Protein AF-A0A1L9P3N0-F1 (afdb_monomer)

Sequence (406 aa):
MQHSIMLSVFREAGLFNEQYILARHDAKGAIPSSWLRRESLKRLAYFAFRLDIYFYFLRGYRPMLRYDEFCLTLPCSERLWEAQTAEEWHKVKLIESRKRNPMYFTHLVDQAMDQNCRATLPPLLEDEYLYGLCAMQAWLWQDAQRHRSRTESAGVRSNLQSKTPASFSRSSEFWTKQLTLWKEGYRDRVLGPELSSKGHRETLEISAIPLYHLSQIVLAANVETLKELATDSRLRPYSGTFRRQLESSTLRWVQTPDARLAVWHAAKILKLLRDKFCQQDTQGNNPSSTIPHIGLIASIALYEAGLVVWAYARSVQVCDACSMGSSLQAASDSLESFELFGMEQDEPFRHWLEHGGRELMDGRSVCACNLSSLVGLYEAVLLRCGSQWRCVSQMAQSLSQLKQGD

Structure (mmCIF, N/CA/C/O backbone):
data_AF-A0A1L9P3N0-F1
#
_entry.id   AF-A0A1L9P3N0-F1
#
loop_
_atom_site.group_PDB
_atom_site.id
_atom_site.type_symbol
_atom_site.label_atom_id
_atom_site.label_alt_id
_atom_site.label_comp_id
_atom_site.label_asym_id
_atom_site.label_entity_id
_atom_site.label_seq_id
_atom_site.pdbx_PDB_ins_code
_atom_site.Cartn_x
_atom_site.Cartn_y
_atom_site.Cartn_z
_atom_site.occupancy
_atom_site.B_iso_or_equiv
_atom_site.auth_seq_id
_atom_site.auth_comp_id
_atom_site.auth_asym_id
_atom_site.auth_atom_id
_atom_site.pdbx_PDB_model_num
ATOM 1 N N . MET A 1 1 ? -15.588 -2.528 -13.436 1.00 58.94 1 MET A N 1
ATOM 2 C CA . MET A 1 1 ? -15.841 -2.865 -14.853 1.00 58.94 1 MET A CA 1
ATOM 3 C C . MET A 1 1 ? -14.739 -2.359 -15.787 1.00 58.94 1 MET A C 1
ATOM 5 O O . MET A 1 1 ? -14.183 -3.174 -16.498 1.00 58.94 1 MET A O 1
ATOM 9 N N . GLN A 1 2 ? -14.353 -1.074 -15.775 1.00 78.88 2 GLN A N 1
ATOM 10 C CA . GLN A 1 2 ? -13.301 -0.570 -16.687 1.00 78.88 2 GLN A CA 1
ATOM 11 C C . GLN A 1 2 ? -11.899 -1.181 -16.439 1.00 78.88 2 GLN A C 1
ATOM 13 O O . GLN A 1 2 ? -11.238 -1.580 -17.391 1.00 78.88 2 GLN A O 1
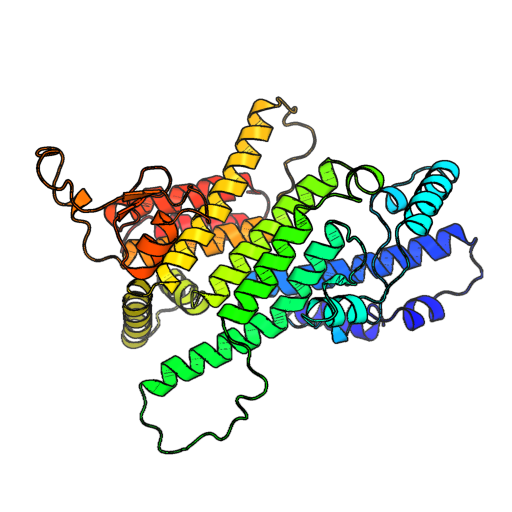ATOM 18 N N . HIS A 1 3 ? -11.477 -1.338 -15.176 1.00 85.94 3 HIS A N 1
ATOM 19 C CA . HIS A 1 3 ? -10.178 -1.947 -14.815 1.00 85.94 3 HIS A CA 1
ATOM 20 C C . HIS A 1 3 ? -10.026 -3.403 -15.293 1.00 85.94 3 HIS A C 1
ATOM 22 O O . HIS A 1 3 ? -9.048 -3.752 -15.944 1.00 85.94 3 HIS A O 1
ATOM 28 N N . SER A 1 4 ? -11.033 -4.246 -15.048 1.00 87.44 4 SER A N 1
ATOM 29 C CA . SER A 1 4 ? -11.023 -5.656 -15.465 1.00 87.44 4 SER A CA 1
ATOM 30 C C . SER A 1 4 ? -10.964 -5.829 -16.987 1.00 87.44 4 SER A C 1
ATOM 32 O O . SER A 1 4 ? -10.319 -6.756 -17.477 1.00 87.44 4 SER A O 1
ATOM 34 N N . ILE A 1 5 ? -11.608 -4.928 -17.740 1.00 90.62 5 ILE A N 1
ATOM 35 C CA . ILE A 1 5 ? -11.543 -4.914 -19.208 1.00 90.62 5 ILE A CA 1
ATOM 36 C C . ILE A 1 5 ? -10.126 -4.552 -19.664 1.00 90.62 5 ILE A C 1
ATOM 38 O O . ILE A 1 5 ? -9.558 -5.267 -20.482 1.00 90.62 5 ILE A O 1
ATOM 42 N N . MET A 1 6 ? -9.522 -3.507 -19.086 1.00 91.44 6 MET A N 1
ATOM 43 C CA . MET A 1 6 ? -8.143 -3.109 -19.396 1.00 91.44 6 MET A CA 1
ATOM 44 C C . MET A 1 6 ? -7.153 -4.266 -19.188 1.00 91.44 6 MET A C 1
ATOM 46 O O . MET A 1 6 ? -6.345 -4.550 -20.069 1.00 91.44 6 MET A O 1
ATOM 50 N N . LEU A 1 7 ? -7.246 -4.976 -18.060 1.00 92.50 7 LEU A N 1
ATOM 51 C CA . LEU A 1 7 ? -6.384 -6.131 -17.793 1.00 92.50 7 LEU A CA 1
ATOM 52 C C . LEU A 1 7 ? -6.601 -7.279 -18.785 1.00 92.50 7 LEU A C 1
ATOM 54 O O . LEU A 1 7 ? -5.643 -7.951 -19.159 1.00 92.50 7 LEU A O 1
ATOM 58 N N . SER A 1 8 ? -7.838 -7.492 -19.233 1.00 92.69 8 SER A N 1
ATOM 59 C CA . SER A 1 8 ? -8.150 -8.513 -20.242 1.00 92.69 8 SER A CA 1
ATOM 60 C C . SER A 1 8 ? -7.500 -8.173 -21.586 1.00 92.69 8 SER A C 1
ATOM 62 O O . SER A 1 8 ? -6.811 -9.013 -22.156 1.00 92.69 8 SER A O 1
ATOM 64 N N . VAL A 1 9 ? -7.584 -6.908 -22.016 1.00 93.25 9 VAL A N 1
ATOM 65 C CA . VAL A 1 9 ? -6.897 -6.416 -23.223 1.00 93.25 9 VAL A CA 1
ATOM 66 C C . VAL A 1 9 ? -5.379 -6.599 -23.117 1.00 93.25 9 VAL A C 1
ATOM 68 O O . VAL A 1 9 ? -4.736 -7.012 -24.080 1.00 93.25 9 VAL A O 1
ATOM 71 N N . PHE A 1 10 ? -4.778 -6.342 -21.950 1.00 93.75 10 PHE A N 1
ATOM 72 C CA . PHE A 1 10 ? -3.341 -6.569 -21.748 1.00 93.75 10 PHE A CA 1
ATOM 73 C C . PHE A 1 10 ? -2.948 -8.049 -21.832 1.00 93.75 10 PHE A C 1
ATOM 75 O O . PHE A 1 10 ? -1.902 -8.362 -22.409 1.00 93.75 10 PHE A O 1
ATOM 82 N N . ARG A 1 11 ? -3.787 -8.964 -21.327 1.00 93.56 11 ARG A N 1
ATOM 83 C CA . ARG A 1 11 ? -3.579 -10.415 -21.475 1.00 93.56 11 ARG A CA 1
ATOM 84 C C . ARG A 1 11 ? -3.661 -10.851 -22.936 1.00 93.56 11 ARG A C 1
ATOM 86 O O . ARG A 1 11 ? -2.748 -11.513 -23.418 1.00 93.56 11 ARG A O 1
ATOM 93 N N . GLU A 1 12 ? -4.692 -10.421 -23.659 1.00 91.38 12 GLU A N 1
ATOM 94 C CA . GLU A 1 12 ? -4.865 -10.707 -25.095 1.00 91.38 12 GLU A CA 1
ATOM 95 C C . GLU A 1 12 ? -3.726 -10.124 -25.946 1.00 91.38 12 GLU A C 1
ATOM 97 O O . GLU A 1 12 ? -3.300 -10.696 -26.954 1.00 91.38 12 GLU A O 1
ATOM 102 N N . ALA A 1 13 ? -3.171 -8.990 -25.517 1.00 89.88 13 ALA A N 1
ATOM 103 C CA . ALA A 1 13 ? -2.004 -8.394 -26.144 1.00 89.88 13 ALA A CA 1
ATOM 104 C C . ALA A 1 13 ? -0.683 -9.131 -25.836 1.00 89.88 13 ALA A C 1
ATOM 106 O O . ALA A 1 13 ? 0.346 -8.766 -26.408 1.00 89.88 13 ALA A O 1
ATOM 107 N N . GLY A 1 14 ? -0.682 -10.145 -24.964 1.00 90.94 14 GLY A N 1
ATOM 108 C CA . GLY A 1 14 ? 0.525 -10.866 -24.553 1.00 90.94 14 GLY A CA 1
ATOM 109 C C . GLY A 1 14 ? 1.498 -10.007 -23.741 1.00 90.94 14 GLY A C 1
ATOM 110 O O . GLY A 1 14 ? 2.695 -10.283 -23.735 1.00 90.94 14 GLY A O 1
ATOM 111 N N . LEU A 1 15 ? 1.009 -8.952 -23.075 1.00 92.56 15 LEU A N 1
ATOM 112 C CA . LEU A 1 15 ? 1.848 -7.950 -22.407 1.00 92.56 15 LEU A CA 1
ATOM 113 C C . LEU A 1 15 ? 2.690 -8.532 -21.258 1.00 92.56 15 LEU A C 1
ATOM 115 O O . LEU A 1 15 ? 3.744 -7.995 -20.936 1.00 92.56 15 LEU A O 1
ATOM 119 N N . PHE A 1 16 ? 2.239 -9.630 -20.652 1.00 93.44 16 PHE A N 1
ATOM 120 C CA . PHE A 1 16 ? 2.888 -10.266 -19.502 1.00 93.44 16 PHE A CA 1
ATOM 121 C C . PHE A 1 16 ? 3.851 -11.401 -19.885 1.00 93.44 16 PHE A C 1
ATOM 123 O O . PHE A 1 16 ? 4.315 -12.129 -19.013 1.00 93.44 16 PHE A O 1
ATOM 130 N N . ASN A 1 17 ? 4.165 -11.572 -21.174 1.00 92.12 17 ASN A N 1
ATOM 131 C CA . ASN A 1 17 ? 5.071 -12.617 -21.641 1.00 92.12 17 ASN A CA 1
ATOM 132 C C . ASN A 1 17 ? 6.143 -12.059 -22.585 1.00 92.12 17 ASN A C 1
ATOM 134 O O . ASN A 1 17 ? 5.855 -11.519 -23.655 1.00 92.12 17 ASN A O 1
ATOM 138 N N . GLU A 1 18 ? 7.405 -12.238 -22.199 1.00 87.38 18 GLU A N 1
ATOM 139 C CA . GLU A 1 18 ? 8.550 -11.674 -22.910 1.00 87.38 18 GLU A CA 1
ATOM 140 C C . GLU A 1 18 ? 8.701 -12.245 -24.325 1.00 87.38 18 GLU A C 1
ATOM 142 O O . GLU A 1 18 ? 9.016 -11.504 -25.255 1.00 87.38 18 GLU A O 1
ATOM 147 N N . GLN A 1 19 ? 8.391 -13.527 -24.533 1.00 85.62 19 GLN A N 1
ATOM 148 C CA . GLN A 1 19 ? 8.456 -14.152 -25.857 1.00 85.62 19 GLN A CA 1
ATOM 149 C C . GLN A 1 19 ? 7.427 -13.553 -26.819 1.00 85.62 19 GLN A C 1
ATOM 151 O O . GLN A 1 19 ? 7.738 -13.345 -27.988 1.00 85.62 19 GLN A O 1
ATOM 156 N N . TYR A 1 20 ? 6.231 -13.203 -26.336 1.00 83.31 20 TYR A N 1
ATOM 157 C CA . TYR A 1 20 ? 5.221 -12.523 -27.155 1.00 83.31 20 TYR A CA 1
ATOM 158 C C . TYR A 1 20 ? 5.639 -11.095 -27.510 1.00 83.31 20 TYR A C 1
ATOM 160 O O . TYR A 1 20 ? 5.455 -10.668 -28.653 1.00 83.31 20 TYR A O 1
ATOM 168 N N . ILE A 1 21 ? 6.238 -10.372 -26.559 1.00 82.38 21 ILE A N 1
ATOM 169 C CA . ILE A 1 21 ? 6.804 -9.037 -26.800 1.00 82.38 21 ILE A CA 1
ATOM 170 C C . ILE A 1 21 ? 7.902 -9.104 -27.874 1.00 82.38 21 ILE A C 1
ATOM 172 O O . ILE A 1 21 ? 7.968 -8.227 -28.737 1.00 82.38 21 ILE A O 1
ATOM 176 N N . LEU A 1 22 ? 8.738 -10.148 -27.848 1.00 80.12 22 LEU A N 1
ATOM 177 C CA . LEU A 1 22 ? 9.780 -10.386 -28.848 1.00 80.12 22 LEU A CA 1
ATOM 178 C C . LEU A 1 22 ? 9.193 -10.774 -30.214 1.00 80.12 22 LEU A C 1
ATOM 180 O O . LEU A 1 22 ? 9.575 -10.187 -31.221 1.00 80.12 22 LEU A O 1
ATOM 184 N N . ALA A 1 23 ? 8.247 -11.715 -30.254 1.00 75.56 23 ALA A N 1
ATOM 185 C CA . ALA A 1 23 ? 7.683 -12.258 -31.491 1.00 75.56 23 ALA A CA 1
ATOM 186 C C . ALA A 1 23 ? 6.850 -11.241 -32.286 1.00 75.56 23 ALA A C 1
ATOM 188 O O . ALA A 1 23 ? 6.827 -11.282 -33.512 1.00 75.56 23 ALA A O 1
ATOM 189 N N . ARG A 1 24 ? 6.174 -10.303 -31.609 1.00 69.38 24 ARG A N 1
ATOM 190 C CA . ARG A 1 24 ? 5.416 -9.229 -32.274 1.00 69.38 24 ARG A CA 1
ATOM 191 C C . ARG A 1 24 ? 6.304 -8.149 -32.893 1.00 69.38 24 ARG A C 1
ATOM 193 O O . ARG A 1 24 ? 5.788 -7.287 -33.603 1.00 69.38 24 ARG A O 1
ATOM 200 N N . HIS A 1 25 ? 7.607 -8.158 -32.618 1.00 64.62 25 HIS A N 1
ATOM 201 C CA . HIS A 1 25 ? 8.521 -7.134 -33.096 1.00 64.62 25 HIS A CA 1
ATOM 202 C C . HIS A 1 25 ? 9.428 -7.665 -34.215 1.00 64.62 25 HIS A C 1
ATOM 204 O O . HIS A 1 25 ? 10.454 -8.296 -33.966 1.00 64.62 25 HIS A O 1
ATOM 210 N N . ASP A 1 26 ? 9.092 -7.310 -35.456 1.00 54.97 26 ASP A N 1
ATOM 211 C CA . ASP A 1 26 ? 9.927 -7.548 -36.637 1.00 54.97 26 ASP A CA 1
ATOM 212 C C . ASP A 1 26 ? 11.279 -6.820 -36.481 1.00 54.97 26 ASP A C 1
ATOM 214 O O . ASP A 1 26 ? 11.333 -5.607 -36.269 1.00 54.97 26 ASP A O 1
ATOM 218 N N . ALA A 1 27 ? 12.399 -7.538 -36.600 1.00 54.75 27 ALA A N 1
ATOM 219 C CA . ALA A 1 27 ? 13.763 -7.020 -36.404 1.00 54.75 27 ALA A CA 1
ATOM 220 C C . ALA A 1 27 ? 14.234 -5.999 -37.471 1.00 54.75 27 ALA A C 1
ATOM 222 O O . ALA A 1 27 ? 15.426 -5.730 -37.591 1.00 54.75 27 ALA A O 1
ATOM 223 N N . LYS A 1 28 ? 13.317 -5.429 -38.262 1.00 57.50 28 LYS A N 1
ATOM 224 C CA . LYS A 1 28 ? 13.612 -4.540 -39.399 1.00 57.50 28 LYS A CA 1
ATOM 225 C C . LYS A 1 28 ? 13.944 -3.096 -38.992 1.00 57.50 28 LYS A C 1
ATOM 227 O O . LYS A 1 28 ? 14.354 -2.311 -39.840 1.00 57.50 28 LYS A O 1
ATOM 232 N N . GLY A 1 29 ? 13.763 -2.731 -37.721 1.00 56.16 29 GLY A N 1
ATOM 233 C CA . GLY A 1 29 ? 14.177 -1.435 -37.171 1.00 56.16 29 GLY A CA 1
ATOM 234 C C . GLY A 1 29 ? 15.607 -1.460 -36.626 1.00 56.16 29 GLY A C 1
ATOM 235 O O . GLY A 1 29 ? 16.088 -2.500 -36.180 1.00 56.16 29 GLY A O 1
ATOM 236 N N . ALA A 1 30 ? 16.282 -0.305 -36.608 1.00 58.81 30 ALA A N 1
ATOM 237 C CA . ALA A 1 30 ? 17.576 -0.168 -35.940 1.00 58.81 30 ALA A CA 1
ATOM 238 C C . ALA A 1 30 ? 17.485 -0.655 -34.477 1.00 58.81 30 ALA A C 1
ATOM 240 O O . ALA A 1 30 ? 16.547 -0.326 -33.750 1.00 58.81 30 ALA A O 1
ATOM 241 N N . ILE A 1 31 ? 18.478 -1.431 -34.033 1.00 57.22 31 ILE A N 1
ATOM 242 C CA . ILE A 1 31 ? 18.522 -2.110 -32.724 1.00 57.22 31 ILE A CA 1
ATOM 243 C C . ILE A 1 31 ? 18.114 -1.209 -31.522 1.00 57.22 31 ILE A C 1
ATOM 245 O O . ILE A 1 31 ? 17.403 -1.724 -30.651 1.00 57.22 31 ILE A O 1
ATOM 249 N N . PRO A 1 32 ? 18.424 0.111 -31.467 1.00 63.44 32 PRO A N 1
ATOM 250 C CA . PRO A 1 32 ? 17.994 0.981 -30.363 1.00 63.44 32 PRO A CA 1
ATOM 251 C C . PRO A 1 32 ? 16.472 1.151 -30.219 1.00 63.44 32 PRO A C 1
ATOM 253 O O . PRO A 1 32 ? 15.958 1.119 -29.100 1.00 63.44 32 PRO A O 1
ATOM 256 N N . SER A 1 33 ? 15.724 1.282 -31.322 1.00 73.12 33 SER A N 1
ATOM 257 C CA . SER A 1 33 ? 14.272 1.531 -31.261 1.00 73.12 33 SER A CA 1
ATOM 258 C C . SER A 1 33 ? 13.496 0.283 -30.838 1.00 73.12 33 SER A C 1
ATOM 260 O O . SER A 1 33 ? 12.554 0.366 -30.046 1.00 73.12 33 SER A O 1
ATOM 262 N N . SER A 1 34 ? 13.949 -0.891 -31.288 1.00 76.31 34 SER A N 1
ATOM 263 C CA . SER A 1 34 ? 13.381 -2.180 -30.880 1.00 76.31 34 SER A CA 1
ATOM 264 C C . SER A 1 34 ? 13.568 -2.460 -29.387 1.00 76.31 34 SER A C 1
ATOM 266 O O . SER A 1 34 ? 12.679 -3.000 -28.732 1.00 76.31 34 SER A O 1
ATOM 268 N N . TRP A 1 35 ? 14.724 -2.105 -28.816 1.00 83.88 35 TRP A N 1
ATOM 269 C CA . TRP A 1 35 ? 14.974 -2.248 -27.383 1.00 83.88 35 TRP A CA 1
ATOM 270 C C . TRP A 1 35 ? 14.074 -1.308 -26.579 1.00 83.88 35 TRP A C 1
ATOM 272 O O . TRP A 1 35 ? 13.371 -1.774 -25.684 1.00 83.88 35 TRP A O 1
ATOM 282 N N . LEU A 1 36 ? 14.017 -0.027 -26.961 1.00 85.25 36 LEU A N 1
ATOM 283 C CA . LEU A 1 36 ? 13.210 0.976 -26.268 1.00 85.25 36 LEU A CA 1
ATOM 284 C C . LEU A 1 36 ? 11.733 0.571 -26.220 1.00 85.25 36 LEU A C 1
ATOM 286 O O . LEU A 1 36 ? 11.089 0.664 -25.175 1.00 85.25 36 LEU A O 1
ATOM 290 N N . ARG A 1 37 ? 11.194 0.063 -27.335 1.00 85.75 37 ARG A N 1
ATOM 291 C CA . ARG A 1 37 ? 9.805 -0.404 -27.397 1.00 85.75 37 ARG A CA 1
ATOM 292 C C . ARG A 1 37 ? 9.551 -1.597 -26.477 1.00 85.75 37 ARG A C 1
ATOM 294 O O . ARG A 1 37 ? 8.529 -1.614 -25.793 1.00 85.75 37 ARG A O 1
ATOM 301 N N . ARG A 1 38 ? 10.458 -2.577 -26.448 1.00 87.69 38 ARG A N 1
ATOM 302 C CA . ARG A 1 38 ? 10.343 -3.758 -25.574 1.00 87.69 38 ARG A CA 1
ATOM 303 C C . ARG A 1 38 ? 10.376 -3.366 -24.102 1.00 87.69 38 ARG A C 1
ATOM 305 O O . ARG A 1 38 ? 9.519 -3.798 -23.338 1.00 87.69 38 ARG A O 1
ATOM 312 N N . GLU A 1 39 ? 11.304 -2.492 -23.733 1.00 90.88 39 GLU A N 1
ATOM 313 C CA . GLU A 1 39 ? 11.415 -1.988 -22.366 1.00 90.88 39 GLU A CA 1
ATOM 314 C C . GLU A 1 39 ? 10.194 -1.133 -21.975 1.00 90.88 39 GLU A C 1
ATOM 316 O O . GLU A 1 39 ? 9.673 -1.276 -20.871 1.00 90.88 39 GLU A O 1
ATOM 321 N N . SER A 1 40 ? 9.642 -0.342 -22.905 1.00 91.44 40 SER A N 1
ATOM 322 C CA . SER A 1 40 ? 8.386 0.399 -22.689 1.00 91.44 40 SER A CA 1
ATOM 323 C C . SER A 1 40 ? 7.217 -0.533 -22.353 1.00 91.44 40 SER A C 1
ATOM 325 O O . SER A 1 40 ? 6.458 -0.273 -21.421 1.00 91.44 40 SER A O 1
ATOM 327 N N . LEU A 1 41 ? 7.058 -1.626 -23.111 1.00 92.00 41 LEU A N 1
ATOM 328 C CA . LEU A 1 41 ? 5.992 -2.610 -22.894 1.00 92.00 41 LEU A CA 1
ATOM 329 C C . LEU A 1 41 ? 6.176 -3.350 -21.568 1.00 92.00 41 LEU A C 1
ATOM 331 O O . LEU A 1 41 ? 5.215 -3.520 -20.821 1.00 92.00 41 LEU A O 1
ATOM 335 N N . LYS A 1 42 ? 7.415 -3.721 -21.237 1.00 93.00 42 LYS A N 1
ATOM 336 C CA . LYS A 1 42 ? 7.748 -4.324 -19.947 1.00 93.00 42 LYS A CA 1
ATOM 337 C C . LYS A 1 42 ? 7.367 -3.395 -18.790 1.00 93.00 42 LYS A C 1
ATOM 339 O O . LYS A 1 42 ? 6.631 -3.799 -17.895 1.00 93.00 42 LYS A O 1
ATOM 344 N N . ARG A 1 43 ? 7.793 -2.129 -18.824 1.00 93.38 43 ARG A N 1
ATOM 345 C CA . ARG A 1 43 ? 7.444 -1.126 -17.801 1.00 93.38 43 ARG A CA 1
ATOM 346 C C . ARG A 1 43 ? 5.937 -0.899 -17.699 1.00 93.38 43 ARG A C 1
ATOM 348 O O . ARG A 1 43 ? 5.420 -0.785 -16.590 1.00 93.38 43 ARG A O 1
ATOM 355 N N . LEU A 1 44 ? 5.222 -0.908 -18.826 1.00 93.69 44 LEU A N 1
ATOM 356 C CA . LEU A 1 44 ? 3.759 -0.845 -18.839 1.00 93.69 44 LEU A CA 1
ATOM 357 C C . LEU A 1 44 ? 3.127 -2.045 -18.115 1.00 93.69 44 LEU A C 1
ATOM 359 O O . LEU A 1 44 ? 2.180 -1.854 -17.356 1.00 93.69 44 LEU A O 1
ATOM 363 N N . ALA A 1 45 ? 3.661 -3.256 -18.297 1.00 94.88 45 ALA A N 1
ATOM 364 C CA . ALA A 1 45 ? 3.187 -4.454 -17.606 1.00 94.88 45 ALA A CA 1
ATOM 365 C C . ALA A 1 45 ? 3.315 -4.317 -16.078 1.00 94.88 45 ALA A C 1
ATOM 367 O O . ALA A 1 45 ? 2.348 -4.532 -15.347 1.00 94.88 45 ALA A O 1
ATOM 368 N N . TYR A 1 46 ? 4.483 -3.891 -15.588 1.00 94.94 46 TYR A N 1
ATOM 369 C CA . TYR A 1 46 ? 4.717 -3.670 -14.155 1.00 94.94 46 TYR A CA 1
ATOM 370 C C . TYR A 1 46 ? 3.916 -2.492 -13.588 1.00 94.94 46 TYR A C 1
ATOM 372 O O . TYR A 1 46 ? 3.469 -2.528 -12.440 1.00 94.94 46 TYR A O 1
ATOM 380 N N . PHE A 1 47 ? 3.679 -1.451 -14.387 1.00 92.75 47 PHE A N 1
ATOM 381 C CA . PHE A 1 47 ? 2.783 -0.366 -14.004 1.00 92.75 47 PHE A CA 1
ATOM 382 C C . PHE A 1 47 ? 1.332 -0.851 -13.872 1.00 92.75 47 PHE A C 1
ATOM 384 O O . PHE A 1 47 ? 0.677 -0.549 -12.874 1.00 92.75 47 PHE A O 1
ATOM 391 N N . ALA A 1 48 ? 0.848 -1.656 -14.824 1.00 93.56 48 ALA A N 1
ATOM 392 C CA . ALA A 1 48 ? -0.468 -2.288 -14.748 1.00 93.56 48 ALA A CA 1
ATOM 393 C C . ALA A 1 48 ? -0.591 -3.187 -13.509 1.00 93.56 48 ALA A C 1
ATOM 395 O O . ALA A 1 48 ? -1.634 -3.185 -12.855 1.00 93.56 48 ALA A O 1
ATOM 396 N N . PHE A 1 49 ? 0.490 -3.883 -13.143 1.00 94.31 49 PHE A N 1
ATOM 397 C CA . PHE A 1 49 ? 0.546 -4.684 -11.925 1.00 94.31 49 PHE A CA 1
ATOM 398 C C . PHE A 1 49 ? 0.350 -3.846 -10.662 1.00 94.31 49 PHE A C 1
ATOM 400 O O . PHE A 1 49 ? -0.522 -4.136 -9.846 1.00 94.31 49 PHE A O 1
ATOM 407 N N . ARG A 1 50 ? 1.112 -2.754 -10.525 1.00 93.19 50 ARG A N 1
ATOM 408 C CA . ARG A 1 50 ? 0.962 -1.811 -9.407 1.00 93.19 50 ARG A CA 1
ATOM 409 C C . ARG A 1 50 ? -0.447 -1.229 -9.353 1.00 93.19 50 ARG A C 1
ATOM 411 O O . ARG A 1 50 ? -1.043 -1.176 -8.282 1.00 93.19 50 ARG A O 1
ATOM 418 N N . LEU A 1 51 ? -0.991 -0.815 -10.497 1.00 91.38 51 LEU A N 1
ATOM 419 C CA . LEU A 1 51 ? -2.344 -0.267 -10.568 1.00 91.38 51 LEU A CA 1
ATOM 420 C C . LEU A 1 51 ? -3.412 -1.267 -10.125 1.00 91.38 51 LEU A C 1
ATOM 422 O O . LEU A 1 51 ? -4.334 -0.863 -9.424 1.00 91.38 51 LEU A O 1
ATOM 426 N N . ASP A 1 52 ? -3.291 -2.546 -10.488 1.00 94.06 52 ASP A N 1
ATOM 427 C CA . ASP A 1 52 ? -4.210 -3.588 -10.019 1.00 94.06 52 ASP A CA 1
ATOM 428 C C . ASP A 1 52 ? -4.243 -3.667 -8.488 1.00 94.06 52 ASP A C 1
ATOM 430 O O . ASP A 1 52 ? -5.315 -3.625 -7.881 1.00 94.06 52 ASP A O 1
ATOM 434 N N . ILE A 1 53 ? -3.067 -3.639 -7.857 1.00 94.00 53 ILE A N 1
ATOM 435 C CA . ILE A 1 53 ? -2.950 -3.592 -6.398 1.00 94.00 53 ILE A CA 1
ATOM 436 C C . ILE A 1 53 ? -3.569 -2.317 -5.819 1.00 94.00 53 ILE A C 1
ATOM 438 O O . ILE A 1 53 ? -4.260 -2.360 -4.801 1.00 94.00 53 ILE A O 1
ATOM 442 N N . TYR A 1 54 ? -3.364 -1.166 -6.454 1.00 91.12 54 TYR A N 1
ATOM 443 C CA . TYR A 1 54 ? -3.925 0.089 -5.954 1.00 91.12 54 TYR A CA 1
ATOM 444 C C . TYR A 1 54 ? -5.454 0.087 -6.064 1.00 91.12 54 TYR A C 1
ATOM 446 O O . TYR A 1 54 ? -6.137 0.553 -5.154 1.00 91.12 54 TYR A O 1
ATOM 454 N N . PHE A 1 55 ? -6.010 -0.481 -7.139 1.00 89.12 55 PHE A N 1
ATOM 455 C CA . PHE A 1 55 ? -7.452 -0.661 -7.284 1.00 89.12 55 PHE A CA 1
ATOM 456 C C . PHE A 1 55 ? -8.029 -1.630 -6.257 1.00 89.12 55 PHE A C 1
ATOM 458 O O . PHE A 1 55 ? -9.139 -1.378 -5.781 1.00 89.12 55 PHE A O 1
ATOM 465 N N . TYR A 1 56 ? -7.286 -2.676 -5.884 1.00 90.31 56 TYR A N 1
ATOM 466 C CA . TYR A 1 56 ? -7.665 -3.540 -4.770 1.00 90.31 56 TYR A CA 1
ATOM 467 C C . TYR A 1 56 ? -7.880 -2.719 -3.499 1.00 90.31 56 TYR A C 1
ATOM 469 O O . TYR A 1 56 ? -8.986 -2.721 -2.960 1.00 90.31 56 TYR A O 1
ATOM 477 N N . PHE A 1 57 ? -6.886 -1.952 -3.054 1.00 91.56 57 PHE A N 1
ATOM 478 C CA . PHE A 1 57 ? -7.039 -1.163 -1.831 1.00 91.56 57 PHE A CA 1
ATOM 479 C C . PHE A 1 57 ? -8.118 -0.081 -1.963 1.00 91.56 57 PHE A C 1
ATOM 481 O O . PHE A 1 57 ? -8.948 0.078 -1.072 1.00 91.56 57 PHE A O 1
ATOM 488 N N . LEU A 1 58 ? -8.177 0.604 -3.108 1.00 87.75 58 LEU A N 1
ATOM 489 C CA . LEU A 1 58 ? -9.136 1.682 -3.351 1.00 87.75 58 LEU A CA 1
ATOM 490 C C . LEU A 1 58 ? -10.597 1.207 -3.357 1.00 87.75 58 LEU A C 1
ATOM 492 O O . LEU A 1 58 ? -11.486 1.943 -2.931 1.00 87.75 58 LEU A O 1
ATOM 496 N N . ARG A 1 59 ? -10.873 0.021 -3.909 1.00 82.94 59 ARG A N 1
ATOM 497 C CA . ARG A 1 59 ? -12.244 -0.460 -4.155 1.00 82.94 59 ARG A CA 1
ATOM 498 C C . ARG A 1 59 ? -12.646 -1.678 -3.330 1.00 82.94 59 ARG A C 1
ATOM 500 O O . ARG A 1 59 ? -13.818 -2.023 -3.349 1.00 82.94 59 ARG A O 1
ATOM 507 N N . GLY A 1 60 ? -11.708 -2.316 -2.637 1.00 80.12 60 GLY A N 1
ATOM 508 C CA . GLY A 1 60 ? -11.938 -3.563 -1.903 1.00 80.12 60 GLY A CA 1
ATOM 509 C C . GLY A 1 60 ? -11.991 -4.816 -2.786 1.00 80.12 60 GLY A C 1
ATOM 510 O O . GLY A 1 60 ? -12.255 -5.901 -2.284 1.00 80.12 60 GLY A O 1
ATOM 511 N N . TYR A 1 61 ? -11.727 -4.712 -4.093 1.00 81.56 61 TYR A N 1
ATOM 512 C CA . TYR A 1 61 ? -11.753 -5.875 -4.988 1.00 81.56 61 TYR A CA 1
ATOM 513 C C . TYR A 1 61 ? -10.503 -6.730 -4.845 1.00 81.56 61 TYR A C 1
ATOM 515 O O . TYR A 1 61 ? -9.408 -6.201 -4.760 1.00 81.56 61 TYR A O 1
ATOM 523 N N . ARG A 1 62 ? -10.631 -8.051 -4.939 1.00 87.94 62 ARG A N 1
ATOM 524 C CA . ARG A 1 62 ? -9.471 -8.948 -5.004 1.00 87.94 62 ARG A CA 1
ATOM 525 C C . ARG A 1 62 ? -8.464 -8.506 -6.093 1.00 87.94 62 ARG A C 1
ATOM 527 O O . ARG A 1 62 ? -8.910 -8.244 -7.213 1.00 87.94 62 ARG A O 1
ATOM 534 N N . PRO A 1 63 ? -7.141 -8.530 -5.820 1.00 91.94 63 PRO A N 1
ATOM 535 C CA . PRO A 1 63 ? -6.115 -8.404 -6.857 1.00 91.94 63 PRO A CA 1
ATOM 536 C C . PRO A 1 63 ? -6.356 -9.380 -8.015 1.00 91.94 63 PRO A C 1
ATOM 538 O O . PRO A 1 63 ? -6.514 -10.587 -7.799 1.00 91.94 63 PRO A O 1
ATOM 541 N N . MET A 1 64 ? -6.433 -8.858 -9.236 1.00 91.69 64 MET A N 1
ATOM 542 C CA . MET A 1 64 ? -6.773 -9.631 -10.431 1.00 91.69 64 MET A CA 1
ATOM 543 C C . MET A 1 64 ? -5.552 -10.175 -11.161 1.00 91.69 64 MET A C 1
ATOM 545 O O . MET A 1 64 ? -5.705 -11.115 -11.940 1.00 91.69 64 MET A O 1
ATOM 549 N N . LEU A 1 65 ? -4.386 -9.566 -10.956 1.00 93.06 65 LEU A N 1
ATOM 550 C CA . LEU A 1 65 ? -3.112 -10.028 -11.477 1.00 93.06 65 LEU A CA 1
ATOM 551 C C . LEU A 1 65 ? -2.346 -10.760 -10.385 1.00 93.06 65 LEU A C 1
ATOM 553 O O . LEU A 1 65 ? -2.239 -10.298 -9.246 1.00 93.06 65 LEU A O 1
ATOM 557 N N . ARG A 1 66 ? -1.769 -11.898 -10.749 1.00 91.56 66 ARG A N 1
ATOM 558 C CA . ARG A 1 66 ? -0.830 -12.623 -9.898 1.00 91.56 66 ARG A CA 1
ATOM 559 C C . ARG A 1 66 ? 0.568 -12.575 -10.501 1.00 91.56 66 ARG A C 1
ATOM 561 O O . ARG A 1 66 ? 0.719 -12.477 -11.715 1.00 91.56 66 ARG A O 1
ATOM 568 N N . TYR A 1 67 ? 1.596 -12.653 -9.661 1.00 92.81 67 TYR A N 1
ATOM 569 C CA . TYR A 1 67 ? 2.983 -12.586 -10.133 1.00 92.81 67 TYR A CA 1
ATOM 570 C C . TYR A 1 67 ? 3.350 -13.769 -11.049 1.00 92.81 67 TYR A C 1
ATOM 572 O O . TYR A 1 67 ? 4.173 -13.604 -11.939 1.00 92.81 67 TYR A O 1
ATOM 580 N N . ASP A 1 68 ? 2.707 -14.930 -10.886 1.00 92.06 68 ASP A N 1
ATOM 581 C CA . ASP A 1 68 ? 2.864 -16.117 -11.736 1.00 92.06 68 ASP A CA 1
ATOM 582 C C . ASP A 1 68 ? 2.362 -15.911 -13.174 1.00 92.06 68 ASP A C 1
ATOM 584 O O . ASP A 1 68 ? 2.730 -16.671 -14.064 1.00 92.06 68 ASP A O 1
ATOM 588 N N . GLU A 1 69 ? 1.588 -14.853 -13.441 1.00 92.25 69 GLU A N 1
ATOM 589 C CA . GLU A 1 69 ? 1.225 -14.455 -14.808 1.00 92.25 69 GLU A CA 1
ATOM 590 C C . GLU A 1 69 ? 2.356 -13.686 -15.520 1.00 92.25 69 GLU A C 1
ATOM 592 O O . GLU A 1 69 ? 2.308 -13.510 -16.737 1.00 92.25 69 GLU A O 1
ATOM 597 N N . PHE A 1 70 ? 3.366 -13.209 -14.782 1.00 93.19 70 PHE A N 1
ATOM 598 C CA . PHE A 1 70 ? 4.433 -12.349 -15.296 1.00 93.19 70 PHE A CA 1
ATOM 599 C C . PHE A 1 70 ? 5.644 -13.169 -15.735 1.00 93.19 70 PHE A C 1
ATOM 601 O O . PHE A 1 70 ? 6.664 -13.249 -15.049 1.00 93.19 70 PHE A O 1
ATOM 608 N N . CYS A 1 71 ? 5.578 -13.695 -16.952 1.00 93.25 71 CYS A N 1
ATOM 609 C CA . CYS A 1 71 ? 6.719 -14.288 -17.648 1.00 93.25 71 CYS A CA 1
ATOM 610 C C . CYS A 1 71 ? 7.627 -13.195 -18.247 1.00 93.25 71 CYS A C 1
ATOM 612 O O . CYS A 1 71 ? 7.883 -13.174 -19.454 1.00 93.25 71 CYS A O 1
ATOM 614 N N . LEU A 1 72 ? 8.072 -12.257 -17.404 1.00 93.50 72 LEU A N 1
ATOM 615 C CA . LEU A 1 72 ? 8.896 -11.102 -17.762 1.00 93.50 72 LEU A CA 1
ATOM 616 C C . LEU A 1 72 ? 10.149 -11.033 -16.891 1.00 93.50 72 LEU A C 1
ATOM 618 O O . LEU A 1 72 ? 10.095 -11.267 -15.679 1.00 93.50 72 LEU A O 1
ATOM 622 N N . THR A 1 73 ? 11.272 -10.662 -17.500 1.00 93.56 73 THR A N 1
ATOM 623 C CA . THR A 1 73 ? 12.418 -10.139 -16.753 1.00 93.56 73 THR A CA 1
ATOM 624 C C . THR A 1 73 ? 12.104 -8.776 -16.144 1.00 93.56 73 THR A C 1
ATOM 626 O O . THR A 1 73 ? 11.289 -8.015 -16.674 1.00 93.56 73 THR A O 1
ATOM 629 N N . LEU A 1 74 ? 12.785 -8.450 -15.045 1.00 92.38 74 LEU A N 1
ATOM 630 C CA . LEU A 1 74 ? 12.663 -7.146 -14.390 1.00 92.38 74 LEU A CA 1
ATOM 631 C C . LEU A 1 74 ? 13.032 -5.992 -15.348 1.00 92.38 74 LEU A C 1
ATOM 633 O O . LEU A 1 74 ? 13.805 -6.195 -16.301 1.00 92.38 74 LEU A O 1
ATOM 637 N N . PRO A 1 75 ? 12.462 -4.787 -15.150 1.00 93.25 75 PRO A N 1
ATOM 638 C CA . PRO A 1 75 ? 12.855 -3.600 -15.901 1.00 93.25 75 PRO A CA 1
ATOM 639 C C . PRO A 1 75 ? 14.324 -3.256 -15.676 1.00 93.25 75 PRO A C 1
ATOM 641 O O . PRO A 1 75 ? 14.910 -3.597 -14.646 1.00 93.25 75 PRO A O 1
ATOM 644 N N . CYS A 1 76 ? 14.913 -2.547 -16.636 1.00 91.81 76 CYS A N 1
ATOM 645 C CA . CYS A 1 76 ? 16.245 -1.996 -16.427 1.00 91.81 76 CYS A CA 1
ATOM 646 C C . CYS A 1 76 ? 16.238 -0.913 -15.340 1.00 91.81 76 CYS A C 1
ATOM 648 O O . CYS A 1 76 ? 15.179 -0.432 -14.928 1.00 91.81 76 CYS A O 1
ATOM 650 N N . SER A 1 77 ? 17.416 -0.482 -14.898 1.00 92.50 77 SER A N 1
ATOM 651 C CA . SER A 1 77 ? 17.517 0.646 -13.972 1.00 92.50 77 SER A CA 1
ATOM 652 C C . SER A 1 77 ? 16.887 1.933 -14.529 1.00 92.50 77 SER A C 1
ATOM 654 O O . SER A 1 77 ? 16.817 2.132 -15.746 1.00 92.50 77 SER A O 1
ATOM 656 N N . GLU A 1 78 ? 16.404 2.809 -13.640 1.00 91.81 78 GLU A N 1
ATOM 657 C CA . GLU A 1 78 ? 15.860 4.123 -14.021 1.00 91.81 78 GLU A CA 1
ATOM 658 C C . GLU A 1 78 ? 16.910 4.953 -14.758 1.00 91.81 78 GLU A C 1
ATOM 660 O O . GLU A 1 78 ? 16.634 5.448 -15.848 1.00 91.81 78 GLU A O 1
ATOM 665 N N . ARG A 1 79 ? 18.156 4.961 -14.276 1.00 91.50 79 ARG A N 1
ATOM 666 C CA . ARG A 1 79 ? 19.238 5.688 -14.938 1.00 91.50 79 ARG A CA 1
ATOM 667 C C . ARG A 1 79 ? 19.522 5.173 -16.354 1.00 91.50 79 ARG A C 1
ATOM 669 O O . ARG A 1 79 ? 19.841 5.961 -17.239 1.00 91.50 79 ARG A O 1
ATOM 676 N N . LEU A 1 80 ? 19.417 3.860 -16.590 1.00 92.00 80 LEU A N 1
ATOM 677 C CA . LEU A 1 80 ? 19.588 3.302 -17.937 1.00 92.00 80 LEU A CA 1
ATOM 678 C C . LEU A 1 80 ? 18.419 3.680 -18.858 1.00 92.00 80 LEU A C 1
ATOM 680 O O . LEU A 1 80 ? 18.619 3.884 -20.054 1.00 92.00 80 LEU A O 1
ATOM 684 N N . TRP A 1 81 ? 17.210 3.765 -18.305 1.00 91.69 81 TRP A N 1
ATOM 685 C CA . TRP A 1 81 ? 16.005 4.162 -19.030 1.00 91.69 81 TRP A CA 1
ATOM 686 C C . TRP A 1 81 ? 15.998 5.646 -19.409 1.00 91.69 81 TRP A C 1
ATOM 688 O O . TRP A 1 81 ? 15.560 5.992 -20.503 1.00 91.69 81 TRP A O 1
ATOM 698 N N . GLU A 1 82 ? 16.505 6.507 -18.531 1.00 90.31 82 GLU A N 1
ATOM 699 C CA . GLU A 1 82 ? 16.533 7.961 -18.722 1.00 90.31 82 GLU A CA 1
ATOM 700 C C . GLU A 1 82 ? 17.769 8.470 -19.476 1.00 90.31 82 GLU A C 1
ATOM 702 O O . GLU A 1 82 ? 17.861 9.662 -19.774 1.00 90.31 82 GLU A O 1
ATOM 707 N N . ALA A 1 83 ? 18.714 7.584 -19.809 1.00 90.62 83 ALA A N 1
ATOM 708 C CA . ALA A 1 83 ? 19.929 7.941 -20.530 1.00 90.62 83 ALA A CA 1
ATOM 709 C C . ALA A 1 83 ? 19.604 8.649 -21.859 1.00 90.62 83 ALA A C 1
ATOM 711 O O . ALA A 1 83 ? 18.972 8.080 -22.752 1.00 90.62 83 ALA A O 1
ATOM 712 N N . GLN A 1 84 ? 20.073 9.890 -22.004 1.00 88.44 84 GLN A N 1
ATOM 713 C CA . GLN A 1 84 ? 19.766 10.728 -23.171 1.00 88.44 84 GLN A CA 1
ATOM 714 C C . GLN A 1 84 ? 20.740 10.512 -24.334 1.00 88.44 84 GLN A C 1
ATOM 716 O O . GLN A 1 84 ? 20.413 10.802 -25.485 1.00 88.44 84 GLN A O 1
ATOM 721 N N . THR A 1 85 ? 21.942 10.002 -24.048 1.00 89.00 85 THR A N 1
ATOM 722 C CA . THR A 1 85 ? 22.987 9.754 -25.047 1.00 89.00 85 THR A CA 1
ATOM 723 C C . THR A 1 85 ? 23.352 8.274 -25.108 1.00 89.00 85 THR A C 1
ATOM 725 O O . THR A 1 85 ? 23.275 7.545 -24.117 1.00 89.00 85 THR A O 1
ATOM 728 N N . ALA A 1 86 ? 23.792 7.815 -26.283 1.00 87.31 86 ALA A N 1
ATOM 729 C CA . ALA A 1 86 ? 24.238 6.433 -26.467 1.00 87.31 86 ALA A CA 1
ATOM 730 C C . ALA A 1 86 ? 25.459 6.088 -25.591 1.00 87.31 86 ALA A C 1
ATOM 732 O O . ALA A 1 86 ? 25.579 4.960 -25.113 1.00 87.31 86 ALA A O 1
ATOM 733 N N . GLU A 1 87 ? 26.341 7.063 -25.354 1.00 89.44 87 GLU A N 1
ATOM 734 C CA . GLU A 1 87 ? 27.516 6.926 -24.488 1.00 89.44 87 GLU A CA 1
ATOM 735 C C . GLU A 1 87 ? 27.119 6.709 -23.026 1.00 89.44 87 GLU A C 1
ATOM 737 O O . GLU A 1 87 ? 27.612 5.778 -22.381 1.00 89.44 87 GLU A O 1
ATOM 742 N N . GLU A 1 88 ? 26.189 7.521 -22.509 1.00 90.25 88 GLU A N 1
ATOM 743 C CA . GLU A 1 88 ? 25.658 7.337 -21.159 1.00 90.25 88 GLU A CA 1
ATOM 744 C C . GLU A 1 88 ? 24.948 5.991 -21.037 1.00 90.25 88 GLU A C 1
ATOM 746 O O . GLU A 1 88 ? 25.230 5.233 -20.108 1.00 90.25 88 GLU A O 1
ATOM 751 N N . TRP A 1 89 ? 24.092 5.655 -22.003 1.00 90.62 89 TRP A N 1
ATOM 752 C CA . TRP A 1 89 ? 23.384 4.381 -22.019 1.00 90.62 89 TRP A CA 1
ATOM 753 C C . TRP A 1 89 ? 24.360 3.199 -21.961 1.00 90.62 89 TRP A C 1
ATOM 755 O O . TRP A 1 89 ? 24.190 2.287 -21.151 1.00 90.62 89 TRP A O 1
ATOM 765 N N . HIS A 1 90 ? 25.432 3.224 -22.762 1.00 90.38 90 HIS A N 1
ATOM 766 C CA . HIS A 1 90 ? 26.439 2.162 -22.765 1.00 90.38 90 HIS A CA 1
ATOM 767 C C . HIS A 1 90 ? 27.182 2.071 -21.426 1.00 90.38 90 HIS A C 1
ATOM 769 O O . HIS A 1 90 ? 27.361 0.976 -20.887 1.00 90.38 90 HIS A O 1
ATOM 775 N N . LYS A 1 91 ? 27.565 3.220 -20.855 1.00 91.88 91 LYS A N 1
ATOM 776 C CA . LYS A 1 91 ? 28.232 3.299 -19.551 1.00 91.88 91 LYS A CA 1
ATOM 777 C C . LYS A 1 91 ? 27.362 2.718 -18.436 1.00 91.88 91 LYS A C 1
ATOM 779 O O . LYS A 1 91 ? 27.836 1.876 -17.675 1.00 91.88 91 LYS A O 1
ATOM 784 N N . VAL A 1 92 ? 26.101 3.140 -18.341 1.00 91.31 92 VAL A N 1
ATOM 785 C CA . VAL A 1 92 ? 25.176 2.669 -17.298 1.00 91.31 92 VAL A CA 1
ATOM 786 C C . VAL A 1 92 ? 24.865 1.188 -17.490 1.00 91.31 92 VAL A C 1
ATOM 788 O O . VAL A 1 92 ? 24.917 0.425 -16.527 1.00 91.31 92 VAL A O 1
ATOM 791 N N . LYS A 1 93 ? 24.650 0.741 -18.732 1.00 90.62 93 LYS A N 1
ATOM 792 C CA . LYS A 1 93 ? 24.427 -0.677 -19.034 1.00 90.62 93 LYS A CA 1
ATOM 793 C C . LYS A 1 93 ? 25.595 -1.555 -18.598 1.00 90.62 93 LYS A C 1
ATOM 795 O O . LYS A 1 93 ? 25.368 -2.652 -18.091 1.00 90.62 93 LYS A O 1
ATOM 800 N N . LEU A 1 94 ? 26.833 -1.095 -18.778 1.00 91.75 94 LEU A N 1
ATOM 801 C CA . LEU A 1 94 ? 28.018 -1.825 -18.332 1.00 91.75 94 LEU A CA 1
ATOM 802 C C . LEU A 1 94 ? 28.077 -1.934 -16.801 1.00 91.75 94 LEU A C 1
ATOM 804 O O . LEU A 1 94 ? 28.418 -2.997 -16.287 1.00 91.75 94 LEU A O 1
ATOM 808 N N . ILE A 1 95 ? 27.727 -0.865 -16.078 1.00 90.69 95 ILE A N 1
ATOM 809 C CA . ILE A 1 95 ? 27.637 -0.878 -14.609 1.00 90.69 95 ILE A CA 1
ATOM 810 C C . ILE A 1 95 ? 26.564 -1.874 -14.159 1.00 90.69 95 ILE A C 1
ATOM 812 O O . ILE A 1 95 ? 26.842 -2.747 -13.338 1.00 90.69 95 ILE A O 1
ATOM 816 N N . GLU A 1 96 ? 25.361 -1.780 -14.731 1.00 90.31 96 GLU A N 1
ATOM 817 C CA . GLU A 1 96 ? 24.234 -2.650 -14.394 1.00 90.31 96 GLU A CA 1
ATOM 818 C C . GLU A 1 96 ? 24.567 -4.123 -14.666 1.00 90.31 96 GLU A C 1
ATOM 820 O O . GLU A 1 96 ? 24.418 -4.947 -13.770 1.00 90.31 96 GLU A O 1
ATOM 825 N N . SER A 1 97 ? 25.135 -4.440 -15.834 1.00 88.62 97 SER A N 1
ATOM 826 C CA . SER A 1 97 ? 25.486 -5.818 -16.224 1.00 88.62 97 SER A CA 1
ATOM 827 C C . SER A 1 97 ? 26.593 -6.441 -15.363 1.00 88.62 97 SER A C 1
ATOM 829 O O . SER A 1 97 ? 26.694 -7.659 -15.280 1.00 88.62 97 SER A O 1
ATOM 831 N N . ARG A 1 98 ? 27.457 -5.629 -14.735 1.00 87.38 98 ARG A N 1
ATOM 832 C CA . ARG A 1 98 ? 28.491 -6.121 -13.803 1.00 87.38 98 ARG A CA 1
ATOM 833 C C . ARG A 1 98 ? 27.928 -6.449 -12.426 1.00 87.38 98 ARG A C 1
ATOM 835 O O . ARG A 1 98 ? 28.490 -7.285 -11.728 1.00 87.38 98 ARG A O 1
ATOM 842 N N . LYS A 1 99 ? 26.871 -5.747 -12.017 1.00 84.44 99 LYS A N 1
ATOM 843 C CA . LYS A 1 99 ? 26.295 -5.848 -10.671 1.00 84.44 99 LYS A CA 1
ATOM 844 C C . LYS A 1 99 ? 25.061 -6.744 -10.615 1.00 84.44 99 LYS A C 1
ATOM 846 O O . LYS A 1 99 ? 24.738 -7.251 -9.546 1.00 84.44 99 LYS A O 1
ATOM 851 N N . ARG A 1 100 ? 24.354 -6.910 -11.735 1.00 84.56 100 ARG A N 1
ATOM 852 C CA . ARG A 1 100 ? 23.062 -7.595 -11.817 1.00 84.56 100 ARG A CA 1
ATOM 853 C C . ARG A 1 100 ? 22.974 -8.427 -13.089 1.00 84.56 100 ARG A C 1
ATOM 855 O O . ARG A 1 100 ? 23.373 -7.985 -14.162 1.00 84.56 100 ARG A O 1
ATOM 862 N N . ASN A 1 101 ? 22.365 -9.601 -12.959 1.00 79.56 101 ASN A N 1
ATOM 863 C CA . ASN A 1 101 ? 21.961 -10.430 -14.088 1.00 79.56 101 ASN A CA 1
ATOM 864 C C . ASN A 1 101 ? 20.441 -10.335 -14.279 1.00 79.56 101 ASN A C 1
ATOM 866 O O . ASN A 1 101 ? 19.717 -10.281 -13.280 1.00 79.56 101 ASN A O 1
ATOM 870 N N . PRO A 1 102 ? 19.935 -10.340 -15.527 1.00 80.81 102 PRO A N 1
ATOM 871 C CA . PRO A 1 102 ? 18.503 -10.418 -15.780 1.00 80.81 102 PRO A CA 1
ATOM 872 C C . PRO A 1 102 ? 17.904 -11.662 -15.122 1.00 80.81 102 PRO A C 1
ATOM 874 O O . PRO A 1 102 ? 18.393 -12.774 -15.314 1.00 80.81 102 PRO A O 1
ATOM 877 N N . MET A 1 103 ? 16.827 -11.468 -14.369 1.00 87.50 103 MET A N 1
ATOM 878 C CA . MET A 1 103 ? 16.089 -12.535 -13.704 1.00 87.50 103 MET A CA 1
ATOM 879 C C . MET A 1 103 ? 14.600 -12.366 -13.996 1.00 87.50 103 MET A C 1
ATOM 881 O O . MET A 1 103 ? 14.095 -11.238 -14.037 1.00 87.50 103 MET A O 1
ATOM 885 N N . TYR A 1 104 ? 13.898 -13.480 -14.220 1.00 92.62 104 TYR A N 1
ATOM 886 C CA . TYR A 1 104 ? 12.442 -13.454 -14.322 1.00 92.62 104 TYR A CA 1
ATOM 887 C C . TYR A 1 104 ? 11.825 -13.103 -12.976 1.00 92.62 104 TYR A C 1
ATOM 889 O O . TYR A 1 104 ? 12.263 -13.572 -11.925 1.00 92.62 104 TYR A O 1
ATOM 897 N N . PHE A 1 105 ? 10.770 -12.301 -13.019 1.00 93.88 105 PHE A N 1
ATOM 898 C CA . PHE A 1 105 ? 10.087 -11.851 -11.815 1.00 93.88 105 PHE A CA 1
ATOM 899 C C . PHE A 1 105 ? 9.478 -12.993 -11.004 1.00 93.88 105 PHE A C 1
ATOM 901 O O . PHE A 1 105 ? 9.528 -12.958 -9.779 1.00 93.88 105 PHE A O 1
ATOM 908 N N . THR A 1 106 ? 8.975 -14.031 -11.667 1.00 93.25 106 THR A N 1
ATOM 909 C CA . THR A 1 106 ? 8.492 -15.248 -11.004 1.00 93.25 106 THR A CA 1
ATOM 910 C C . THR A 1 106 ? 9.571 -15.900 -10.151 1.00 93.25 106 THR A C 1
ATOM 912 O O . THR A 1 106 ? 9.361 -16.097 -8.959 1.00 93.25 106 THR A O 1
ATOM 915 N N . HIS A 1 107 ? 10.760 -16.121 -10.718 1.00 91.00 107 HIS A N 1
ATOM 916 C CA . HIS A 1 107 ? 11.896 -16.681 -9.985 1.00 91.00 107 HIS A CA 1
ATOM 917 C C . HIS A 1 107 ? 12.331 -15.802 -8.808 1.00 91.00 107 HIS A C 1
ATOM 919 O O . HIS A 1 107 ? 12.606 -16.335 -7.734 1.00 91.00 107 HIS A O 1
ATOM 925 N N . LEU A 1 108 ? 12.346 -14.473 -8.981 1.00 91.19 108 LEU A N 1
ATOM 926 C CA . LEU A 1 108 ? 12.639 -13.537 -7.891 1.00 91.19 108 LEU A CA 1
ATOM 927 C C . LEU A 1 108 ? 11.669 -13.724 -6.724 1.00 91.19 108 LEU A C 1
ATOM 929 O O . LEU A 1 108 ? 12.096 -13.829 -5.576 1.00 91.19 108 LEU A O 1
ATOM 933 N N . VAL A 1 109 ? 10.366 -13.743 -7.012 1.00 91.31 109 VAL A N 1
ATOM 934 C CA . VAL A 1 109 ? 9.328 -13.847 -5.980 1.00 91.31 109 VAL A CA 1
ATOM 935 C C . VAL A 1 109 ? 9.367 -15.221 -5.315 1.00 91.31 109 VAL A C 1
ATOM 937 O O . VAL A 1 109 ? 9.301 -15.292 -4.092 1.00 91.31 109 VAL A O 1
ATOM 940 N N . ASP A 1 110 ? 9.543 -16.301 -6.075 1.00 90.19 110 ASP A N 1
ATOM 941 C CA . ASP A 1 110 ? 9.633 -17.652 -5.513 1.00 90.19 110 ASP A CA 1
ATOM 942 C C . ASP A 1 110 ? 10.825 -17.778 -4.547 1.00 90.19 110 ASP A C 1
ATOM 944 O O . ASP A 1 110 ? 10.661 -18.244 -3.418 1.00 90.19 110 ASP A O 1
ATOM 948 N N . GLN A 1 111 ? 12.002 -17.272 -4.935 1.00 88.44 111 GLN A N 1
ATOM 949 C CA . GLN A 1 111 ? 13.185 -17.241 -4.064 1.00 88.44 111 GLN A CA 1
ATOM 950 C C . GLN A 1 111 ? 13.006 -16.325 -2.852 1.00 88.44 111 GLN A C 1
ATOM 952 O O . GLN A 1 111 ? 13.480 -16.640 -1.764 1.00 88.44 111 GLN A O 1
ATOM 957 N N . ALA A 1 112 ? 12.320 -15.194 -3.018 1.00 85.50 112 ALA A N 1
ATOM 958 C CA . ALA A 1 112 ? 12.041 -14.265 -1.930 1.00 85.50 112 ALA A CA 1
ATOM 959 C C . ALA A 1 112 ? 11.126 -14.849 -0.854 1.00 85.50 112 ALA A C 1
ATOM 961 O O . ALA A 1 112 ? 11.262 -14.515 0.329 1.00 85.50 112 ALA A O 1
ATOM 962 N N . MET A 1 113 ? 10.183 -15.688 -1.278 1.00 83.50 113 MET A N 1
ATOM 963 C CA . MET A 1 113 ? 9.192 -16.323 -0.418 1.00 83.50 113 MET A CA 1
ATOM 964 C C . MET A 1 113 ? 9.722 -17.597 0.249 1.00 83.50 113 MET A C 1
ATOM 966 O O . MET A 1 113 ? 9.208 -17.985 1.303 1.00 83.50 113 MET A O 1
ATOM 970 N N . ASP A 1 114 ? 10.761 -18.218 -0.314 1.00 84.00 114 ASP A N 1
ATOM 971 C CA . ASP A 1 114 ? 11.498 -19.310 0.317 1.00 84.00 114 ASP A CA 1
ATOM 972 C C . ASP A 1 114 ? 12.554 -18.771 1.298 1.00 84.00 114 ASP A C 1
ATOM 974 O O . ASP A 1 114 ? 13.547 -18.145 0.923 1.00 84.00 114 ASP A O 1
ATOM 978 N N . GLN A 1 115 ? 12.364 -19.052 2.592 1.00 72.88 115 GLN A N 1
ATOM 979 C CA . GLN A 1 115 ? 13.284 -18.612 3.647 1.00 72.88 115 GLN A CA 1
ATOM 980 C C . GLN A 1 115 ? 14.708 -19.159 3.460 1.00 72.88 115 GLN A C 1
ATOM 982 O O . GLN A 1 115 ? 15.657 -18.505 3.884 1.00 72.88 115 GLN A O 1
ATOM 987 N N . ASN A 1 116 ? 14.867 -20.312 2.805 1.00 78.50 116 ASN A N 1
ATOM 988 C CA . ASN A 1 116 ? 16.173 -20.935 2.591 1.00 78.50 116 ASN A CA 1
ATOM 989 C C . ASN A 1 116 ? 16.943 -20.301 1.425 1.00 78.50 116 ASN A C 1
ATOM 991 O O . ASN A 1 116 ? 18.172 -20.286 1.433 1.00 78.50 116 ASN A O 1
ATOM 995 N N . CYS A 1 117 ? 16.233 -19.760 0.433 1.00 79.56 117 CYS A N 1
ATOM 996 C CA . CYS A 1 117 ? 16.830 -19.161 -0.764 1.00 79.56 117 CYS A CA 1
ATOM 997 C C . CYS A 1 117 ? 16.924 -17.633 -0.687 1.00 79.56 117 CYS A C 1
ATOM 999 O O . CYS A 1 117 ? 17.564 -17.005 -1.526 1.00 79.56 117 CYS A O 1
ATOM 1001 N N . ARG A 1 118 ? 16.336 -16.998 0.329 1.00 77.12 118 ARG A N 1
ATOM 1002 C CA . ARG A 1 118 ? 16.325 -15.535 0.424 1.00 77.12 118 ARG A CA 1
ATOM 1003 C C . ARG A 1 118 ? 17.722 -14.912 0.495 1.00 77.12 118 ARG A C 1
ATOM 1005 O O . ARG A 1 118 ? 17.947 -13.860 -0.093 1.00 77.12 118 ARG A O 1
ATOM 1012 N N . ALA A 1 119 ? 18.666 -15.566 1.173 1.00 79.31 119 ALA A N 1
ATOM 1013 C CA . ALA A 1 119 ? 20.052 -15.099 1.263 1.00 79.31 119 ALA A CA 1
ATOM 1014 C C . ALA A 1 119 ? 20.783 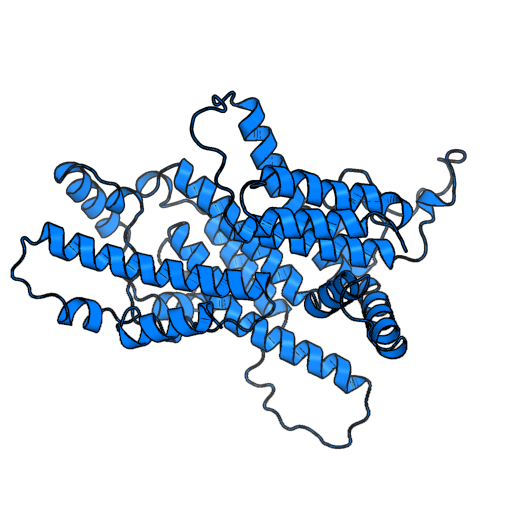-15.105 -0.093 1.00 79.31 119 ALA A C 1
ATOM 1016 O O . ALA A 1 119 ? 21.819 -14.462 -0.229 1.00 79.31 119 ALA A O 1
ATOM 1017 N N . THR A 1 120 ? 20.251 -15.816 -1.095 1.00 82.19 120 THR A N 1
ATOM 1018 C CA . THR A 1 120 ? 20.811 -15.865 -2.451 1.00 82.19 120 THR A CA 1
ATOM 1019 C C . THR A 1 120 ? 20.176 -14.851 -3.399 1.00 82.19 120 THR A C 1
ATOM 1021 O O . THR A 1 120 ? 20.530 -14.834 -4.577 1.00 82.19 120 THR A O 1
ATOM 1024 N N . LEU A 1 121 ? 19.231 -14.026 -2.926 1.00 82.88 121 LEU A N 1
ATOM 1025 C CA . LEU A 1 121 ? 18.650 -12.974 -3.753 1.00 82.88 121 LEU A CA 1
ATOM 1026 C C . LEU A 1 121 ? 19.741 -11.994 -4.204 1.00 82.88 121 LEU A C 1
ATOM 1028 O O . LEU A 1 121 ? 20.579 -11.588 -3.393 1.00 82.88 121 LEU A O 1
ATOM 1032 N N . PRO A 1 122 ? 19.733 -11.578 -5.481 1.00 83.00 122 PRO A N 1
ATOM 1033 C CA . PRO A 1 122 ? 20.638 -10.537 -5.926 1.00 83.00 122 PRO A CA 1
ATOM 1034 C C . PRO A 1 122 ? 20.282 -9.203 -5.255 1.00 83.00 122 PRO A C 1
ATOM 1036 O O . PRO A 1 122 ? 19.137 -9.007 -4.839 1.00 83.00 122 PRO A O 1
ATOM 1039 N N . PRO A 1 123 ? 21.227 -8.250 -5.198 1.00 84.62 123 PRO A N 1
ATOM 1040 C CA . PRO A 1 123 ? 20.917 -6.891 -4.784 1.00 84.62 123 PRO A CA 1
ATOM 1041 C C . PRO A 1 123 ? 19.803 -6.314 -5.667 1.00 84.62 123 PRO A C 1
ATOM 1043 O O . PRO A 1 123 ? 19.899 -6.350 -6.898 1.00 84.62 123 PRO A O 1
ATOM 1046 N N . LEU A 1 124 ? 18.754 -5.795 -5.028 1.00 87.88 124 LEU A N 1
ATOM 1047 C CA . LEU A 1 124 ? 17.558 -5.293 -5.701 1.00 87.88 124 LEU A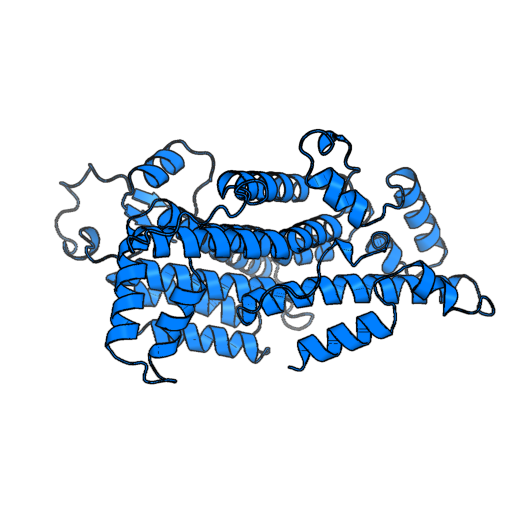 CA 1
ATOM 1048 C C . LEU A 1 124 ? 17.542 -3.761 -5.765 1.00 87.88 124 LEU A C 1
ATOM 1050 O O . LEU A 1 124 ? 18.063 -3.076 -4.883 1.00 87.88 124 LEU A O 1
ATOM 1054 N N . LEU A 1 125 ? 16.915 -3.229 -6.810 1.00 89.38 125 LEU A N 1
ATOM 1055 C CA . LEU A 1 125 ? 16.559 -1.818 -6.933 1.00 89.38 125 LEU A CA 1
ATOM 1056 C C . LEU A 1 125 ? 15.256 -1.504 -6.190 1.00 89.38 125 LEU A C 1
ATOM 1058 O O . LEU A 1 125 ? 14.429 -2.374 -5.910 1.00 89.38 125 LEU A O 1
ATOM 1062 N N . GLU A 1 126 ? 15.036 -0.221 -5.927 1.00 88.00 126 GLU A N 1
ATOM 1063 C CA . GLU A 1 126 ? 13.870 0.291 -5.213 1.00 88.00 126 GLU A CA 1
ATOM 1064 C C . GLU A 1 126 ? 12.539 -0.114 -5.883 1.00 88.00 126 GLU A C 1
ATOM 1066 O O . GLU A 1 126 ? 11.583 -0.476 -5.190 1.00 88.00 126 GLU A O 1
ATOM 1071 N N . ASP A 1 127 ? 12.471 -0.114 -7.221 1.00 90.00 127 ASP A N 1
ATOM 1072 C CA . ASP A 1 127 ? 11.287 -0.561 -7.972 1.00 90.00 127 ASP A CA 1
ATOM 1073 C C . ASP A 1 127 ? 10.988 -2.044 -7.736 1.00 90.00 127 ASP A C 1
ATOM 1075 O O . ASP A 1 127 ? 9.832 -2.444 -7.612 1.00 90.00 127 ASP A O 1
ATOM 1079 N N . GLU A 1 128 ? 12.031 -2.868 -7.662 1.00 91.00 128 GLU A N 1
ATOM 1080 C CA . GLU A 1 128 ? 11.926 -4.323 -7.544 1.00 91.00 128 GLU A CA 1
ATOM 1081 C C . GLU A 1 128 ? 11.397 -4.717 -6.171 1.00 91.00 128 GLU A C 1
ATOM 1083 O O . GLU A 1 128 ? 10.540 -5.598 -6.058 1.00 91.00 128 GLU A O 1
ATOM 1088 N N . TYR A 1 129 ? 11.812 -3.989 -5.134 1.00 89.75 129 TYR A N 1
ATOM 1089 C CA . TYR A 1 129 ? 11.180 -4.086 -3.829 1.00 89.75 129 TYR A CA 1
ATOM 1090 C C . TYR A 1 129 ? 9.702 -3.672 -3.890 1.00 89.75 129 TYR A C 1
ATOM 1092 O O . TYR A 1 129 ? 8.837 -4.359 -3.346 1.00 89.75 129 TYR A O 1
ATOM 1100 N N . LEU A 1 130 ? 9.345 -2.594 -4.583 1.00 91.69 130 LEU A N 1
ATOM 1101 C CA . LEU A 1 130 ? 7.929 -2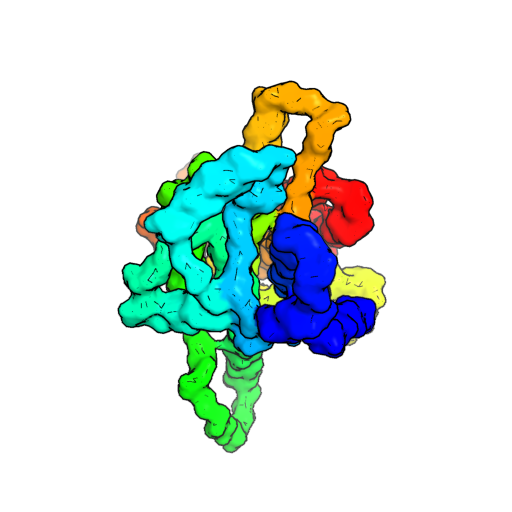.248 -4.712 1.00 91.69 130 LEU A CA 1
ATOM 1102 C C . LEU A 1 130 ? 7.128 -3.355 -5.428 1.00 91.69 130 LEU A C 1
ATOM 1104 O O . LEU A 1 130 ? 6.038 -3.710 -4.978 1.00 91.69 130 LEU A O 1
ATOM 1108 N N . TYR A 1 131 ? 7.677 -3.953 -6.488 1.00 93.38 131 TYR A N 1
ATOM 1109 C CA . TYR A 1 131 ? 7.033 -5.063 -7.197 1.00 93.38 131 TYR A CA 1
ATOM 1110 C C . TYR A 1 131 ? 6.888 -6.314 -6.333 1.00 93.38 131 TYR A C 1
ATOM 1112 O O . TYR A 1 131 ? 5.839 -6.954 -6.381 1.00 93.38 131 TYR A O 1
ATOM 1120 N N . GLY A 1 132 ? 7.882 -6.645 -5.506 1.00 92.81 132 GLY A N 1
ATOM 1121 C CA . GLY A 1 132 ? 7.770 -7.760 -4.566 1.00 92.81 132 GLY A CA 1
ATOM 1122 C C . GLY A 1 132 ? 6.680 -7.542 -3.517 1.00 92.81 132 GLY A C 1
ATOM 1123 O O . GLY A 1 132 ? 5.896 -8.455 -3.260 1.00 92.81 132 GLY A O 1
ATOM 1124 N N . LEU A 1 133 ? 6.531 -6.317 -2.991 1.00 93.38 133 LEU A N 1
ATOM 1125 C CA . LEU A 1 133 ? 5.391 -5.988 -2.126 1.00 93.38 133 LEU A CA 1
ATOM 1126 C C . LEU A 1 133 ? 4.065 -6.170 -2.867 1.00 93.38 133 LEU A C 1
ATOM 1128 O O . LEU A 1 133 ? 3.139 -6.733 -2.291 1.00 93.38 133 LEU A O 1
ATOM 1132 N N . CYS A 1 134 ? 3.967 -5.739 -4.130 1.00 94.81 134 CYS A N 1
ATOM 1133 C CA . CYS A 1 134 ? 2.783 -5.971 -4.963 1.00 94.81 134 CYS A CA 1
ATOM 1134 C C . CYS A 1 134 ? 2.496 -7.469 -5.171 1.00 94.81 134 CYS A C 1
ATOM 1136 O O . CYS A 1 134 ? 1.341 -7.882 -5.067 1.00 94.81 134 CYS A O 1
ATOM 1138 N N . ALA A 1 135 ? 3.526 -8.292 -5.396 1.00 94.50 135 ALA A N 1
ATOM 1139 C CA . ALA A 1 135 ? 3.395 -9.739 -5.588 1.00 94.50 135 ALA A CA 1
ATOM 1140 C C . ALA A 1 135 ? 2.744 -10.452 -4.402 1.00 94.50 135 ALA A C 1
ATOM 1142 O O . ALA A 1 135 ? 1.915 -11.344 -4.592 1.00 94.50 135 ALA A O 1
ATOM 1143 N N . MET A 1 136 ? 3.060 -10.020 -3.181 1.00 93.12 136 MET A N 1
ATOM 1144 C CA . MET A 1 136 ? 2.528 -10.632 -1.962 1.00 93.12 136 MET A CA 1
ATOM 1145 C C . MET A 1 136 ? 1.029 -10.351 -1.752 1.00 93.12 136 MET A C 1
ATOM 1147 O O . MET A 1 136 ? 0.353 -11.127 -1.077 1.00 93.12 136 MET A O 1
ATOM 1151 N N . GLN A 1 137 ? 0.473 -9.289 -2.348 1.00 93.81 137 GLN A N 1
ATOM 1152 C CA . GLN A 1 137 ? -0.873 -8.796 -2.015 1.00 93.81 137 GLN A CA 1
ATOM 1153 C C . GLN A 1 137 ? -1.998 -9.770 -2.360 1.00 93.81 137 GLN A C 1
ATOM 1155 O O . GLN A 1 137 ? -2.950 -9.907 -1.594 1.00 93.81 137 GLN A O 1
ATOM 1160 N N . ALA A 1 138 ? -1.904 -10.471 -3.493 1.00 91.50 138 ALA A N 1
ATOM 1161 C CA . ALA A 1 138 ? -2.945 -11.410 -3.912 1.00 91.50 138 ALA A CA 1
ATOM 1162 C C . ALA A 1 138 ? -3.098 -12.579 -2.923 1.00 91.50 138 ALA A C 1
ATOM 1164 O O . ALA A 1 138 ? -4.216 -13.012 -2.633 1.00 91.50 138 ALA A O 1
ATOM 1165 N N . TRP A 1 139 ? -1.979 -13.081 -2.397 1.00 90.62 139 TRP A N 1
ATOM 1166 C CA . TRP A 1 139 ? -1.972 -14.144 -1.395 1.00 90.62 139 TRP A CA 1
ATOM 1167 C C . TRP A 1 139 ? -2.331 -13.636 -0.007 1.00 90.62 139 TRP A C 1
ATOM 1169 O O . TRP A 1 139 ? -3.140 -14.269 0.668 1.00 90.62 139 TRP A O 1
ATOM 1179 N N . LEU A 1 140 ? -1.791 -12.481 0.383 1.00 91.06 140 LEU A N 1
ATOM 1180 C CA . LEU A 1 140 ? -2.116 -11.838 1.651 1.00 91.06 140 LEU A CA 1
ATOM 1181 C C . LEU A 1 140 ? -3.621 -11.591 1.761 1.00 91.06 140 LEU A C 1
ATOM 1183 O O . LEU A 1 140 ? -4.224 -11.960 2.764 1.00 91.06 140 LEU A O 1
ATOM 1187 N N . TRP A 1 141 ? -4.254 -11.059 0.708 1.00 90.38 141 TRP A N 1
ATOM 1188 C CA . TRP A 1 141 ? -5.708 -10.905 0.659 1.00 90.38 141 TRP A CA 1
ATOM 1189 C C . TRP A 1 141 ? -6.417 -12.247 0.850 1.00 90.38 141 TRP A C 1
ATOM 1191 O O . TRP A 1 141 ? -7.329 -12.354 1.664 1.00 90.38 141 TRP A O 1
ATOM 1201 N N . GLN A 1 142 ? -5.989 -13.289 0.133 1.00 89.00 142 GLN A N 1
ATOM 1202 C CA . GLN A 1 142 ? -6.631 -14.601 0.196 1.00 89.00 142 GLN A CA 1
ATOM 1203 C C . GLN A 1 142 ? -6.563 -15.211 1.602 1.00 89.00 142 GLN A C 1
ATOM 1205 O O . GLN A 1 142 ? -7.563 -15.737 2.093 1.00 89.00 142 GLN A O 1
ATOM 1210 N N . ASP A 1 143 ? -5.402 -15.144 2.250 1.00 88.62 143 ASP A N 1
ATOM 1211 C CA . ASP A 1 143 ? -5.222 -15.653 3.606 1.00 88.62 143 ASP A CA 1
ATOM 1212 C C . ASP A 1 143 ? -5.944 -14.793 4.643 1.00 88.62 143 ASP A C 1
ATOM 1214 O O . ASP A 1 143 ? -6.613 -15.349 5.515 1.00 88.62 143 ASP A O 1
ATOM 1218 N N . ALA A 1 144 ? -5.917 -13.465 4.510 1.00 86.12 144 ALA A N 1
ATOM 1219 C CA . ALA A 1 144 ? -6.678 -12.567 5.376 1.00 86.12 144 ALA A CA 1
ATOM 1220 C C . ALA A 1 144 ? -8.183 -12.883 5.327 1.00 86.12 144 ALA A C 1
ATOM 1222 O O . ALA A 1 144 ? -8.822 -12.989 6.373 1.00 86.12 144 ALA A O 1
ATOM 1223 N N . GLN A 1 145 ? -8.747 -13.120 4.137 1.00 83.56 145 GLN A N 1
ATOM 1224 C CA . GLN A 1 145 ? -10.159 -13.492 3.997 1.00 83.56 145 GLN A CA 1
ATOM 1225 C C . GLN A 1 145 ? -10.474 -14.847 4.647 1.00 83.56 145 GLN A C 1
ATOM 1227 O O . GLN A 1 145 ? -11.466 -14.975 5.363 1.00 83.56 145 GLN A O 1
ATOM 1232 N N . ARG A 1 146 ? -9.606 -15.854 4.478 1.00 82.75 146 ARG A N 1
ATOM 1233 C CA . ARG A 1 146 ? -9.778 -17.173 5.118 1.00 82.75 146 ARG A CA 1
ATOM 1234 C C . ARG A 1 146 ? -9.751 -17.091 6.641 1.00 82.75 146 ARG A C 1
ATOM 1236 O O . ARG A 1 146 ? -10.564 -17.748 7.291 1.00 82.75 146 ARG A O 1
ATOM 1243 N N . HIS A 1 147 ? -8.819 -16.322 7.206 1.00 78.25 147 HIS A N 1
ATOM 1244 C CA . HIS A 1 147 ? -8.728 -16.123 8.655 1.00 78.25 147 HIS A CA 1
ATOM 1245 C C . HIS A 1 147 ? -9.986 -15.444 9.195 1.00 78.25 147 HIS A C 1
ATOM 1247 O O . HIS A 1 147 ? -10.558 -15.925 10.170 1.00 78.25 147 HIS A O 1
ATOM 1253 N N . ARG A 1 148 ? -10.493 -14.416 8.504 1.00 77.81 148 ARG A N 1
ATOM 1254 C CA . ARG A 1 148 ? -11.744 -13.730 8.873 1.00 77.81 148 ARG A CA 1
ATOM 1255 C C . ARG A 1 148 ? -12.944 -14.680 8.883 1.00 77.81 148 ARG A C 1
ATOM 1257 O O . ARG A 1 148 ? -13.631 -14.775 9.897 1.00 77.81 148 ARG A O 1
ATOM 1264 N N . SER A 1 149 ? -13.142 -15.460 7.815 1.00 75.44 149 SER A N 1
ATOM 1265 C CA . SER A 1 149 ? -14.258 -16.417 7.740 1.00 75.44 149 SER A CA 1
ATOM 1266 C C . SER A 1 149 ? -14.214 -17.474 8.849 1.00 75.44 149 SER A C 1
ATOM 1268 O O . SER A 1 149 ? -15.263 -17.896 9.338 1.00 75.44 149 SER A O 1
ATOM 1270 N N . ARG A 1 150 ? -13.017 -17.908 9.271 1.00 71.75 150 ARG A N 1
ATOM 1271 C CA . ARG A 1 150 ? -12.849 -18.862 10.381 1.00 71.75 150 ARG A CA 1
ATOM 1272 C C . ARG A 1 150 ? -13.243 -18.253 11.722 1.00 71.75 150 ARG A C 1
ATOM 1274 O O . ARG A 1 150 ? -13.962 -18.902 12.476 1.00 71.75 150 ARG A O 1
ATOM 1281 N N . THR A 1 151 ? -12.816 -17.024 12.001 1.00 67.12 151 THR A N 1
ATOM 1282 C CA . THR A 1 151 ? -13.147 -16.321 13.249 1.00 67.12 151 THR A CA 1
ATOM 1283 C C . THR A 1 151 ? -14.648 -16.053 13.367 1.00 67.12 151 THR A C 1
ATOM 1285 O O . THR A 1 151 ? -15.221 -16.229 14.439 1.00 67.12 151 THR A O 1
ATOM 1288 N N . GLU A 1 152 ? -15.313 -15.695 12.266 1.00 67.31 152 GLU A N 1
ATOM 1289 C CA . GLU A 1 152 ? -16.770 -15.504 12.236 1.00 67.31 152 GLU A CA 1
ATOM 1290 C C . GLU A 1 152 ? -17.533 -16.827 12.397 1.00 67.31 152 GLU A C 1
ATOM 1292 O O . GLU A 1 152 ? -18.495 -16.906 13.163 1.00 67.31 152 GLU A O 1
ATOM 1297 N N . SER A 1 153 ? -17.065 -17.894 11.740 1.00 61.50 153 SER A N 1
ATOM 1298 C CA . SER A 1 153 ? -17.690 -19.221 11.818 1.00 61.50 153 SER A CA 1
ATOM 1299 C C . SER A 1 153 ? -17.471 -19.909 13.165 1.00 61.50 153 SER A C 1
ATOM 1301 O O . SER A 1 153 ? -18.307 -20.707 13.568 1.00 61.50 153 SER A O 1
ATOM 1303 N N . ALA A 1 154 ? -16.398 -19.601 13.901 1.00 58.94 154 ALA A N 1
ATOM 1304 C CA . ALA A 1 154 ? -16.163 -20.146 15.242 1.00 58.94 154 ALA A CA 1
ATOM 1305 C C . ALA A 1 154 ? -17.258 -19.745 16.255 1.00 58.94 154 ALA A C 1
ATOM 1307 O O . ALA A 1 154 ? -17.467 -20.450 17.242 1.00 58.94 154 ALA A O 1
ATOM 1308 N N . GLY A 1 155 ? -17.994 -18.655 15.995 1.00 53.31 155 GLY A N 1
ATOM 1309 C CA . GLY A 1 155 ? -19.175 -18.259 16.772 1.00 53.31 155 GLY A CA 1
ATOM 1310 C C . GLY A 1 155 ? -20.447 -19.049 16.437 1.00 53.31 155 GLY A C 1
ATOM 1311 O O . GLY A 1 155 ? -21.393 -19.049 17.223 1.00 53.31 155 GLY A O 1
ATOM 1312 N N . VAL A 1 156 ? -20.477 -19.758 15.304 1.00 55.28 156 VAL A N 1
ATOM 1313 C CA . VAL A 1 156 ? -21.608 -20.577 14.854 1.00 55.28 156 VAL A CA 1
ATOM 1314 C C . VAL A 1 156 ? -21.197 -22.043 14.951 1.00 55.28 156 VAL A C 1
ATOM 1316 O O . VAL A 1 156 ? -20.412 -22.535 14.145 1.00 55.28 156 VAL A O 1
ATOM 1319 N N . ARG A 1 157 ? -21.730 -22.773 15.939 1.00 45.62 157 ARG A N 1
ATOM 1320 C CA . ARG A 1 157 ? -21.531 -24.228 16.061 1.00 45.62 157 ARG A CA 1
ATOM 1321 C C . ARG A 1 157 ? -22.062 -24.932 14.806 1.00 45.62 157 ARG A C 1
ATOM 1323 O O . ARG A 1 157 ? -23.232 -25.293 14.742 1.00 45.62 157 ARG A O 1
ATOM 1330 N N . SER A 1 158 ? -21.210 -25.124 13.804 1.00 51.31 158 SER A N 1
ATOM 1331 C CA . SER A 1 158 ? -21.516 -25.951 12.644 1.00 51.31 158 SER A CA 1
ATOM 1332 C C . SER A 1 158 ? -20.965 -27.357 12.883 1.00 51.31 158 SER A C 1
ATOM 1334 O O . SER A 1 158 ? -19.780 -27.551 13.134 1.00 51.31 158 SER A O 1
ATOM 1336 N N . ASN A 1 159 ? -21.844 -28.359 12.817 1.00 53.03 159 ASN A N 1
ATOM 1337 C CA . ASN A 1 159 ? -21.483 -29.778 12.941 1.00 53.03 159 ASN A CA 1
ATOM 1338 C C . ASN A 1 159 ? -20.781 -30.329 11.683 1.00 53.03 159 ASN A C 1
ATOM 1340 O O . ASN A 1 159 ? -20.476 -31.518 11.614 1.00 53.03 159 ASN A O 1
ATOM 1344 N N . LEU A 1 160 ? -20.519 -29.487 10.676 1.00 53.41 160 LEU A N 1
ATOM 1345 C CA . LEU A 1 160 ? -19.726 -29.860 9.513 1.00 53.41 160 LEU A CA 1
ATOM 1346 C C . LEU A 1 160 ? -18.256 -29.557 9.799 1.00 53.41 160 LEU A C 1
ATOM 1348 O O . LEU A 1 160 ? -17.804 -28.423 9.662 1.00 53.41 160 LEU A O 1
ATOM 1352 N N . GLN A 1 161 ? -17.492 -30.594 10.144 1.00 48.50 161 GLN A N 1
ATOM 1353 C CA . GLN A 1 161 ? -16.033 -30.546 10.070 1.00 48.50 161 GLN A CA 1
ATOM 1354 C C . GLN A 1 161 ? -15.630 -30.277 8.616 1.00 48.50 161 GLN A C 1
ATOM 1356 O O . GLN A 1 161 ? -15.534 -31.199 7.802 1.00 48.50 161 GLN A O 1
ATOM 1361 N N . SER A 1 162 ? -15.401 -29.012 8.262 1.00 47.19 162 SER A N 1
ATOM 1362 C CA . SER A 1 162 ? -14.815 -28.675 6.973 1.00 47.19 162 SER A CA 1
ATOM 1363 C C . SER A 1 162 ? -13.354 -29.124 6.992 1.00 47.19 162 SER A C 1
ATOM 1365 O O . SER A 1 162 ? -12.448 -28.450 7.479 1.00 47.19 162 SER A O 1
ATOM 1367 N N . LYS A 1 163 ? -13.104 -30.311 6.435 1.00 46.69 163 LYS A N 1
ATOM 1368 C CA . LYS A 1 163 ? -11.765 -30.767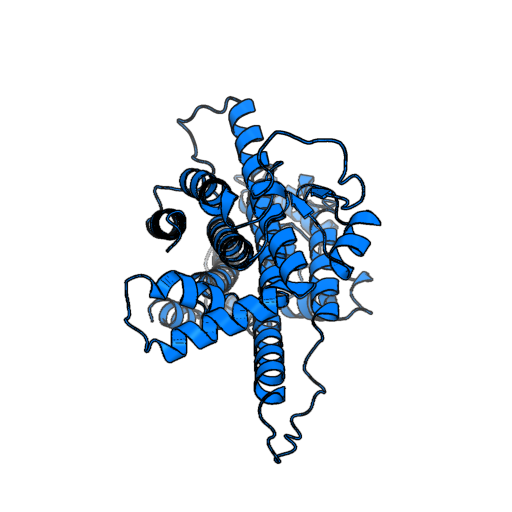 6.044 1.00 46.69 163 LYS A CA 1
ATOM 1369 C C . LYS A 1 163 ? -11.264 -29.940 4.849 1.00 46.69 163 LYS A C 1
ATOM 1371 O O . LYS A 1 163 ? -10.892 -30.487 3.819 1.00 46.69 163 LYS A O 1
ATOM 1376 N N . THR A 1 164 ? -11.280 -28.611 4.938 1.00 47.94 164 THR A N 1
ATOM 1377 C CA . THR A 1 164 ? -10.448 -27.794 4.050 1.00 47.94 164 THR A CA 1
ATOM 1378 C C . THR A 1 164 ? -9.000 -28.006 4.476 1.00 47.94 164 THR A C 1
ATOM 1380 O O . THR A 1 164 ? -8.714 -27.837 5.664 1.00 47.94 164 THR A O 1
ATOM 1383 N N . PRO A 1 165 ? -8.079 -28.369 3.567 1.00 43.81 165 PRO A N 1
ATOM 1384 C CA . PRO A 1 165 ? -6.690 -28.556 3.941 1.00 43.81 165 PRO A CA 1
ATOM 1385 C C . PRO A 1 165 ? -6.152 -27.241 4.513 1.00 43.81 165 PRO A C 1
ATOM 1387 O O . PRO A 1 165 ? -5.975 -26.259 3.794 1.00 43.81 165 PRO A O 1
ATOM 1390 N N . ALA A 1 166 ? -5.854 -27.224 5.813 1.00 49.53 166 ALA A N 1
ATOM 1391 C CA . ALA A 1 166 ? -5.111 -26.144 6.461 1.00 49.53 166 ALA A CA 1
ATOM 1392 C C . ALA A 1 166 ? -3.711 -25.939 5.836 1.00 49.53 166 ALA A C 1
ATOM 1394 O O . ALA A 1 166 ? -3.081 -24.914 6.065 1.00 49.53 166 ALA A O 1
ATOM 1395 N N . SER A 1 167 ? -3.268 -26.883 4.998 1.00 50.12 167 SER A N 1
ATOM 1396 C CA . SER A 1 167 ? -1.932 -27.008 4.410 1.00 50.12 167 SER A CA 1
ATOM 1397 C C . SER A 1 167 ? -1.449 -25.842 3.535 1.00 50.12 167 SER A C 1
ATOM 1399 O O . SER A 1 167 ? -0.259 -25.794 3.242 1.00 50.12 167 SER A O 1
ATOM 1401 N N . PHE A 1 168 ? -2.316 -24.922 3.096 1.00 56.00 168 PHE A N 1
ATOM 1402 C CA . PHE A 1 168 ? -1.924 -23.842 2.169 1.00 56.00 168 PHE A CA 1
ATOM 1403 C C . PHE A 1 168 ? -2.137 -22.423 2.706 1.00 56.00 168 PHE A C 1
ATOM 1405 O O . PHE A 1 168 ? -1.789 -21.470 2.014 1.00 56.00 168 PHE A O 1
ATOM 1412 N N . SER A 1 169 ? -2.714 -22.258 3.901 1.00 70.69 169 SER A N 1
ATOM 1413 C CA . SER A 1 169 ? -2.932 -20.931 4.489 1.00 70.69 169 SER A CA 1
ATOM 1414 C C . SER A 1 169 ? -1.778 -20.577 5.418 1.00 70.69 169 SER A C 1
ATOM 1416 O O . SER A 1 169 ? -1.465 -21.345 6.329 1.00 70.69 169 SER A O 1
ATOM 1418 N N . ARG A 1 170 ? -1.132 -19.431 5.190 1.00 82.62 170 ARG A N 1
ATOM 1419 C CA . ARG A 1 170 ? -0.050 -18.945 6.052 1.00 82.62 170 ARG A CA 1
ATOM 1420 C C . ARG A 1 170 ? -0.622 -18.148 7.229 1.00 82.62 170 ARG A C 1
ATOM 1422 O O . ARG A 1 170 ? -1.722 -17.599 7.152 1.00 82.62 170 ARG A O 1
ATOM 1429 N N . SER A 1 171 ? 0.109 -18.110 8.343 1.00 84.62 171 SER A N 1
ATOM 1430 C CA . SER A 1 171 ? -0.275 -17.324 9.522 1.00 84.62 171 SER A CA 1
ATOM 1431 C C . SER A 1 171 ? -0.070 -15.823 9.288 1.00 84.62 171 SER A C 1
ATOM 1433 O O . SER A 1 171 ? 0.703 -15.425 8.415 1.00 84.62 171 SER A O 1
ATOM 1435 N N . SER A 1 172 ? -0.736 -14.991 10.095 1.00 85.25 172 SER A N 1
ATOM 1436 C CA . SER A 1 172 ? -0.477 -13.542 10.124 1.00 85.25 172 SER A CA 1
ATOM 1437 C C . SER A 1 172 ? 1.001 -13.254 10.423 1.00 85.25 172 SER A C 1
ATOM 1439 O O . SER A 1 172 ? 1.650 -12.525 9.683 1.00 85.25 172 SER A O 1
ATOM 1441 N N . GLU A 1 173 ? 1.577 -13.959 11.404 1.00 87.19 173 GLU A N 1
ATOM 1442 C CA . GLU A 1 173 ? 2.996 -13.861 11.775 1.00 87.19 173 GLU A CA 1
ATOM 1443 C C . GLU A 1 173 ? 3.946 -14.138 10.598 1.00 87.19 173 GLU A C 1
ATOM 1445 O O . GLU A 1 173 ? 4.920 -13.410 10.397 1.00 87.19 173 GLU A O 1
ATOM 1450 N N . PHE A 1 174 ? 3.650 -15.154 9.776 1.00 90.25 174 PHE A N 1
ATOM 1451 C CA . PHE A 1 174 ? 4.432 -15.428 8.572 1.00 90.25 174 PHE A CA 1
ATOM 1452 C C . PHE A 1 174 ? 4.422 -14.222 7.631 1.00 90.25 174 PHE A C 1
ATOM 1454 O O . PHE A 1 174 ? 5.484 -13.796 7.177 1.00 90.25 174 PHE A O 1
ATOM 1461 N N . TRP A 1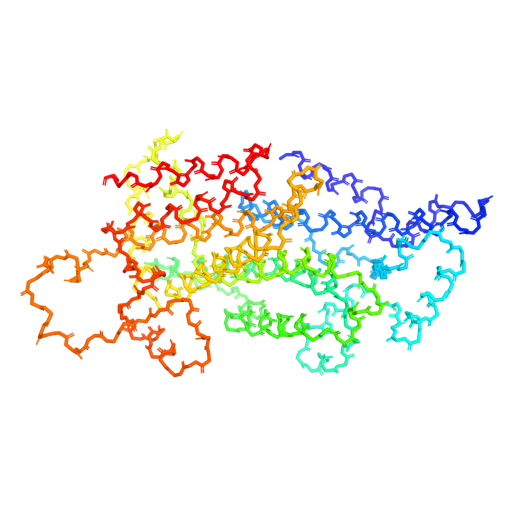 175 ? 3.244 -13.661 7.346 1.00 91.88 175 TRP A N 1
ATOM 1462 C CA . TRP A 1 175 ? 3.126 -12.516 6.446 1.00 91.88 175 TRP A CA 1
ATOM 1463 C C . TRP A 1 175 ? 3.804 -11.272 7.009 1.00 91.88 175 TRP A C 1
ATOM 1465 O O . TRP A 1 175 ? 4.554 -10.622 6.284 1.00 91.88 175 TRP A O 1
ATOM 1475 N N . THR A 1 176 ? 3.623 -10.985 8.298 1.00 91.31 176 THR A N 1
ATOM 1476 C CA . THR A 1 176 ? 4.313 -9.889 8.982 1.00 91.31 176 THR A CA 1
ATOM 1477 C C . THR A 1 176 ? 5.825 -10.035 8.847 1.00 91.31 176 THR A C 1
ATOM 1479 O O . THR A 1 176 ? 6.479 -9.092 8.407 1.00 91.31 176 THR A O 1
ATOM 1482 N N . LYS A 1 177 ? 6.383 -11.224 9.113 1.00 90.19 177 LYS A N 1
ATOM 1483 C CA . LYS A 1 177 ? 7.818 -11.494 8.936 1.00 90.19 177 LYS A CA 1
ATOM 1484 C C . LYS A 1 177 ? 8.268 -11.258 7.492 1.00 90.19 177 LYS A C 1
ATOM 1486 O O . LYS A 1 177 ? 9.274 -10.587 7.275 1.00 90.19 177 LYS A O 1
ATOM 1491 N N . GLN A 1 178 ? 7.534 -11.775 6.503 1.00 90.38 178 GLN A N 1
ATOM 1492 C CA . GLN A 1 178 ? 7.898 -11.613 5.089 1.00 90.38 178 GLN A CA 1
ATOM 1493 C C . GLN A 1 178 ? 7.888 -10.149 4.641 1.00 90.38 178 GLN A C 1
ATOM 1495 O O . GLN A 1 178 ? 8.833 -9.698 3.990 1.00 90.38 178 GLN A O 1
ATOM 1500 N N . LEU A 1 179 ? 6.851 -9.400 5.023 1.00 92.19 179 LEU A N 1
ATOM 1501 C CA . LEU A 1 179 ? 6.732 -7.974 4.733 1.00 92.19 179 LEU A CA 1
ATOM 1502 C C . LEU A 1 179 ? 7.863 -7.176 5.393 1.00 92.19 179 LEU A C 1
ATOM 1504 O O . LEU A 1 179 ? 8.454 -6.310 4.746 1.00 92.19 179 LEU A O 1
ATOM 1508 N N . THR A 1 180 ? 8.192 -7.471 6.655 1.00 90.25 180 THR A N 1
ATOM 1509 C CA . THR A 1 180 ? 9.255 -6.774 7.398 1.00 90.25 180 THR A CA 1
ATOM 1510 C C . THR A 1 180 ? 10.618 -7.011 6.767 1.00 90.25 180 THR A C 1
ATOM 1512 O O . THR A 1 180 ? 11.307 -6.043 6.453 1.00 90.25 180 THR A O 1
ATOM 1515 N N . LEU A 1 181 ? 10.958 -8.267 6.461 1.00 88.44 181 LEU A N 1
ATOM 1516 C CA . LEU A 1 181 ? 12.204 -8.599 5.764 1.00 88.44 181 LEU A CA 1
ATOM 1517 C C . LEU A 1 181 ? 12.316 -7.873 4.415 1.00 88.44 181 LEU A C 1
ATOM 1519 O O . LEU A 1 181 ? 13.410 -7.589 3.932 1.00 88.44 181 LEU A O 1
ATOM 1523 N N . TRP A 1 182 ? 11.188 -7.623 3.751 1.00 87.62 182 TRP A N 1
ATOM 1524 C CA . TRP A 1 182 ? 11.162 -6.952 2.456 1.00 87.62 182 TRP A CA 1
ATOM 1525 C C . TRP A 1 182 ? 11.332 -5.430 2.586 1.00 87.62 182 TRP A C 1
ATOM 1527 O O . TRP A 1 182 ? 12.092 -4.818 1.837 1.00 87.62 182 TRP A O 1
ATOM 1537 N N . LYS A 1 183 ? 10.690 -4.818 3.587 1.00 87.56 183 LYS A N 1
ATOM 1538 C CA . LYS A 1 183 ? 10.886 -3.408 3.969 1.00 87.56 183 LYS A CA 1
ATOM 1539 C C . LYS A 1 183 ? 12.322 -3.129 4.420 1.00 87.56 183 LYS A C 1
ATOM 1541 O O . LYS A 1 183 ? 12.861 -2.071 4.108 1.00 87.56 183 LYS A O 1
ATOM 1546 N N . GLU A 1 184 ? 12.932 -4.035 5.178 1.00 85.81 184 GLU A N 1
ATOM 1547 C CA . GLU A 1 184 ? 14.325 -3.901 5.617 1.00 85.81 184 GLU A CA 1
ATOM 1548 C C . GLU A 1 184 ? 15.283 -3.939 4.427 1.00 85.81 184 GLU A C 1
ATOM 1550 O O . GLU A 1 184 ? 16.133 -3.057 4.321 1.00 85.81 184 GLU A O 1
ATOM 1555 N N . GLY A 1 185 ? 15.061 -4.851 3.475 1.00 81.38 185 GLY A N 1
ATOM 1556 C CA . GLY A 1 185 ? 15.793 -4.868 2.206 1.00 81.38 185 GLY A CA 1
ATOM 1557 C C . GLY A 1 185 ? 15.675 -3.551 1.430 1.00 81.38 185 GLY A C 1
ATOM 1558 O O . GLY A 1 185 ? 16.673 -3.049 0.929 1.00 81.38 185 GLY A O 1
ATOM 1559 N N . TYR A 1 186 ? 14.495 -2.915 1.407 1.00 82.19 186 TYR A N 1
ATOM 1560 C CA . TYR A 1 186 ? 14.317 -1.601 0.764 1.00 82.19 186 TYR A CA 1
ATOM 1561 C C . TYR A 1 186 ? 15.234 -0.507 1.344 1.00 82.19 186 TYR A C 1
ATOM 1563 O O . TYR A 1 186 ? 15.620 0.433 0.645 1.00 82.19 186 TYR A O 1
ATOM 1571 N N . ARG A 1 187 ? 15.576 -0.585 2.638 1.00 75.44 187 ARG A N 1
ATOM 1572 C CA . ARG A 1 187 ? 16.486 0.382 3.277 1.00 75.44 187 ARG A CA 1
ATOM 1573 C C . ARG A 1 187 ? 17.940 0.163 2.871 1.00 75.44 187 ARG A C 1
ATOM 1575 O O . ARG A 1 187 ? 18.725 1.109 2.953 1.00 75.44 187 ARG A O 1
ATOM 1582 N N . ASP A 1 188 ? 18.281 -1.037 2.419 1.00 75.62 188 ASP A N 1
ATOM 1583 C CA . ASP A 1 188 ? 19.614 -1.385 1.956 1.00 75.62 188 ASP A CA 1
ATOM 1584 C C . ASP A 1 188 ? 19.834 -0.882 0.517 1.00 75.62 188 ASP A C 1
ATOM 1586 O O . ASP A 1 188 ? 19.544 -1.548 -0.477 1.00 75.62 188 ASP A O 1
ATOM 1590 N N . ARG A 1 189 ? 20.303 0.368 0.392 1.00 71.00 189 ARG A N 1
ATOM 1591 C CA . ARG A 1 189 ? 20.452 1.080 -0.893 1.00 71.00 189 ARG A CA 1
ATOM 1592 C C . ARG A 1 189 ? 21.803 0.823 -1.573 1.00 71.00 189 ARG A C 1
ATOM 1594 O O . ARG A 1 189 ? 22.381 1.754 -2.133 1.00 71.00 189 ARG A O 1
ATOM 1601 N N . VAL A 1 190 ? 22.309 -0.412 -1.547 1.00 77.88 190 VAL A N 1
ATOM 1602 C CA . VAL A 1 190 ? 23.629 -0.773 -2.117 1.00 77.88 190 VAL A CA 1
ATOM 1603 C C . VAL A 1 190 ? 23.768 -0.339 -3.581 1.00 77.88 190 VAL A C 1
ATOM 1605 O O . VAL A 1 190 ? 24.818 0.150 -3.993 1.00 77.88 190 VAL A O 1
ATOM 1608 N N . LEU A 1 191 ? 22.707 -0.493 -4.377 1.00 81.06 191 LEU A N 1
ATOM 1609 C CA . LEU A 1 191 ? 22.719 -0.177 -5.809 1.00 81.06 191 LEU A CA 1
ATOM 1610 C C . LEU A 1 191 ? 22.152 1.202 -6.160 1.00 81.06 191 LEU A C 1
ATOM 1612 O O . LEU A 1 191 ? 22.504 1.761 -7.202 1.00 81.06 191 LEU A O 1
ATOM 1616 N N . GLY A 1 192 ? 21.270 1.732 -5.311 1.00 81.00 192 GLY A N 1
ATOM 1617 C CA . GLY A 1 192 ? 20.426 2.888 -5.608 1.00 81.00 192 GLY A CA 1
ATOM 1618 C C . GLY A 1 192 ? 21.184 4.096 -6.170 1.00 81.00 192 GLY A C 1
ATOM 1619 O O . GLY A 1 192 ? 20.836 4.559 -7.250 1.00 81.00 192 GLY A O 1
ATOM 1620 N N . PRO A 1 193 ? 22.241 4.614 -5.511 1.00 84.69 193 PRO A N 1
ATOM 1621 C CA . PRO A 1 193 ? 22.911 5.845 -5.942 1.00 84.69 193 PRO A CA 1
ATOM 1622 C C . PRO A 1 193 ? 23.527 5.813 -7.348 1.00 84.69 193 PRO A C 1
ATOM 1624 O O . PRO A 1 193 ? 23.621 6.856 -7.991 1.00 84.69 193 PRO A O 1
ATOM 1627 N N . GLU A 1 194 ? 23.968 4.648 -7.826 1.00 86.19 194 GLU A N 1
ATOM 1628 C CA . GLU A 1 194 ? 24.597 4.531 -9.148 1.00 86.19 194 GLU A CA 1
ATOM 1629 C C . GLU A 1 194 ? 23.585 4.309 -10.276 1.00 86.19 194 GLU A C 1
ATOM 1631 O O . GLU A 1 194 ? 23.843 4.701 -11.415 1.00 86.19 194 GLU A O 1
ATOM 1636 N N . LEU A 1 195 ? 22.452 3.674 -9.966 1.00 90.06 195 LEU A N 1
ATOM 1637 C CA . LEU A 1 195 ? 21.480 3.181 -10.946 1.00 90.06 195 LEU A CA 1
ATOM 1638 C C . LEU A 1 195 ? 20.119 3.894 -10.876 1.00 90.06 195 LEU A C 1
ATOM 1640 O O . LEU A 1 195 ? 19.260 3.658 -11.723 1.00 90.06 195 LEU A O 1
ATOM 1644 N N . SER A 1 196 ? 19.920 4.782 -9.906 1.00 89.44 196 SER A N 1
ATOM 1645 C CA . SER A 1 196 ? 18.683 5.536 -9.728 1.00 89.44 196 SER A CA 1
ATOM 1646 C C . SER A 1 196 ? 18.957 6.964 -9.268 1.00 89.44 196 SER A C 1
ATOM 1648 O O . SER A 1 196 ? 19.748 7.215 -8.351 1.00 89.44 196 SER A O 1
ATOM 1650 N N . SER A 1 197 ? 18.213 7.919 -9.826 1.00 87.69 197 SER A N 1
ATOM 1651 C CA . SER A 1 197 ? 18.207 9.295 -9.332 1.00 87.69 197 SER A CA 1
ATOM 1652 C C . SER A 1 197 ? 17.729 9.382 -7.872 1.00 87.69 197 SER A C 1
ATOM 1654 O O . SER A 1 197 ? 17.025 8.510 -7.354 1.00 87.69 197 SER A O 1
ATOM 1656 N N . LYS A 1 198 ? 18.109 10.449 -7.153 1.00 85.56 198 LYS A N 1
ATOM 1657 C CA . LYS A 1 198 ? 17.607 10.701 -5.786 1.00 85.56 198 LYS A CA 1
ATOM 1658 C C . LYS A 1 198 ? 16.083 10.883 -5.767 1.00 85.56 198 LYS A C 1
ATOM 1660 O O . LYS A 1 198 ? 15.432 10.311 -4.897 1.00 85.56 198 LYS A O 1
ATOM 1665 N N . GLY A 1 199 ? 15.537 11.625 -6.733 1.00 84.31 199 GLY A N 1
ATOM 1666 C CA . GLY A 1 199 ? 14.101 11.901 -6.822 1.00 84.31 199 GLY A CA 1
ATOM 1667 C C . GLY A 1 199 ? 13.263 10.643 -7.060 1.00 84.31 199 GLY A C 1
ATOM 1668 O O . GLY A 1 199 ? 12.230 10.465 -6.412 1.00 84.31 199 GLY A O 1
ATOM 1669 N N . HIS A 1 200 ? 13.730 9.721 -7.908 1.00 86.12 200 HIS A N 1
ATOM 1670 C CA . HIS A 1 200 ? 13.050 8.440 -8.132 1.00 86.12 200 HIS A CA 1
ATOM 1671 C C . HIS A 1 200 ? 13.012 7.578 -6.867 1.00 86.12 200 HIS A C 1
ATOM 1673 O O . HIS A 1 200 ? 11.946 7.108 -6.467 1.00 86.12 200 HIS A O 1
ATOM 1679 N N . ARG A 1 201 ? 14.132 7.478 -6.137 1.00 86.62 201 ARG A N 1
ATOM 1680 C CA . ARG A 1 201 ? 14.190 6.745 -4.855 1.00 86.62 201 ARG A CA 1
ATOM 1681 C C . ARG A 1 201 ? 13.250 7.321 -3.801 1.00 86.62 201 ARG A C 1
ATOM 1683 O O . ARG A 1 201 ? 12.621 6.574 -3.054 1.00 86.62 201 ARG A O 1
ATOM 1690 N N . GLU A 1 202 ? 13.149 8.645 -3.724 1.00 85.12 202 GLU A N 1
ATOM 1691 C CA . GLU A 1 202 ? 12.213 9.320 -2.820 1.00 85.12 202 GLU A CA 1
ATOM 1692 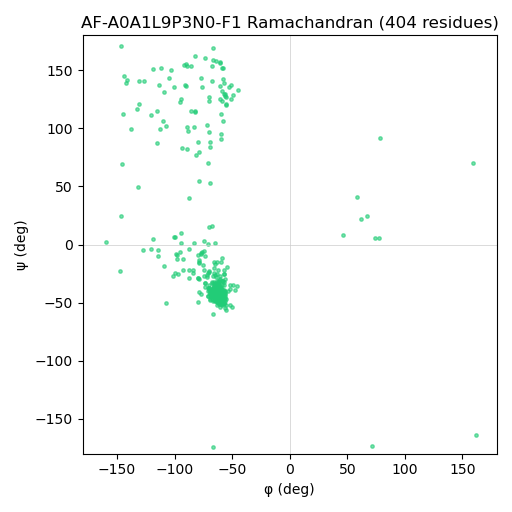C C . GLU A 1 202 ? 10.753 9.067 -3.225 1.00 85.12 202 GLU A C 1
ATOM 1694 O O . GLU A 1 202 ? 9.920 8.792 -2.361 1.00 85.12 202 GLU A O 1
ATOM 1699 N N . THR A 1 203 ? 10.458 9.067 -4.529 1.00 85.38 203 THR A N 1
ATOM 1700 C CA . THR A 1 203 ? 9.125 8.771 -5.089 1.00 85.38 203 THR A CA 1
ATOM 1701 C C . THR A 1 203 ? 8.693 7.323 -4.832 1.00 85.38 203 THR A C 1
ATOM 1703 O O . THR A 1 203 ? 7.526 7.033 -4.543 1.00 85.38 203 THR A O 1
ATOM 1706 N N . LEU A 1 204 ? 9.630 6.382 -4.907 1.00 88.50 204 LEU A N 1
ATOM 1707 C CA . LEU A 1 204 ? 9.366 4.985 -4.584 1.00 88.50 204 LEU A CA 1
ATOM 1708 C C . LEU A 1 204 ? 9.226 4.759 -3.084 1.00 88.50 204 LEU A C 1
ATOM 1710 O O . LEU A 1 204 ? 8.394 3.952 -2.680 1.00 88.50 204 LEU A O 1
ATOM 1714 N N . GLU A 1 205 ? 9.941 5.510 -2.247 1.00 88.56 205 GLU A N 1
ATOM 1715 C CA . GLU A 1 205 ? 9.851 5.381 -0.789 1.00 88.56 205 GLU A CA 1
ATOM 1716 C C . GLU A 1 205 ? 8.457 5.774 -0.294 1.00 88.56 205 GLU A C 1
ATOM 1718 O O . GLU A 1 205 ? 7.845 5.045 0.490 1.00 88.56 205 GLU A O 1
ATOM 1723 N N . ILE A 1 206 ? 7.902 6.859 -0.844 1.00 88.44 206 ILE A N 1
ATOM 1724 C CA . ILE A 1 206 ? 6.511 7.269 -0.601 1.00 88.44 206 ILE A CA 1
ATOM 1725 C C . ILE A 1 206 ? 5.480 6.344 -1.269 1.00 88.44 206 ILE A C 1
ATOM 1727 O O . ILE A 1 206 ? 4.288 6.582 -1.139 1.00 88.44 206 ILE A O 1
ATOM 1731 N N . SER A 1 207 ? 5.891 5.287 -1.972 1.00 90.25 207 SER A N 1
ATOM 1732 C CA . SER A 1 207 ? 4.989 4.248 -2.488 1.00 90.25 207 SER A CA 1
ATOM 1733 C C . SER A 1 207 ? 5.131 2.934 -1.712 1.00 90.25 207 SER A C 1
ATOM 1735 O O . SER A 1 207 ? 4.139 2.375 -1.246 1.00 90.25 207 SER A O 1
ATOM 1737 N N . ALA A 1 208 ? 6.363 2.452 -1.543 1.00 92.62 208 ALA A N 1
ATOM 1738 C CA . ALA A 1 208 ? 6.686 1.162 -0.945 1.00 92.62 208 ALA A CA 1
ATOM 1739 C C . ALA A 1 208 ? 6.424 1.128 0.562 1.00 92.62 208 ALA A C 1
ATOM 1741 O O . ALA A 1 208 ? 5.820 0.176 1.053 1.00 92.62 208 ALA A O 1
ATOM 1742 N N . ILE A 1 209 ? 6.820 2.170 1.301 1.00 93.44 209 ILE A N 1
ATOM 1743 C CA . ILE A 1 209 ? 6.646 2.185 2.758 1.00 93.44 209 ILE A CA 1
ATOM 1744 C C . ILE A 1 209 ? 5.159 2.298 3.149 1.00 93.44 209 ILE A C 1
ATOM 1746 O O . ILE A 1 209 ? 4.725 1.527 4.010 1.00 93.44 209 ILE A O 1
ATOM 1750 N N . PRO A 1 210 ? 4.331 3.152 2.507 1.00 94.94 210 PRO A N 1
ATOM 1751 C CA . PRO A 1 210 ? 2.887 3.125 2.730 1.00 94.94 210 PRO A CA 1
ATOM 1752 C C . PRO A 1 210 ? 2.241 1.796 2.340 1.00 94.94 210 PRO A C 1
ATOM 1754 O O . PRO A 1 210 ? 1.399 1.310 3.087 1.00 94.94 210 PRO A O 1
ATOM 1757 N N . LEU A 1 211 ? 2.654 1.170 1.228 1.00 95.81 211 LEU A N 1
ATOM 1758 C CA . LEU A 1 211 ? 2.139 -0.145 0.834 1.00 95.81 211 LEU A CA 1
ATOM 1759 C C . LEU A 1 211 ? 2.476 -1.224 1.875 1.00 95.81 211 LEU A C 1
ATOM 1761 O O . LEU A 1 211 ? 1.608 -2.028 2.212 1.00 95.81 211 LEU A O 1
ATOM 1765 N N . TYR A 1 212 ? 3.694 -1.223 2.425 1.00 96.31 212 TYR A N 1
ATOM 1766 C CA . TYR A 1 212 ? 4.080 -2.101 3.533 1.00 96.31 212 TYR A CA 1
ATOM 1767 C C . TYR A 1 212 ? 3.142 -1.928 4.736 1.00 96.31 212 TYR A C 1
ATOM 1769 O O . TYR A 1 212 ? 2.537 -2.897 5.193 1.00 96.31 212 TYR A O 1
ATOM 1777 N N . HIS A 1 213 ? 2.980 -0.696 5.226 1.00 96.88 213 HIS A N 1
ATOM 1778 C CA . HIS A 1 213 ? 2.145 -0.431 6.399 1.00 96.88 213 HIS A CA 1
ATOM 1779 C C . HIS A 1 213 ? 0.674 -0.755 6.144 1.00 96.88 213 HIS A C 1
ATOM 1781 O O . HIS A 1 213 ? 0.014 -1.330 7.004 1.00 96.88 213 HIS A O 1
ATOM 1787 N N . LEU A 1 214 ? 0.176 -0.455 4.947 1.00 96.38 214 LEU A N 1
ATOM 1788 C CA . LEU A 1 214 ? -1.181 -0.790 4.549 1.00 96.38 214 LEU A CA 1
ATOM 1789 C C . LEU A 1 214 ? -1.404 -2.310 4.482 1.00 96.38 214 LEU A C 1
ATOM 1791 O O . LEU A 1 214 ? -2.458 -2.796 4.886 1.00 96.38 214 LEU A O 1
ATOM 1795 N N . SER A 1 215 ? -0.400 -3.068 4.038 1.00 96.19 215 SER A N 1
ATOM 1796 C CA . SER A 1 215 ? -0.443 -4.537 4.043 1.00 96.19 215 SER A CA 1
ATOM 1797 C C . SER A 1 215 ? -0.558 -5.087 5.467 1.00 96.19 215 SER A C 1
ATOM 1799 O O . SER A 1 215 ? -1.359 -5.986 5.716 1.00 96.19 215 SER A O 1
ATOM 1801 N N . GLN A 1 216 ? 0.186 -4.509 6.416 1.00 95.81 216 GLN A N 1
ATOM 1802 C CA . GLN A 1 216 ? 0.094 -4.887 7.828 1.00 95.81 216 GLN A CA 1
ATOM 1803 C C . GLN A 1 216 ? -1.269 -4.516 8.437 1.00 95.81 216 GLN A C 1
ATOM 1805 O O . GLN A 1 216 ? -1.851 -5.307 9.174 1.00 95.81 216 GLN A O 1
ATOM 1810 N N . ILE A 1 217 ? -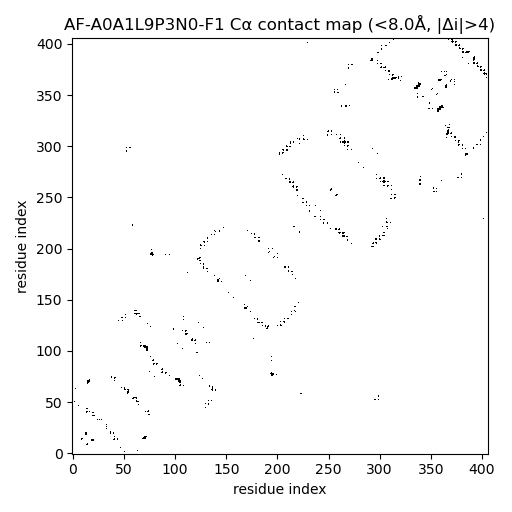1.836 -3.358 8.076 1.00 96.12 217 ILE A N 1
ATOM 1811 C CA . ILE A 1 217 ? -3.201 -2.977 8.478 1.00 96.12 217 ILE A CA 1
ATOM 1812 C C . ILE A 1 217 ? -4.225 -4.009 7.989 1.00 96.12 217 ILE A C 1
ATOM 1814 O O . ILE A 1 217 ? -5.122 -4.375 8.740 1.00 96.12 217 ILE A O 1
ATOM 1818 N N . VAL A 1 218 ? -4.102 -4.514 6.758 1.00 93.44 218 VAL A N 1
ATOM 1819 C CA . VAL A 1 218 ? -5.024 -5.538 6.233 1.00 93.44 218 VAL A CA 1
ATOM 1820 C C . VAL A 1 218 ? -4.934 -6.862 6.996 1.00 93.44 218 VAL A C 1
ATOM 1822 O O . VAL A 1 218 ? -5.957 -7.542 7.136 1.00 93.44 218 VAL A O 1
ATOM 1825 N N . LEU A 1 219 ? -3.746 -7.225 7.491 1.00 92.88 219 LEU A N 1
ATOM 1826 C CA . LEU A 1 219 ? -3.561 -8.394 8.356 1.00 92.88 219 LEU A CA 1
ATOM 1827 C C . LEU A 1 219 ? -4.202 -8.189 9.734 1.00 92.88 219 LEU A C 1
ATOM 1829 O O . LEU A 1 219 ? -4.811 -9.115 10.260 1.00 92.88 219 LEU A O 1
ATOM 1833 N N . ALA A 1 220 ? -4.096 -6.978 10.283 1.00 93.31 220 ALA A N 1
ATOM 1834 C CA . ALA A 1 220 ? -4.496 -6.653 11.650 1.00 93.31 220 ALA A CA 1
ATOM 1835 C C . ALA A 1 220 ? -5.943 -6.119 11.787 1.00 93.31 220 ALA A C 1
ATOM 1837 O O . ALA A 1 220 ? -6.481 -6.009 12.888 1.00 93.31 220 ALA A O 1
ATOM 1838 N N . ALA A 1 221 ? -6.610 -5.759 10.688 1.00 93.44 221 ALA A N 1
ATOM 1839 C CA . ALA A 1 221 ? -7.956 -5.189 10.719 1.00 93.44 221 ALA A CA 1
ATOM 1840 C C . ALA A 1 221 ? -8.825 -5.652 9.543 1.00 93.44 221 ALA A C 1
ATOM 1842 O O . ALA A 1 221 ? -8.370 -5.780 8.402 1.00 93.44 221 ALA A O 1
ATOM 1843 N N . ASN A 1 222 ? -10.131 -5.821 9.793 1.00 91.62 222 ASN A N 1
ATOM 1844 C CA . ASN A 1 222 ? -11.111 -5.970 8.718 1.00 91.62 222 ASN A CA 1
ATOM 1845 C C . ASN A 1 222 ? -11.496 -4.594 8.154 1.00 91.62 222 ASN A C 1
ATOM 1847 O O . ASN A 1 222 ? -12.553 -4.045 8.456 1.00 91.62 222 ASN A O 1
ATOM 1851 N N . VAL A 1 223 ? -10.608 -4.034 7.331 1.00 91.00 223 VAL A N 1
ATOM 1852 C CA . VAL A 1 223 ? -10.763 -2.702 6.722 1.00 91.00 223 VAL A CA 1
ATOM 1853 C C . VAL A 1 223 ? -12.068 -2.566 5.923 1.00 91.00 223 VAL A C 1
ATOM 1855 O O . VAL A 1 223 ? -12.635 -1.481 5.857 1.00 91.00 223 VAL A O 1
ATOM 1858 N N . GLU A 1 224 ? -12.585 -3.659 5.355 1.00 88.81 224 GLU A N 1
ATOM 1859 C CA . GLU A 1 224 ? -13.863 -3.668 4.631 1.00 88.81 224 GLU A CA 1
ATOM 1860 C C . GLU A 1 224 ? -15.039 -3.369 5.569 1.00 88.81 224 GLU A C 1
ATOM 1862 O O . GLU A 1 224 ? -15.792 -2.435 5.308 1.00 88.81 224 GLU A O 1
ATOM 1867 N N . THR A 1 225 ? -15.109 -4.036 6.727 1.00 89.75 225 THR A N 1
ATOM 1868 C CA . THR A 1 225 ? -16.078 -3.718 7.793 1.00 89.75 225 THR A CA 1
ATOM 1869 C C . THR A 1 225 ? -15.968 -2.259 8.239 1.00 89.75 225 THR A C 1
ATOM 1871 O O . THR A 1 225 ? -16.985 -1.595 8.427 1.00 89.75 225 THR A O 1
ATOM 1874 N N . LEU A 1 226 ? -14.745 -1.730 8.389 1.00 92.38 226 LEU A N 1
ATOM 1875 C CA . LEU A 1 226 ? -14.539 -0.338 8.813 1.00 92.38 226 LEU A CA 1
ATOM 1876 C C . LEU A 1 226 ? -15.031 0.662 7.753 1.00 92.38 226 LEU A C 1
ATOM 1878 O O . LEU A 1 226 ? -15.660 1.664 8.094 1.00 92.38 226 LEU A O 1
ATOM 1882 N N . LYS A 1 227 ? -14.793 0.376 6.467 1.00 89.88 227 LYS A N 1
ATOM 1883 C CA . LYS A 1 227 ? -15.299 1.168 5.334 1.00 89.88 227 LYS A CA 1
ATOM 1884 C C . LYS A 1 227 ? -16.815 1.128 5.219 1.00 89.88 227 LYS A C 1
ATOM 1886 O O . LYS A 1 227 ? -17.432 2.167 4.985 1.00 89.88 227 LYS A O 1
ATOM 1891 N N . GLU A 1 228 ? -17.416 -0.051 5.344 1.00 88.38 228 GLU A N 1
ATOM 1892 C CA . GLU A 1 228 ? -18.871 -0.215 5.299 1.00 88.38 228 GLU A CA 1
ATOM 1893 C C . GLU A 1 228 ? -19.533 0.607 6.401 1.00 88.38 228 GLU A C 1
ATOM 1895 O O . GLU A 1 228 ? -20.433 1.399 6.136 1.00 88.38 228 GLU A O 1
ATOM 1900 N N . LEU A 1 229 ? -18.996 0.514 7.613 1.00 88.38 229 LEU A N 1
ATOM 1901 C CA . LEU A 1 229 ? -19.457 1.271 8.767 1.00 88.38 229 LEU A CA 1
ATOM 1902 C C . LEU A 1 229 ? -19.305 2.792 8.591 1.00 88.38 229 LEU A C 1
ATOM 1904 O O . LEU A 1 229 ? -20.179 3.547 9.010 1.00 88.38 229 LEU A O 1
ATOM 1908 N N . ALA A 1 230 ? -18.231 3.251 7.941 1.00 88.31 230 ALA A N 1
ATOM 1909 C CA . ALA A 1 230 ? -18.019 4.665 7.620 1.00 88.31 230 ALA A CA 1
ATOM 1910 C C . ALA A 1 230 ? -18.972 5.190 6.524 1.00 88.31 230 ALA A C 1
ATOM 1912 O O . ALA A 1 230 ? -19.427 6.335 6.579 1.00 88.31 230 ALA A O 1
ATOM 1913 N N . THR A 1 231 ? -19.278 4.364 5.518 1.00 78.75 231 THR A N 1
ATOM 1914 C CA . THR A 1 231 ? -20.100 4.745 4.350 1.00 78.75 231 THR A CA 1
ATOM 1915 C C . THR A 1 231 ? -21.611 4.646 4.587 1.00 78.75 231 THR A C 1
ATOM 1917 O O . THR A 1 231 ? -22.377 5.369 3.941 1.00 78.75 231 THR A O 1
ATOM 1920 N N . ASP A 1 232 ? -22.045 3.806 5.530 1.00 64.25 232 ASP A N 1
ATOM 1921 C CA . ASP A 1 232 ? -23.448 3.619 5.937 1.00 64.25 232 ASP A CA 1
ATOM 1922 C C . ASP A 1 232 ? -24.085 4.881 6.549 1.00 64.25 232 ASP A C 1
ATOM 1924 O O . ASP A 1 232 ? -25.302 5.009 6.599 1.00 64.25 232 ASP A O 1
ATOM 1928 N N . SER A 1 233 ? -23.295 5.887 6.933 1.00 54.72 233 SER A N 1
ATOM 1929 C CA . SER A 1 233 ? -23.839 7.137 7.475 1.00 54.72 233 SER A CA 1
ATOM 1930 C C . SER A 1 233 ? -24.822 7.861 6.531 1.00 54.72 233 SER A C 1
ATOM 1932 O O . SER A 1 233 ? -25.650 8.624 7.025 1.00 54.72 233 SER A O 1
ATOM 1934 N N . ARG A 1 234 ? -24.765 7.681 5.190 1.00 50.78 234 ARG A N 1
ATOM 1935 C CA . ARG A 1 234 ? -25.573 8.517 4.257 1.00 50.78 234 ARG A CA 1
ATOM 1936 C C . ARG A 1 234 ? -26.083 7.892 2.946 1.00 50.78 234 ARG A C 1
ATOM 1938 O O . ARG A 1 234 ? -27.023 8.440 2.378 1.00 50.78 234 ARG A O 1
ATOM 1945 N N . LEU A 1 235 ? -25.485 6.822 2.405 1.00 54.78 235 LEU A N 1
ATOM 1946 C CA . LEU A 1 235 ? -25.713 6.428 0.992 1.00 54.78 235 LEU A CA 1
ATOM 1947 C C . LEU A 1 235 ? -26.531 5.147 0.772 1.00 54.78 235 LEU A C 1
ATOM 1949 O O . LEU A 1 235 ? -27.048 4.939 -0.328 1.00 54.78 235 LEU A O 1
ATOM 1953 N N . ARG A 1 236 ? -26.656 4.282 1.780 1.00 58.12 236 ARG A N 1
ATOM 1954 C CA . ARG A 1 236 ? -27.490 3.075 1.732 1.00 58.12 236 ARG A CA 1
ATOM 1955 C C . ARG A 1 236 ? -28.088 2.866 3.117 1.00 58.12 236 ARG A C 1
ATOM 1957 O O . ARG A 1 236 ? -27.313 2.557 4.004 1.00 58.12 236 ARG A O 1
ATOM 1964 N N . PRO A 1 237 ? -29.406 3.014 3.328 1.00 58.38 237 PRO A N 1
ATOM 1965 C CA . PRO A 1 237 ? -30.006 2.666 4.606 1.00 58.38 237 PRO A CA 1
ATOM 1966 C C . PRO A 1 237 ? -29.953 1.142 4.754 1.00 58.38 237 PRO A C 1
ATOM 1968 O O . PRO A 1 237 ? -30.857 0.430 4.311 1.00 58.38 237 PRO A O 1
ATOM 1971 N N . TYR A 1 238 ? -28.858 0.615 5.302 1.00 62.62 238 TYR A N 1
ATOM 1972 C CA . TYR A 1 238 ? -28.827 -0.780 5.712 1.00 62.62 238 TYR A CA 1
ATOM 1973 C C . TYR A 1 238 ? -29.839 -0.991 6.847 1.00 62.62 238 TYR A C 1
ATOM 1975 O O . TYR A 1 238 ? -30.241 -0.060 7.549 1.00 62.62 238 TYR A O 1
ATOM 1983 N N . SER A 1 239 ? -30.286 -2.235 7.038 1.00 69.00 239 SER A N 1
ATOM 1984 C CA . SER A 1 239 ? -31.115 -2.557 8.203 1.00 69.00 239 SER A CA 1
ATOM 1985 C C . SER A 1 239 ? -30.358 -2.193 9.487 1.00 69.00 239 SER A C 1
ATOM 1987 O O . SER A 1 239 ? -29.166 -2.480 9.607 1.00 69.00 239 SER A O 1
ATOM 1989 N N . GLY A 1 240 ? -31.039 -1.612 10.480 1.00 75.88 240 GLY A N 1
ATOM 1990 C CA . GLY A 1 240 ? -30.400 -1.259 11.758 1.00 75.88 240 GLY A CA 1
ATOM 1991 C C . GLY A 1 240 ? -29.737 -2.454 12.463 1.00 75.88 240 GLY A C 1
ATOM 1992 O O . GLY A 1 240 ? -28.809 -2.284 13.247 1.00 75.88 240 GLY A O 1
ATOM 1993 N N . THR A 1 241 ? -30.163 -3.680 12.149 1.00 82.31 241 THR A N 1
ATOM 1994 C CA . THR A 1 241 ? -29.521 -4.927 12.585 1.00 82.31 241 THR A CA 1
ATOM 1995 C C . THR A 1 241 ? -28.136 -5.134 11.971 1.00 82.31 241 THR A C 1
ATOM 1997 O O . THR A 1 241 ? -27.217 -5.509 12.693 1.00 82.31 241 THR A O 1
ATOM 2000 N N . PHE A 1 242 ? -27.960 -4.857 10.674 1.00 83.06 242 PHE A N 1
ATOM 2001 C CA . PHE A 1 242 ? -26.665 -4.981 9.998 1.00 83.06 242 PHE A CA 1
ATOM 2002 C C . PHE A 1 242 ? -25.653 -3.967 10.544 1.00 83.06 242 PHE A C 1
ATOM 2004 O O . PHE A 1 242 ? -24.533 -4.340 10.886 1.00 83.06 242 PHE A O 1
ATOM 2011 N N . ARG A 1 243 ? -26.068 -2.710 10.749 1.00 83.62 243 ARG A N 1
ATOM 2012 C CA . ARG A 1 243 ? -25.198 -1.690 11.356 1.00 83.62 243 ARG A CA 1
ATOM 2013 C C . ARG A 1 243 ? -24.723 -2.089 12.755 1.00 83.62 243 ARG A C 1
ATOM 2015 O O . ARG A 1 243 ? -23.527 -2.049 13.032 1.00 83.62 243 ARG A O 1
ATOM 2022 N N . ARG A 1 244 ? -25.637 -2.549 13.617 1.00 86.19 244 ARG A N 1
ATOM 2023 C CA . ARG A 1 244 ? -25.288 -3.048 14.961 1.00 86.19 244 ARG A CA 1
ATOM 2024 C C . ARG A 1 244 ? -24.309 -4.220 14.905 1.00 86.19 244 ARG A C 1
ATOM 2026 O O . ARG A 1 244 ? -23.440 -4.331 15.766 1.00 86.19 244 ARG A O 1
ATOM 2033 N N . GLN A 1 245 ? -24.419 -5.087 13.896 1.00 88.06 245 GLN A N 1
ATOM 2034 C CA . GLN A 1 245 ? -23.467 -6.176 13.693 1.00 88.06 245 GLN A CA 1
ATOM 2035 C C . GLN A 1 245 ? -22.064 -5.637 13.380 1.00 88.06 245 GLN A C 1
ATOM 2037 O O . GLN A 1 245 ? -21.107 -6.069 14.028 1.00 88.06 245 GLN A O 1
ATOM 2042 N N . LEU A 1 246 ? -21.940 -4.667 12.467 1.00 88.69 2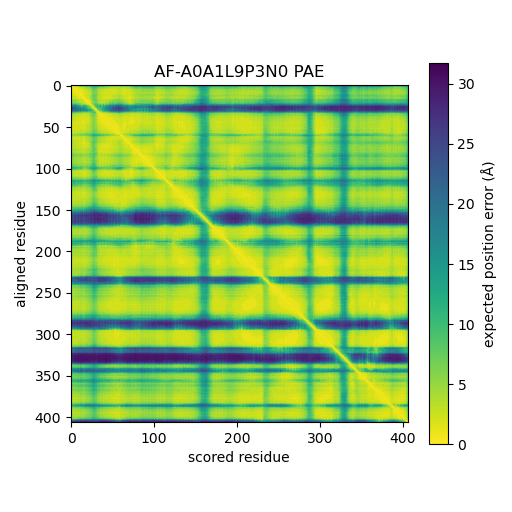46 LEU A N 1
ATOM 2043 C CA . LEU A 1 246 ? -20.662 -4.012 12.163 1.00 88.69 246 LEU A CA 1
ATOM 2044 C C . LEU A 1 246 ? -20.076 -3.337 13.412 1.00 88.69 246 LEU A C 1
ATOM 2046 O O . LEU A 1 246 ? -18.930 -3.602 13.766 1.00 88.69 246 LEU A O 1
ATOM 2050 N N . GLU A 1 247 ? -20.877 -2.553 14.139 1.00 90.44 247 GLU A N 1
ATOM 2051 C CA . GLU A 1 247 ? -20.467 -1.890 15.386 1.00 90.44 247 GLU A CA 1
ATOM 2052 C C . GLU A 1 247 ? -19.994 -2.891 16.446 1.00 90.44 247 GLU A C 1
ATOM 2054 O O . GLU A 1 247 ? -18.925 -2.715 17.028 1.00 90.44 247 GLU A O 1
ATOM 2059 N N . SER A 1 248 ? -20.737 -3.979 16.659 1.00 90.56 248 SER A N 1
ATOM 2060 C CA . SER A 1 248 ? -20.361 -5.030 17.612 1.00 90.56 248 SER A CA 1
ATOM 2061 C C . SER A 1 248 ? -19.066 -5.752 17.223 1.00 90.56 248 SER A C 1
ATOM 2063 O O . SER A 1 248 ? -18.294 -6.163 18.090 1.00 90.56 248 SER A O 1
ATOM 2065 N N . SER A 1 249 ? -18.810 -5.916 15.921 1.00 91.00 249 SER A N 1
ATOM 2066 C CA . SER A 1 249 ? -17.568 -6.492 15.408 1.00 91.00 249 SER A CA 1
ATOM 2067 C C . SER A 1 249 ? -16.394 -5.546 15.654 1.00 91.00 249 SER A C 1
ATOM 2069 O O . SER A 1 249 ? -15.376 -5.961 16.206 1.00 91.00 249 SER A O 1
ATOM 2071 N N . THR A 1 250 ? -16.563 -4.256 15.344 1.00 93.31 250 THR A N 1
ATOM 2072 C CA . THR A 1 250 ? -15.548 -3.226 15.596 1.00 93.31 250 THR A CA 1
ATOM 2073 C C . THR A 1 250 ? -15.232 -3.093 17.086 1.00 93.31 250 THR A C 1
ATOM 2075 O O . THR A 1 250 ? -14.060 -3.040 17.442 1.00 93.31 250 THR A O 1
ATOM 2078 N N . LEU A 1 251 ? -16.239 -3.115 17.966 1.00 92.94 251 LEU A N 1
ATOM 2079 C CA . LEU A 1 251 ? -16.037 -3.055 19.419 1.00 92.94 251 LEU A CA 1
ATOM 2080 C C . LEU A 1 251 ? -15.210 -4.235 19.944 1.00 92.94 251 LEU A C 1
ATOM 2082 O O . LEU A 1 251 ? -14.309 -4.036 20.754 1.00 92.94 251 LEU A O 1
ATOM 2086 N N . ARG A 1 252 ? -15.471 -5.453 19.451 1.00 92.00 252 ARG A N 1
ATOM 2087 C CA . ARG A 1 252 ? -14.655 -6.630 19.791 1.00 92.00 252 ARG A CA 1
ATOM 2088 C C . ARG A 1 252 ? -13.229 -6.501 19.266 1.00 92.00 252 ARG A C 1
ATOM 2090 O O . ARG A 1 252 ? -12.293 -6.841 19.977 1.00 92.00 252 ARG A O 1
ATOM 2097 N N . TRP A 1 253 ? -13.062 -6.006 18.041 1.00 93.81 253 TRP A N 1
ATOM 2098 C CA . TRP A 1 253 ? -11.744 -5.814 17.439 1.00 93.81 253 TRP A CA 1
ATOM 2099 C C . TRP A 1 253 ? -10.885 -4.826 18.236 1.00 93.81 253 TRP A C 1
ATOM 2101 O O . TRP A 1 253 ? -9.740 -5.153 18.522 1.00 93.81 253 TRP A O 1
ATOM 2111 N N . VAL A 1 254 ? -11.424 -3.685 18.679 1.00 93.62 254 VAL A N 1
ATOM 2112 C CA . VAL A 1 254 ? -10.663 -2.663 19.435 1.00 93.62 254 VAL A CA 1
ATOM 2113 C C . VAL A 1 254 ? -10.011 -3.204 20.714 1.00 93.62 254 VAL A C 1
ATOM 2115 O O . VAL A 1 254 ? -8.975 -2.700 21.135 1.00 93.62 254 VAL A O 1
ATOM 2118 N N . GLN A 1 255 ? -10.554 -4.271 21.302 1.00 91.19 255 GLN A N 1
ATOM 2119 C CA . GLN A 1 255 ? -9.993 -4.905 22.500 1.00 91.19 255 GLN A CA 1
ATOM 2120 C C . GLN A 1 255 ? -8.764 -5.791 22.210 1.00 91.19 255 GLN A C 1
ATOM 2122 O O . GLN A 1 255 ? -8.106 -6.262 23.136 1.00 91.19 255 GLN A O 1
ATOM 2127 N N . THR A 1 256 ? -8.441 -6.035 20.938 1.00 92.44 256 THR A N 1
ATOM 2128 C CA . THR A 1 256 ? -7.378 -6.960 20.520 1.00 92.44 256 THR A CA 1
ATOM 2129 C C . THR A 1 256 ? -6.022 -6.263 20.335 1.00 92.44 256 THR A C 1
ATOM 2131 O O . THR A 1 256 ? -5.977 -5.071 20.014 1.00 92.44 256 THR A O 1
ATOM 2134 N N . PRO A 1 257 ? -4.898 -6.994 20.470 1.00 92.38 257 PRO A N 1
ATOM 2135 C CA . PRO A 1 257 ? -3.579 -6.487 20.077 1.00 92.38 257 PRO A CA 1
ATOM 2136 C C . PRO A 1 257 ? -3.518 -6.110 18.590 1.00 92.38 257 PRO A C 1
ATOM 2138 O O . PRO A 1 257 ? -2.845 -5.147 18.230 1.00 92.38 257 PRO A O 1
ATOM 2141 N N . ASP A 1 258 ? -4.273 -6.800 17.731 1.00 92.94 258 ASP A N 1
ATOM 2142 C CA . ASP A 1 258 ? -4.331 -6.504 16.298 1.00 92.94 258 ASP A CA 1
ATOM 2143 C C . ASP A 1 258 ? -4.874 -5.089 16.031 1.00 92.94 258 ASP A C 1
ATOM 2145 O O . ASP A 1 258 ? -4.351 -4.366 15.183 1.00 92.94 258 ASP A O 1
ATOM 2149 N N . ALA A 1 259 ? -5.866 -4.627 16.799 1.00 95.19 259 ALA A N 1
ATOM 2150 C CA . ALA A 1 259 ? -6.356 -3.256 16.673 1.00 95.19 259 ALA A CA 1
ATOM 2151 C C . ALA A 1 259 ? -5.295 -2.213 17.037 1.00 95.19 259 ALA A C 1
ATOM 2153 O O . ALA A 1 259 ? -5.115 -1.235 16.305 1.00 95.19 259 ALA A O 1
ATOM 2154 N N . ARG A 1 260 ? -4.541 -2.454 18.114 1.00 94.38 260 ARG A N 1
ATOM 2155 C CA . ARG A 1 260 ? -3.405 -1.607 18.507 1.00 94.38 260 ARG A CA 1
ATOM 2156 C C . ARG A 1 260 ? -2.333 -1.581 17.417 1.00 94.38 260 ARG A C 1
ATOM 2158 O O . ARG A 1 260 ? -1.895 -0.505 17.007 1.00 94.38 260 ARG A O 1
ATOM 2165 N N . LEU A 1 261 ? -1.979 -2.741 16.864 1.00 94.69 261 LEU A N 1
ATOM 2166 C CA . LEU A 1 261 ? -1.014 -2.849 15.768 1.00 94.69 261 LEU A CA 1
ATOM 2167 C C . LEU A 1 261 ? -1.475 -2.097 14.507 1.00 94.69 261 LEU A C 1
ATOM 2169 O O . LEU A 1 261 ? -0.687 -1.384 13.879 1.00 94.69 261 LEU A O 1
ATOM 2173 N N . ALA A 1 262 ? -2.757 -2.201 14.153 1.00 96.94 262 ALA A N 1
ATOM 2174 C CA . ALA A 1 262 ? -3.333 -1.483 13.020 1.00 96.94 262 ALA A CA 1
ATOM 2175 C C . ALA A 1 262 ? -3.257 0.042 13.208 1.00 96.94 262 ALA A C 1
ATOM 2177 O O . ALA A 1 262 ? -2.842 0.755 12.290 1.00 96.94 262 ALA A O 1
ATOM 2178 N N . VAL A 1 263 ? -3.596 0.548 14.400 1.00 96.88 263 VAL A N 1
ATOM 2179 C CA . VAL A 1 263 ? -3.489 1.978 14.742 1.00 96.88 263 VAL A CA 1
ATOM 2180 C C . VAL A 1 263 ? -2.034 2.449 14.718 1.00 96.88 263 VAL A C 1
ATOM 2182 O O . VAL A 1 263 ? -1.747 3.541 14.222 1.00 96.88 263 VAL A O 1
ATOM 2185 N N . TRP A 1 264 ? -1.094 1.621 15.176 1.00 96.31 264 TRP A N 1
ATOM 2186 C CA . TRP A 1 264 ? 0.333 1.928 15.098 1.00 96.31 264 TRP A CA 1
ATOM 2187 C C . TRP A 1 264 ? 0.813 2.074 13.650 1.00 96.31 264 TRP A C 1
ATOM 2189 O O . TRP A 1 264 ? 1.449 3.071 13.299 1.00 96.31 264 TRP A O 1
ATOM 2199 N N . HIS A 1 265 ? 0.466 1.132 12.768 1.00 97.25 265 HIS A N 1
ATOM 2200 C CA . HIS A 1 265 ? 0.795 1.239 11.345 1.00 97.25 265 HIS A CA 1
ATOM 2201 C C . HIS A 1 265 ? 0.110 2.436 10.672 1.00 97.25 265 HIS A C 1
ATOM 2203 O O . HIS A 1 265 ? 0.741 3.109 9.852 1.00 97.25 265 HIS A O 1
ATOM 2209 N N . ALA A 1 266 ? -1.132 2.750 11.050 1.00 98.19 266 ALA A N 1
ATOM 2210 C CA . ALA A 1 266 ? -1.835 3.942 10.584 1.00 98.19 266 ALA A CA 1
ATOM 2211 C C . ALA A 1 266 ? -1.076 5.227 10.967 1.00 98.19 266 ALA A C 1
ATOM 2213 O O . ALA A 1 266 ? -0.810 6.076 10.111 1.00 98.19 266 ALA A O 1
ATOM 2214 N N . ALA A 1 267 ? -0.612 5.313 12.218 1.00 97.25 267 ALA A N 1
ATOM 2215 C CA . ALA A 1 267 ? 0.211 6.416 12.702 1.00 97.25 267 ALA A CA 1
ATOM 2216 C C . ALA A 1 267 ? 1.542 6.534 11.934 1.00 97.25 267 ALA A C 1
ATOM 2218 O O . ALA A 1 267 ? 1.980 7.645 11.630 1.00 97.25 267 ALA A O 1
ATOM 2219 N N . LYS A 1 268 ? 2.178 5.413 11.557 1.00 96.00 268 LYS A N 1
ATOM 2220 C CA . LYS A 1 268 ? 3.406 5.434 10.736 1.00 96.00 268 LYS A CA 1
ATOM 2221 C C . LYS A 1 268 ? 3.197 6.004 9.346 1.00 96.00 268 LYS A C 1
ATOM 2223 O O . LYS A 1 268 ? 4.063 6.742 8.878 1.00 96.00 268 LYS A O 1
ATOM 2228 N N . ILE A 1 269 ? 2.071 5.696 8.706 1.00 96.62 269 ILE A N 1
ATOM 2229 C CA . ILE A 1 269 ? 1.731 6.264 7.396 1.00 96.62 269 ILE A CA 1
ATOM 2230 C C . ILE A 1 269 ? 1.595 7.785 7.508 1.00 96.62 269 ILE A C 1
ATOM 2232 O O . ILE A 1 269 ? 2.206 8.512 6.723 1.00 96.62 269 ILE A O 1
ATOM 2236 N N . LEU A 1 270 ? 0.852 8.266 8.512 1.00 96.38 270 LEU A N 1
ATOM 2237 C CA . LEU A 1 270 ? 0.678 9.698 8.754 1.00 96.38 270 LEU A CA 1
ATOM 2238 C C . LEU A 1 270 ? 2.017 10.397 9.014 1.00 96.38 270 LEU A C 1
ATOM 2240 O O . LEU A 1 270 ? 2.321 11.389 8.353 1.00 96.38 270 LEU A O 1
ATOM 2244 N N . LYS A 1 271 ? 2.826 9.859 9.938 1.00 94.94 271 LYS A N 1
ATOM 2245 C CA . LYS A 1 271 ? 4.140 10.413 10.289 1.00 94.94 271 LYS A CA 1
ATOM 2246 C C . LYS A 1 271 ? 5.045 10.513 9.064 1.00 94.94 271 LYS A C 1
ATOM 2248 O O . LYS A 1 271 ? 5.561 11.586 8.778 1.00 94.94 271 LYS A O 1
ATOM 2253 N N . LEU A 1 272 ? 5.185 9.419 8.309 1.00 92.62 272 LEU A N 1
ATOM 2254 C CA . LEU A 1 272 ? 6.030 9.373 7.115 1.00 92.62 272 LEU A CA 1
ATOM 2255 C C . LEU A 1 272 ? 5.658 10.470 6.113 1.00 92.62 272 LEU A C 1
ATOM 2257 O O . LEU A 1 272 ? 6.531 11.200 5.648 1.00 92.62 272 LEU A O 1
ATOM 2261 N N . LEU A 1 273 ? 4.376 10.570 5.757 1.00 91.81 273 LEU A N 1
ATOM 2262 C CA . LEU A 1 273 ? 3.932 11.519 4.737 1.00 91.81 273 LEU A CA 1
ATOM 2263 C C . LEU A 1 273 ? 4.031 12.962 5.236 1.00 91.81 273 LEU A C 1
ATOM 2265 O O . LEU A 1 273 ? 4.470 13.833 4.488 1.00 91.81 273 LEU A O 1
ATOM 2269 N N . ARG A 1 274 ? 3.704 13.210 6.507 1.00 91.19 274 ARG A N 1
ATOM 2270 C CA . ARG A 1 274 ? 3.851 14.528 7.131 1.00 91.19 274 ARG A CA 1
ATOM 2271 C C . ARG A 1 274 ? 5.305 14.993 7.152 1.00 91.19 274 ARG A C 1
ATOM 2273 O O . ARG A 1 274 ? 5.582 16.108 6.718 1.00 91.19 274 ARG A O 1
ATOM 2280 N N . ASP A 1 275 ? 6.226 14.138 7.588 1.00 89.94 275 ASP A N 1
ATOM 2281 C CA . ASP A 1 275 ? 7.651 14.471 7.671 1.00 89.94 275 ASP A CA 1
ATOM 2282 C C . ASP A 1 275 ? 8.219 14.793 6.279 1.00 89.94 275 ASP A C 1
ATOM 2284 O O . ASP A 1 275 ? 8.979 15.751 6.119 1.00 89.94 275 ASP A O 1
ATOM 2288 N N . LYS A 1 276 ? 7.799 14.050 5.244 1.00 86.19 276 LYS A N 1
ATOM 2289 C CA . LYS A 1 276 ? 8.188 14.317 3.849 1.00 86.19 276 LYS A CA 1
ATOM 2290 C C . LYS A 1 276 ? 7.709 15.684 3.361 1.00 86.19 276 LYS A C 1
ATOM 2292 O O . LYS A 1 276 ? 8.476 16.395 2.717 1.00 86.19 276 LYS A O 1
ATOM 2297 N N . PHE A 1 277 ? 6.483 16.075 3.695 1.00 81.44 277 PHE A N 1
ATOM 2298 C CA . PHE A 1 277 ? 5.970 17.404 3.372 1.00 81.44 277 PHE A CA 1
ATOM 2299 C C . PHE A 1 277 ? 6.722 18.524 4.099 1.00 81.44 277 PHE A C 1
ATOM 2301 O O . PHE A 1 277 ? 7.107 19.503 3.468 1.00 81.44 277 PHE A O 1
ATOM 2308 N N . CYS A 1 278 ? 6.996 18.369 5.397 1.00 82.00 278 CYS A N 1
ATOM 2309 C CA . CYS A 1 278 ? 7.755 19.365 6.158 1.00 82.00 278 CYS A CA 1
ATOM 2310 C C . CYS A 1 278 ? 9.174 19.569 5.598 1.00 82.00 278 CYS A C 1
ATOM 2312 O O . CYS A 1 278 ? 9.666 20.697 5.529 1.00 82.00 278 CYS A O 1
ATOM 2314 N N . GLN A 1 279 ? 9.829 18.490 5.156 1.00 78.38 279 GLN A N 1
ATOM 2315 C CA . GLN A 1 279 ? 11.146 18.562 4.512 1.00 78.38 279 GLN A CA 1
ATOM 2316 C C . GLN A 1 279 ? 11.107 19.340 3.189 1.00 78.38 279 GLN A C 1
ATOM 2318 O O . GLN A 1 279 ? 12.034 20.098 2.910 1.00 78.38 279 GLN A O 1
ATOM 2323 N N . GLN A 1 280 ? 10.043 19.183 2.397 1.00 72.81 280 GLN A N 1
ATOM 2324 C CA . GLN A 1 280 ? 9.860 19.927 1.148 1.00 72.81 280 GLN A CA 1
ATOM 2325 C C . GLN A 1 280 ? 9.618 21.417 1.395 1.00 72.81 280 GLN A C 1
ATOM 2327 O O . GLN A 1 280 ? 10.252 22.243 0.741 1.00 72.81 280 GLN A O 1
ATOM 2332 N N . ASP A 1 281 ? 8.770 21.756 2.371 1.00 71.06 281 ASP A N 1
ATOM 2333 C CA . ASP A 1 281 ? 8.466 23.148 2.733 1.00 71.06 281 ASP A CA 1
ATOM 2334 C C . ASP A 1 281 ? 9.736 23.901 3.182 1.00 71.06 281 ASP A C 1
ATOM 2336 O O . ASP A 1 281 ? 9.940 25.065 2.845 1.00 71.06 281 ASP A O 1
ATOM 2340 N N . THR A 1 282 ? 10.637 23.211 3.891 1.00 68.44 282 THR A N 1
ATOM 2341 C CA . THR A 1 282 ? 11.898 23.784 4.403 1.00 68.44 282 THR A CA 1
ATOM 2342 C C . THR A 1 282 ? 12.947 23.997 3.304 1.00 68.44 282 THR A C 1
ATOM 2344 O O . THR A 1 282 ? 13.801 24.871 3.425 1.00 68.44 282 THR A O 1
ATOM 2347 N N . GLN A 1 283 ? 12.903 23.217 2.218 1.00 65.00 283 GLN A N 1
ATOM 2348 C CA . GLN A 1 283 ? 13.894 23.284 1.135 1.00 65.00 283 GLN A CA 1
ATOM 2349 C C . GLN A 1 283 ? 13.621 24.394 0.105 1.00 65.00 283 GLN A C 1
ATOM 2351 O O . GLN A 1 283 ? 14.402 24.542 -0.831 1.00 65.00 283 GLN A O 1
ATOM 2356 N N . GLY A 1 284 ? 12.562 25.197 0.270 1.00 52.44 284 GLY A N 1
ATOM 2357 C CA . GLY A 1 284 ? 12.343 26.409 -0.529 1.00 52.44 284 GLY A CA 1
ATOM 2358 C C . GLY A 1 284 ? 12.182 26.172 -2.035 1.00 52.44 284 GLY A C 1
ATOM 2359 O O . GLY A 1 284 ? 12.406 27.093 -2.820 1.00 52.44 284 GLY A O 1
ATOM 2360 N N . ASN A 1 285 ? 11.812 24.958 -2.461 1.00 52.91 285 ASN A N 1
ATOM 2361 C CA . ASN A 1 285 ? 11.519 24.694 -3.867 1.00 52.91 285 ASN A CA 1
ATOM 2362 C C . ASN A 1 285 ? 10.374 25.610 -4.319 1.00 52.91 285 ASN A C 1
ATOM 2364 O O . ASN A 1 285 ? 9.294 25.600 -3.727 1.00 52.91 285 ASN A O 1
ATOM 2368 N N . ASN A 1 286 ? 10.616 26.399 -5.370 1.00 45.56 286 ASN A N 1
ATOM 2369 C CA . ASN A 1 286 ? 9.607 27.270 -5.965 1.00 45.56 286 ASN A CA 1
ATOM 2370 C C . ASN A 1 286 ? 8.309 26.474 -6.223 1.00 45.56 286 ASN A C 1
ATOM 2372 O O . ASN A 1 286 ? 8.365 25.450 -6.910 1.00 45.56 286 ASN A O 1
ATOM 2376 N N . PRO A 1 287 ? 7.134 26.950 -5.767 1.00 46.72 287 PRO A N 1
ATOM 2377 C CA . PRO A 1 287 ? 5.851 26.265 -5.963 1.00 46.72 287 PRO A CA 1
ATOM 2378 C C . PRO A 1 287 ? 5.407 26.172 -7.440 1.00 46.72 287 PRO A C 1
ATOM 2380 O O . PRO A 1 287 ? 4.346 25.626 -7.735 1.00 46.72 287 PRO A O 1
ATOM 2383 N N . SER A 1 288 ? 6.209 26.687 -8.376 1.00 40.66 288 SER A N 1
ATOM 2384 C CA . SER A 1 288 ? 5.897 26.810 -9.804 1.00 40.66 288 SER A CA 1
ATOM 2385 C C . SER A 1 288 ? 6.415 25.665 -10.681 1.00 40.66 288 SER A C 1
ATOM 2387 O O . SER A 1 288 ? 6.096 25.632 -11.867 1.00 40.66 288 SER A O 1
ATOM 2389 N N . SER A 1 289 ? 7.208 24.727 -10.157 1.00 39.94 289 SER A N 1
ATOM 2390 C CA . SER A 1 289 ? 7.717 23.605 -10.956 1.00 39.94 289 SER A CA 1
ATOM 2391 C C . SER A 1 289 ? 7.652 22.303 -10.170 1.00 39.94 289 SER A C 1
ATOM 2393 O O . SER A 1 289 ? 8.553 21.975 -9.401 1.00 39.94 289 SER A O 1
ATOM 2395 N N . THR A 1 290 ? 6.600 21.534 -10.457 1.00 44.81 290 THR A N 1
ATOM 2396 C CA . THR A 1 290 ? 6.313 20.167 -9.986 1.00 44.81 290 THR A CA 1
ATOM 2397 C C . THR A 1 290 ? 5.769 20.078 -8.559 1.00 44.81 290 THR A C 1
ATOM 2399 O O . THR A 1 290 ? 6.498 19.941 -7.582 1.00 44.81 290 THR A O 1
ATOM 2402 N N . ILE A 1 291 ? 4.435 20.096 -8.463 1.00 46.72 291 ILE A N 1
ATOM 2403 C CA . ILE A 1 291 ? 3.672 19.607 -7.307 1.00 46.72 291 ILE A CA 1
ATOM 2404 C C . ILE A 1 291 ? 4.268 18.253 -6.895 1.00 46.72 291 ILE A C 1
ATOM 2406 O O . ILE A 1 291 ? 4.483 17.423 -7.785 1.00 46.72 291 ILE A O 1
ATOM 2410 N N . PRO A 1 292 ? 4.537 17.995 -5.603 1.00 50.56 292 PRO A N 1
ATOM 2411 C CA . PRO A 1 292 ? 5.031 16.696 -5.175 1.00 50.56 292 PRO A CA 1
ATOM 2412 C C . PRO A 1 292 ? 4.013 15.633 -5.592 1.00 50.56 292 PRO A C 1
ATOM 2414 O O . PRO A 1 292 ? 2.918 15.549 -5.040 1.00 50.56 292 PRO A O 1
ATOM 2417 N N . HIS A 1 293 ? 4.350 14.856 -6.624 1.00 58.97 293 HIS A N 1
ATOM 2418 C CA . HIS A 1 293 ? 3.524 13.760 -7.111 1.00 58.97 293 HIS A CA 1
ATOM 2419 C C . HIS A 1 293 ? 3.542 12.653 -6.061 1.00 58.97 293 HIS A C 1
ATOM 2421 O O . HIS A 1 293 ? 4.322 11.705 -6.132 1.00 58.97 293 HIS A O 1
ATOM 2427 N N . ILE A 1 294 ? 2.684 12.779 -5.055 1.00 66.88 294 ILE A N 1
ATOM 2428 C CA . ILE A 1 294 ? 2.467 11.699 -4.111 1.00 66.88 294 ILE A CA 1
ATOM 2429 C C . ILE A 1 294 ? 1.731 10.598 -4.851 1.00 66.88 294 ILE A C 1
ATOM 2431 O O . ILE A 1 294 ? 0.693 10.815 -5.479 1.00 66.88 294 ILE A O 1
ATOM 2435 N N . GLY A 1 295 ? 2.338 9.413 -4.841 1.00 76.56 295 GLY A N 1
ATOM 2436 C CA . GLY A 1 295 ? 1.791 8.253 -5.521 1.00 76.56 295 GLY A CA 1
ATOM 2437 C C . GLY A 1 295 ? 0.395 7.931 -4.992 1.00 76.56 295 GLY A C 1
ATOM 2438 O O . GLY A 1 295 ? 0.142 8.007 -3.792 1.00 76.56 295 GLY A O 1
ATOM 2439 N N . LEU A 1 296 ? -0.503 7.506 -5.882 1.00 86.75 296 LEU A N 1
ATOM 2440 C CA . LEU A 1 296 ? -1.887 7.150 -5.550 1.00 86.75 296 LEU A CA 1
ATOM 2441 C C . LEU A 1 296 ? -1.994 6.192 -4.345 1.00 86.75 296 LEU A C 1
ATOM 2443 O O . LEU A 1 296 ? -2.911 6.315 -3.538 1.00 86.75 296 LEU A O 1
ATOM 2447 N N . ILE A 1 297 ? -1.040 5.267 -4.192 1.00 92.00 297 ILE A N 1
ATOM 2448 C CA . ILE A 1 297 ? -1.005 4.325 -3.066 1.00 92.00 297 ILE A CA 1
ATOM 2449 C C . ILE A 1 297 ? -0.769 4.994 -1.712 1.00 92.00 297 ILE A C 1
ATOM 2451 O O . ILE A 1 297 ? -1.347 4.544 -0.732 1.00 92.00 297 ILE A O 1
ATOM 2455 N N . ALA A 1 298 ? 0.009 6.076 -1.636 1.00 92.69 298 ALA A N 1
ATOM 2456 C CA . ALA A 1 298 ? 0.168 6.834 -0.397 1.00 92.69 298 ALA A CA 1
ATOM 2457 C C . ALA A 1 298 ? -1.137 7.516 0.003 1.00 92.69 298 ALA A C 1
ATOM 2459 O O . ALA A 1 298 ? -1.513 7.465 1.170 1.00 92.69 298 ALA A O 1
ATOM 2460 N N . SER A 1 299 ? -1.856 8.103 -0.959 1.00 92.88 299 SER A N 1
ATOM 2461 C CA . SER A 1 299 ? -3.178 8.683 -0.702 1.00 92.88 299 SER A CA 1
ATOM 2462 C C . SER A 1 299 ? -4.176 7.622 -0.242 1.00 92.88 299 SER A C 1
ATOM 2464 O O . SER A 1 299 ? -4.887 7.840 0.732 1.00 92.88 299 SER A O 1
ATOM 2466 N N . ILE A 1 300 ? -4.193 6.453 -0.893 1.00 94.00 300 ILE A N 1
ATOM 2467 C CA . ILE A 1 300 ? -5.035 5.333 -0.462 1.00 94.00 300 ILE A CA 1
ATOM 2468 C C . ILE A 1 300 ? -4.646 4.901 0.955 1.00 94.00 300 ILE A C 1
ATOM 2470 O O . ILE A 1 300 ? -5.495 4.898 1.834 1.00 94.00 300 ILE A O 1
ATOM 2474 N N . ALA A 1 301 ? -3.370 4.611 1.209 1.00 96.12 301 ALA A N 1
ATOM 2475 C CA . ALA A 1 301 ? -2.888 4.172 2.515 1.00 96.12 301 ALA A CA 1
ATOM 2476 C C . ALA A 1 301 ? -3.226 5.171 3.630 1.00 96.12 301 ALA A C 1
ATOM 2478 O O . ALA A 1 301 ? -3.627 4.762 4.714 1.00 96.12 301 ALA A O 1
ATOM 2479 N N . LEU A 1 302 ? -3.109 6.473 3.360 1.00 95.88 302 LEU A N 1
ATOM 2480 C CA . LEU A 1 302 ? -3.451 7.527 4.310 1.00 95.88 302 LEU A CA 1
ATOM 2481 C C . LEU A 1 302 ? -4.961 7.596 4.583 1.00 95.88 302 LEU A C 1
ATOM 2483 O O . LEU A 1 302 ? -5.363 7.790 5.727 1.00 95.88 302 LEU A O 1
ATOM 2487 N N . TYR A 1 303 ? -5.795 7.399 3.560 1.00 95.62 303 TYR A N 1
ATOM 2488 C CA . TYR A 1 303 ? -7.243 7.295 3.731 1.00 95.62 303 TYR A CA 1
ATOM 2489 C C . TYR A 1 303 ? -7.629 6.080 4.586 1.00 95.62 303 TYR A C 1
ATOM 2491 O O . TYR A 1 303 ? -8.352 6.234 5.568 1.00 95.62 303 TYR A O 1
ATOM 2499 N N . GLU A 1 304 ? -7.093 4.899 4.268 1.00 96.25 304 GLU A N 1
ATOM 2500 C CA . GLU A 1 304 ? -7.344 3.671 5.036 1.00 96.25 304 GLU A CA 1
ATOM 2501 C C . GLU A 1 304 ? -6.873 3.796 6.487 1.00 96.25 304 GLU A C 1
ATOM 2503 O O . GLU A 1 304 ? -7.586 3.419 7.414 1.00 96.25 304 GLU A O 1
ATOM 2508 N N . ALA A 1 305 ? -5.692 4.380 6.695 1.00 97.88 305 ALA A N 1
ATOM 2509 C CA . ALA A 1 305 ? -5.163 4.677 8.019 1.00 97.88 305 ALA A CA 1
ATOM 2510 C C . ALA A 1 305 ? -6.098 5.610 8.809 1.00 97.88 305 ALA A C 1
ATOM 2512 O O . ALA A 1 305 ? -6.371 5.360 9.983 1.00 97.88 305 ALA A O 1
ATOM 2513 N N . GLY A 1 306 ? -6.650 6.638 8.157 1.00 97.19 306 GLY A N 1
ATOM 2514 C CA . GLY A 1 306 ? -7.645 7.528 8.754 1.00 97.19 306 GLY A CA 1
ATOM 2515 C C . GLY A 1 306 ? -8.927 6.800 9.169 1.00 97.19 306 GLY A C 1
ATOM 2516 O O . GLY A 1 306 ? -9.435 7.051 10.261 1.00 97.19 306 GLY A O 1
ATOM 2517 N N . LEU A 1 307 ? -9.419 5.859 8.354 1.00 96.44 307 LEU A N 1
ATOM 2518 C CA . LEU A 1 307 ? -10.582 5.027 8.695 1.00 96.44 307 LEU A CA 1
ATOM 2519 C C . LEU A 1 307 ? -10.311 4.103 9.887 1.00 96.44 307 LEU A C 1
ATOM 2521 O O . LEU A 1 307 ? -11.172 3.960 10.753 1.00 96.44 307 LEU A O 1
ATOM 2525 N N . VAL A 1 308 ? -9.121 3.500 9.951 1.00 97.62 308 VAL A N 1
ATOM 2526 C CA . VAL A 1 308 ? -8.688 2.667 11.084 1.00 97.62 308 VAL A CA 1
ATOM 2527 C C . VAL A 1 308 ? -8.678 3.483 12.372 1.00 97.62 308 VAL A C 1
ATOM 2529 O O . VAL A 1 308 ? -9.281 3.069 13.360 1.00 97.62 308 VAL A O 1
ATOM 2532 N N . VAL A 1 309 ? -8.052 4.664 12.354 1.00 97.19 309 VAL A N 1
ATOM 2533 C CA . VAL A 1 309 ? -7.990 5.549 13.526 1.00 97.19 309 VAL A CA 1
ATOM 2534 C C . VAL A 1 309 ? -9.374 6.047 13.920 1.00 97.19 309 VAL A C 1
ATOM 2536 O O . VAL A 1 309 ? -9.694 6.043 15.105 1.00 97.19 309 VAL A O 1
ATOM 2539 N N . TRP A 1 310 ? -10.217 6.421 12.956 1.00 96.12 310 TRP A N 1
ATOM 2540 C CA . TRP A 1 310 ? -11.602 6.805 13.220 1.00 96.12 310 TRP A CA 1
ATOM 2541 C C . TRP A 1 310 ? -12.383 5.678 13.906 1.00 96.12 310 TRP A C 1
ATOM 2543 O O . TRP A 1 310 ? -12.983 5.890 14.961 1.00 96.12 310 TRP A O 1
ATOM 2553 N N . ALA A 1 311 ? -12.358 4.474 13.329 1.00 95.38 311 ALA A N 1
ATOM 2554 C CA . ALA A 1 311 ? -13.119 3.340 13.834 1.00 95.38 311 ALA A CA 1
ATOM 2555 C C . ALA A 1 311 ? -12.633 2.885 15.211 1.00 95.38 311 ALA A C 1
ATOM 2557 O O . ALA A 1 311 ? -13.451 2.506 16.049 1.00 95.38 311 ALA A O 1
ATOM 2558 N N . TYR A 1 312 ? -11.323 2.942 15.446 1.00 95.31 312 TYR A N 1
ATOM 2559 C CA . TYR A 1 312 ? -10.735 2.661 16.745 1.00 95.31 312 TYR A CA 1
ATOM 2560 C C . TYR A 1 312 ? -11.152 3.722 17.768 1.00 95.31 312 TYR A C 1
ATOM 2562 O O . TYR A 1 312 ? -11.849 3.408 18.729 1.00 95.31 312 TYR A O 1
ATOM 2570 N N . ALA A 1 313 ? -10.829 4.995 17.515 1.00 93.75 313 ALA A N 1
ATOM 2571 C CA . ALA A 1 313 ? -11.054 6.092 18.453 1.00 93.75 313 ALA A CA 1
ATOM 2572 C C . ALA A 1 313 ? -12.533 6.248 18.838 1.00 93.75 313 ALA A C 1
ATOM 2574 O O . ALA A 1 313 ? -12.829 6.443 20.014 1.00 93.75 313 ALA A O 1
ATOM 2575 N N . ARG A 1 314 ? -13.469 6.115 17.885 1.00 91.62 314 ARG A N 1
ATOM 2576 C CA . ARG A 1 314 ? -14.915 6.198 18.168 1.00 91.62 314 ARG A CA 1
ATOM 2577 C C . ARG A 1 314 ? -15.429 5.041 19.035 1.00 91.62 314 ARG A C 1
ATOM 2579 O O . ARG A 1 314 ? -16.463 5.176 19.676 1.00 91.62 314 ARG A O 1
ATOM 2586 N N . SER A 1 315 ? -14.762 3.888 18.975 1.00 91.19 315 SER A N 1
ATOM 2587 C CA . SER A 1 315 ? -15.212 2.645 19.613 1.00 91.19 315 SER A CA 1
ATOM 2588 C C . SER A 1 315 ? -14.529 2.408 20.963 1.00 91.19 315 SER A C 1
ATOM 2590 O O . SER A 1 315 ? -14.945 1.527 21.711 1.00 91.19 315 SER A O 1
ATOM 2592 N N . VAL A 1 316 ? -13.516 3.208 21.306 1.00 85.62 316 VAL A N 1
ATOM 2593 C CA . VAL A 1 316 ? -12.968 3.293 22.663 1.00 85.62 316 VAL A CA 1
ATOM 2594 C C . VAL A 1 316 ? -13.989 4.025 23.542 1.00 85.62 316 VAL A C 1
ATOM 2596 O O . VAL A 1 316 ? -14.139 5.242 23.467 1.00 85.62 316 VAL A O 1
ATOM 2599 N N . GLN A 1 317 ? -14.728 3.262 24.351 1.00 67.31 317 GLN A N 1
ATOM 2600 C CA . GLN A 1 317 ? -15.887 3.751 25.115 1.00 67.31 317 GLN A CA 1
ATOM 2601 C C . GLN A 1 317 ? -15.527 4.531 26.393 1.00 67.31 317 GLN A C 1
ATOM 2603 O O . GLN A 1 317 ? -16.393 5.193 26.958 1.00 67.31 317 GLN A O 1
ATOM 2608 N N . VAL A 1 318 ? -14.272 4.475 26.855 1.00 66.69 318 VAL A N 1
ATOM 2609 C CA . VAL A 1 318 ? -13.830 5.107 28.109 1.00 66.69 318 VAL A CA 1
ATOM 2610 C C . VAL A 1 318 ? -12.539 5.888 27.856 1.00 66.69 318 VAL A C 1
ATOM 2612 O O . VAL A 1 318 ? -11.524 5.303 27.492 1.00 66.69 318 VAL A O 1
ATOM 2615 N N . CYS A 1 319 ? -12.571 7.215 28.034 1.00 72.44 319 CYS A N 1
ATOM 2616 C CA . CYS A 1 319 ? -11.362 8.045 28.086 1.00 72.44 319 CYS A CA 1
ATOM 2617 C C . CYS A 1 319 ? -11.220 8.670 29.476 1.00 72.44 319 CYS A C 1
ATOM 2619 O O . CYS A 1 319 ? -11.635 9.811 29.669 1.00 72.44 319 CYS A O 1
ATOM 2621 N N . ASP A 1 320 ? -10.575 7.971 30.413 1.00 67.06 320 ASP A N 1
ATOM 2622 C CA . ASP A 1 320 ? -10.310 8.490 31.769 1.00 67.06 320 ASP A CA 1
ATOM 2623 C C . ASP A 1 320 ? -9.492 9.793 31.754 1.00 67.06 320 ASP A C 1
ATOM 2625 O O . ASP A 1 320 ? -9.666 10.678 32.589 1.00 67.06 320 ASP A O 1
ATOM 2629 N N . ALA A 1 321 ? -8.625 9.944 30.747 1.00 67.75 321 ALA A N 1
ATOM 2630 C CA . ALA A 1 321 ? -7.810 11.140 30.546 1.00 67.75 321 ALA A CA 1
ATOM 2631 C C . ALA A 1 321 ? -8.620 12.369 30.095 1.00 67.75 321 ALA A C 1
ATOM 2633 O O . ALA A 1 321 ? -8.161 13.495 30.260 1.00 67.75 321 ALA A O 1
ATOM 2634 N N . CYS A 1 322 ? -9.790 12.156 29.490 1.00 69.25 322 CYS A N 1
ATOM 2635 C CA . CYS A 1 322 ? -10.633 13.213 28.936 1.00 69.25 322 CYS A CA 1
ATOM 2636 C C . CYS A 1 322 ? -11.811 13.551 29.857 1.00 69.25 322 CYS A C 1
ATOM 2638 O O . CYS A 1 322 ? -12.315 14.670 29.809 1.00 69.25 322 CYS A O 1
ATOM 2640 N N . SER A 1 323 ? -12.268 12.590 30.668 1.00 63.22 323 SER A N 1
ATOM 2641 C CA . SER A 1 323 ? -13.361 12.759 31.632 1.00 63.22 323 SER A CA 1
ATOM 2642 C C . SER A 1 323 ? -12.915 13.460 32.918 1.00 63.22 323 SER A C 1
ATOM 2644 O O . SER A 1 323 ? -13.702 14.196 33.511 1.00 63.22 323 SER A O 1
ATOM 2646 N N . MET A 1 324 ? -11.648 13.319 33.319 1.00 54.78 324 MET A N 1
ATOM 2647 C CA . MET A 1 324 ? -11.063 14.076 34.429 1.00 54.78 324 MET A CA 1
ATOM 2648 C C . MET A 1 324 ? -10.468 15.389 33.910 1.00 54.78 324 MET A C 1
ATOM 2650 O O . MET A 1 324 ? -9.274 15.497 33.636 1.00 54.78 324 MET A O 1
ATOM 2654 N N . GLY A 1 325 ? -11.317 16.402 33.740 1.00 45.16 325 GLY A N 1
ATOM 2655 C CA . GLY A 1 325 ? -10.878 17.733 33.330 1.00 45.16 325 GLY A CA 1
ATOM 2656 C C . GLY A 1 325 ? -9.807 18.299 34.268 1.00 45.16 325 GLY A C 1
ATOM 2657 O O . GLY A 1 325 ? -10.056 18.461 35.454 1.00 45.16 325 GLY A O 1
ATOM 2658 N N . SER A 1 326 ? -8.629 18.614 33.722 1.00 50.16 326 SER A N 1
ATOM 2659 C CA . SER A 1 326 ? -7.734 19.732 34.078 1.00 50.16 326 SER A CA 1
ATOM 2660 C C . SER A 1 326 ? -7.395 20.054 35.557 1.00 50.16 326 SER A C 1
ATOM 2662 O O . SER A 1 326 ? -6.756 21.080 35.778 1.00 50.16 326 SER A O 1
ATOM 2664 N N . SER A 1 327 ? -7.757 19.262 36.574 1.00 42.47 327 SER A N 1
ATOM 2665 C CA . SER A 1 327 ? -7.633 19.710 37.977 1.00 42.47 327 SER A CA 1
ATOM 2666 C C . SER A 1 327 ? -6.882 18.786 38.935 1.00 42.47 327 SER A C 1
ATOM 2668 O O . SER A 1 327 ? -6.651 19.205 40.064 1.00 42.47 327 SER A O 1
ATOM 2670 N N . LEU A 1 328 ? -6.442 17.589 38.542 1.00 44.78 328 LEU A N 1
ATOM 2671 C CA . LEU A 1 328 ? -5.581 16.755 39.396 1.00 44.78 328 LEU A CA 1
ATOM 2672 C C . LEU A 1 328 ? -4.574 15.955 38.554 1.00 44.78 328 LEU A C 1
ATOM 2674 O O . LEU A 1 328 ? -4.639 14.731 38.462 1.00 44.78 328 LEU A O 1
ATOM 2678 N N . GLN A 1 329 ? -3.604 16.647 37.953 1.00 43.62 329 GLN A N 1
ATOM 2679 C CA . GLN A 1 329 ? -2.331 16.036 37.545 1.00 43.62 329 GLN A CA 1
ATOM 2680 C C . GLN A 1 329 ? -1.510 15.713 38.805 1.00 43.62 329 GLN A C 1
ATOM 2682 O O . GLN A 1 329 ? -0.555 16.415 39.111 1.00 43.62 329 GLN A O 1
ATOM 2687 N N . ALA A 1 330 ? -1.932 14.728 39.605 1.00 40.59 330 ALA A N 1
ATOM 2688 C CA . ALA A 1 330 ? -1.146 14.302 40.771 1.00 40.59 330 ALA A CA 1
ATOM 2689 C C . ALA A 1 330 ? -1.443 12.890 41.319 1.00 40.59 330 ALA A C 1
ATOM 2691 O O . ALA A 1 330 ? -0.855 12.526 42.332 1.00 40.59 330 ALA A O 1
ATOM 2692 N N . ALA A 1 331 ? -2.337 12.083 40.728 1.00 39.53 331 ALA A N 1
ATOM 2693 C CA . ALA A 1 331 ? -2.683 10.782 41.330 1.00 39.53 331 ALA A CA 1
ATOM 2694 C C . ALA A 1 331 ? -3.018 9.644 40.339 1.00 39.53 331 ALA A C 1
ATOM 2696 O O . ALA A 1 331 ? -3.700 8.694 40.713 1.00 39.53 331 ALA A O 1
ATOM 2697 N N . SER A 1 332 ? -2.534 9.696 39.090 1.00 42.78 332 SER A N 1
ATOM 2698 C CA . SER A 1 332 ? -2.600 8.545 38.162 1.00 42.78 332 SER A CA 1
ATOM 2699 C C . SER A 1 332 ? -1.253 8.269 37.483 1.00 42.78 332 SER A C 1
ATOM 2701 O O . SER A 1 332 ? -1.184 8.122 36.264 1.00 42.78 332 SER A O 1
ATOM 2703 N N . ASP A 1 333 ? -0.181 8.198 38.270 1.00 40.66 333 ASP A N 1
ATOM 2704 C CA . ASP A 1 333 ? 1.179 7.847 37.817 1.00 40.66 333 ASP A CA 1
ATOM 2705 C C . ASP A 1 333 ? 1.333 6.362 37.407 1.00 40.66 333 ASP A C 1
ATOM 2707 O O . ASP A 1 333 ? 2.444 5.861 37.279 1.00 40.66 333 ASP A O 1
ATOM 2711 N N . SER A 1 334 ? 0.237 5.625 37.191 1.00 49.28 334 SER A N 1
ATOM 2712 C CA . SER A 1 334 ? 0.265 4.172 36.963 1.00 49.28 334 SER A CA 1
ATOM 2713 C C . SER A 1 334 ? -0.267 3.692 35.608 1.00 49.28 334 SER A C 1
ATOM 2715 O O . SER A 1 334 ? -0.309 2.483 35.391 1.00 49.28 334 SER A O 1
ATOM 2717 N N . LEU A 1 335 ? -0.637 4.582 34.674 1.00 55.28 335 LEU A N 1
ATOM 2718 C CA . LEU A 1 335 ? -0.892 4.181 33.282 1.00 55.28 335 LEU A CA 1
ATOM 2719 C C . LEU A 1 335 ? 0.169 4.785 32.358 1.00 55.28 335 LEU A C 1
ATOM 2721 O O . LEU A 1 335 ? 0.084 5.955 31.973 1.00 55.28 335 LEU A O 1
ATOM 2725 N N . GLU A 1 336 ? 1.171 3.980 32.005 1.00 69.38 336 GLU A N 1
ATOM 2726 C CA . GLU A 1 336 ? 2.190 4.357 31.027 1.00 69.38 336 GLU A CA 1
ATOM 2727 C C . GLU A 1 336 ? 1.521 4.768 29.706 1.00 69.38 336 GLU A C 1
ATOM 2729 O O . GLU A 1 336 ? 0.670 4.063 29.152 1.00 69.38 336 GLU A O 1
ATOM 2734 N N . SER A 1 337 ? 1.868 5.964 29.227 1.00 79.81 337 SER A N 1
ATOM 2735 C CA . SER A 1 337 ? 1.394 6.475 27.941 1.00 79.81 337 SER A CA 1
ATOM 2736 C C . SER A 1 337 ? 2.370 6.079 26.838 1.00 79.81 337 SER A C 1
ATOM 2738 O O . SER A 1 337 ? 3.580 6.203 27.015 1.00 79.81 337 SER A O 1
ATOM 2740 N N . PHE A 1 338 ? 1.857 5.643 25.689 1.00 85.38 338 PHE A N 1
ATOM 2741 C CA . PHE A 1 338 ? 2.656 5.183 24.557 1.00 85.38 338 PHE A CA 1
ATOM 2742 C C . PHE A 1 338 ? 2.466 6.098 23.339 1.00 85.38 338 PHE A C 1
ATOM 2744 O O . PHE A 1 338 ? 1.375 6.177 22.777 1.00 85.38 338 PHE A O 1
ATOM 2751 N N . GLU A 1 339 ? 3.521 6.795 22.908 1.00 90.12 339 GLU A N 1
ATOM 2752 C CA . GLU A 1 339 ? 3.477 7.651 21.714 1.00 90.12 339 GLU A CA 1
ATOM 2753 C C . GLU A 1 339 ? 3.667 6.818 20.440 1.00 90.12 339 GLU A C 1
ATOM 2755 O O . GLU A 1 339 ? 4.739 6.273 20.165 1.00 90.12 339 GLU A O 1
ATOM 2760 N N . LEU A 1 340 ? 2.628 6.773 19.606 1.00 89.12 340 LEU A N 1
ATOM 2761 C CA . LEU A 1 340 ? 2.574 5.957 18.393 1.00 89.12 340 LEU A CA 1
ATOM 2762 C C . LEU A 1 340 ? 3.590 6.394 17.334 1.00 89.12 340 LEU A C 1
ATOM 2764 O O . LEU A 1 340 ? 3.967 5.612 16.453 1.00 89.12 340 LEU A O 1
ATOM 2768 N N . PHE A 1 341 ? 4.089 7.627 17.404 1.00 86.38 341 PHE A N 1
ATOM 2769 C CA . PHE A 1 341 ? 5.184 8.083 16.554 1.00 86.38 341 PHE A CA 1
ATOM 2770 C C . PHE A 1 341 ? 6.572 7.563 16.980 1.00 86.38 341 PHE A C 1
ATOM 2772 O O . PHE A 1 341 ? 7.508 7.732 16.190 1.00 86.38 341 PHE A O 1
ATOM 2779 N N . GLY A 1 342 ? 6.698 6.867 18.121 1.00 77.25 342 GLY A N 1
ATOM 2780 C CA . GLY A 1 342 ? 7.925 6.241 18.658 1.00 77.25 342 GLY A CA 1
ATOM 2781 C C . GLY A 1 342 ? 8.489 5.064 17.840 1.00 77.25 342 GLY A C 1
ATOM 2782 O O . GLY A 1 342 ? 8.018 4.792 16.741 1.00 77.25 342 GLY A O 1
ATOM 2783 N N . MET A 1 343 ? 9.525 4.363 18.300 1.00 72.19 343 MET A N 1
ATOM 2784 C CA . MET A 1 343 ? 10.172 3.293 17.515 1.00 72.19 343 MET A CA 1
ATOM 2785 C C . MET A 1 343 ? 9.536 1.910 17.771 1.00 72.19 343 MET A C 1
ATOM 2787 O O . MET A 1 343 ? 8.888 1.685 18.782 1.00 72.19 343 MET A O 1
ATOM 2791 N N . GLU A 1 344 ? 9.668 0.991 16.807 1.00 67.69 344 GLU A N 1
ATOM 2792 C CA . GLU A 1 344 ? 9.082 -0.373 16.838 1.00 67.69 344 GLU A CA 1
ATOM 2793 C C . GLU A 1 344 ? 9.836 -1.333 17.782 1.00 67.69 344 GLU A C 1
ATOM 2795 O O . GLU A 1 344 ? 9.322 -2.389 18.131 1.00 67.69 344 GLU A O 1
ATOM 2800 N N . GLN A 1 345 ? 11.076 -0.997 18.156 1.00 63.16 345 GLN A N 1
ATOM 2801 C CA . GLN A 1 345 ? 12.038 -1.931 18.761 1.00 63.16 345 GLN A CA 1
ATOM 2802 C C . GLN A 1 345 ? 12.157 -1.817 20.286 1.00 63.16 345 GLN A C 1
ATOM 2804 O O . GLN A 1 345 ? 12.999 -2.488 20.881 1.00 63.16 345 GLN A O 1
ATOM 2809 N N . ASP A 1 346 ? 11.315 -1.005 20.914 1.00 69.50 346 ASP A N 1
ATOM 2810 C CA . ASP A 1 346 ? 11.419 -0.716 22.339 1.00 69.50 346 ASP A CA 1
ATOM 2811 C C . ASP A 1 346 ? 10.576 -1.739 23.131 1.00 69.50 346 ASP A C 1
ATOM 2813 O O . ASP A 1 346 ? 9.445 -2.036 22.752 1.00 69.50 346 ASP A O 1
ATOM 2817 N N . GLU A 1 347 ? 11.084 -2.277 24.246 1.00 80.19 347 GLU A N 1
ATOM 2818 C CA . GLU A 1 347 ? 10.290 -3.116 25.174 1.00 80.19 347 GLU A CA 1
ATOM 2819 C C . GLU A 1 347 ? 8.916 -2.504 25.543 1.00 80.19 347 GLU A C 1
ATOM 2821 O O . GLU A 1 347 ? 7.915 -3.227 25.513 1.00 80.19 347 GLU A O 1
ATOM 2826 N N . PRO A 1 348 ? 8.799 -1.173 25.754 1.00 82.62 348 PRO A N 1
ATOM 2827 C CA . PRO A 1 348 ? 7.512 -0.490 25.891 1.00 82.62 348 PRO A CA 1
ATOM 2828 C C . PRO A 1 348 ? 6.500 -0.758 24.768 1.00 82.62 348 PRO A C 1
ATOM 2830 O O . PRO A 1 348 ? 5.302 -0.832 25.036 1.00 82.62 348 PRO A O 1
ATOM 2833 N N . PHE A 1 349 ? 6.947 -0.927 23.516 1.00 86.88 349 PHE A N 1
ATOM 2834 C CA . PHE A 1 349 ? 6.054 -1.236 22.396 1.00 86.88 349 PHE A CA 1
ATOM 2835 C C . PHE A 1 349 ? 5.438 -2.627 22.544 1.00 86.88 349 PHE A C 1
ATOM 2837 O O . PHE A 1 349 ? 4.233 -2.770 22.355 1.00 86.88 349 PHE A O 1
ATOM 2844 N N . ARG A 1 350 ? 6.234 -3.641 22.913 1.00 86.31 350 ARG A N 1
ATOM 2845 C CA . ARG A 1 350 ? 5.728 -5.007 23.137 1.00 86.31 350 ARG A CA 1
ATOM 2846 C C . ARG A 1 350 ? 4.764 -5.047 24.312 1.00 86.31 350 ARG A C 1
ATOM 2848 O O . ARG A 1 350 ? 3.671 -5.591 24.183 1.00 86.31 350 ARG A O 1
ATOM 2855 N N . HIS A 1 351 ? 5.138 -4.398 25.412 1.00 88.06 351 HIS A N 1
ATOM 2856 C CA . HIS A 1 351 ? 4.295 -4.316 26.596 1.00 88.06 351 HIS A CA 1
ATOM 2857 C C . HIS A 1 351 ? 2.940 -3.660 26.287 1.00 88.06 351 HIS A C 1
ATOM 2859 O O . HIS A 1 351 ? 1.902 -4.250 26.587 1.00 88.06 351 HIS A O 1
ATOM 2865 N N . TRP A 1 352 ? 2.934 -2.500 25.615 1.00 90.00 352 TRP A N 1
ATOM 2866 C CA . TRP A 1 352 ? 1.703 -1.829 25.175 1.00 90.00 352 TRP A CA 1
ATOM 2867 C C . TRP A 1 352 ? 0.909 -2.672 24.170 1.00 90.00 352 TRP A C 1
ATOM 2869 O O . TRP A 1 352 ? -0.320 -2.746 24.242 1.00 90.00 352 TRP A O 1
ATOM 2879 N N . LEU A 1 353 ? 1.585 -3.343 23.238 1.00 89.75 353 LEU A N 1
ATOM 2880 C CA . LEU A 1 353 ? 0.916 -4.191 22.262 1.00 89.75 353 LEU A CA 1
ATOM 2881 C C . LEU A 1 353 ? 0.184 -5.350 22.943 1.00 89.75 353 LEU A C 1
ATOM 2883 O O . LEU A 1 353 ? -0.930 -5.658 22.534 1.00 89.75 353 LEU A O 1
ATOM 2887 N N . GLU A 1 354 ? 0.741 -5.949 23.992 1.00 87.56 354 GLU A N 1
ATOM 2888 C CA . GLU A 1 354 ? 0.128 -7.063 24.725 1.00 87.56 354 GLU A CA 1
ATOM 2889 C C . GLU A 1 354 ? -0.952 -6.602 25.712 1.00 87.56 354 GLU A C 1
ATOM 2891 O O . GLU A 1 354 ? -2.076 -7.107 25.679 1.00 87.56 354 GLU A O 1
ATOM 2896 N N . HIS A 1 355 ? -0.644 -5.605 26.540 1.00 86.56 355 HIS A N 1
ATOM 2897 C CA . HIS A 1 355 ? -1.464 -5.226 27.696 1.00 86.56 355 HIS A CA 1
ATOM 2898 C C . HIS A 1 355 ? -2.390 -4.035 27.422 1.00 86.56 355 HIS A C 1
ATOM 2900 O O . HIS A 1 355 ? -3.317 -3.777 28.190 1.00 86.56 355 HIS A O 1
ATOM 2906 N N . GLY A 1 356 ? -2.185 -3.327 26.310 1.00 84.19 356 GLY A N 1
ATOM 2907 C CA . GLY A 1 356 ? -2.827 -2.045 26.056 1.00 84.19 356 GLY A CA 1
ATOM 2908 C C . GLY A 1 356 ? -2.263 -0.939 26.945 1.00 84.19 356 GLY A C 1
ATOM 2909 O O . GLY A 1 356 ? -1.269 -1.108 27.645 1.00 84.19 356 GLY A O 1
ATOM 2910 N N . GLY A 1 357 ? -2.875 0.236 26.884 1.00 82.81 357 GLY A N 1
ATOM 2911 C CA . GLY A 1 357 ? -2.445 1.394 27.656 1.00 82.81 357 GLY A CA 1
ATOM 2912 C C . GLY A 1 357 ? -3.024 2.672 27.078 1.00 82.81 357 GLY A C 1
ATOM 2913 O O . GLY A 1 357 ? -3.964 2.634 26.288 1.00 82.81 357 GLY A O 1
ATOM 2914 N N . ARG A 1 358 ? -2.467 3.819 27.470 1.00 84.25 358 ARG A N 1
ATOM 2915 C CA . ARG A 1 358 ? -2.871 5.104 26.896 1.00 84.25 358 ARG A CA 1
ATOM 2916 C C . ARG A 1 358 ? -2.044 5.393 25.648 1.00 84.25 358 ARG A C 1
ATOM 2918 O O . ARG A 1 358 ? -0.940 5.917 25.758 1.00 84.25 358 ARG A O 1
ATOM 2925 N N . GLU A 1 359 ? -2.569 5.108 24.464 1.00 90.19 359 GLU A N 1
ATOM 2926 C CA . GLU A 1 359 ? -1.916 5.534 23.221 1.00 90.19 359 GLU A CA 1
ATOM 2927 C C . GLU A 1 359 ? -2.119 7.025 22.918 1.00 90.19 359 GLU A C 1
ATOM 2929 O O . GLU A 1 359 ? -3.226 7.572 22.985 1.00 90.19 359 GLU A O 1
ATOM 2934 N N . LEU A 1 360 ? -1.024 7.667 22.519 1.00 91.56 360 LEU A N 1
ATOM 2935 C CA . LEU A 1 360 ? -0.976 9.038 22.041 1.00 91.56 360 LEU A CA 1
ATOM 2936 C C . LEU A 1 360 ? -0.585 9.044 20.561 1.00 91.56 360 LEU A C 1
ATOM 2938 O O . LEU A 1 360 ? 0.309 8.315 20.136 1.00 91.56 360 LEU A O 1
ATOM 2942 N N . MET A 1 361 ? -1.257 9.871 19.771 1.00 91.88 361 MET A N 1
ATOM 2943 C CA . MET A 1 361 ? -0.901 10.173 18.391 1.00 91.88 361 MET A CA 1
ATOM 2944 C C . MET A 1 361 ? -0.651 11.669 18.290 1.00 91.88 361 MET A C 1
ATOM 2946 O O . MET A 1 361 ? -1.594 12.454 18.414 1.00 91.88 361 MET A O 1
ATOM 2950 N N . ASP A 1 362 ? 0.603 12.063 18.067 1.00 87.88 362 ASP A N 1
ATOM 2951 C CA . ASP A 1 362 ? 0.984 13.481 18.021 1.00 87.88 362 ASP A CA 1
ATOM 2952 C C . ASP A 1 362 ? 0.644 14.206 19.339 1.00 87.88 362 ASP A C 1
ATOM 2954 O O . ASP A 1 362 ? 0.087 15.306 19.339 1.00 87.88 362 ASP A O 1
ATOM 2958 N N . GLY A 1 363 ? 0.891 13.538 20.474 1.00 86.44 363 GLY A N 1
ATOM 2959 C CA . GLY A 1 363 ? 0.560 14.038 21.812 1.00 86.44 363 GLY A CA 1
ATOM 2960 C C . GLY A 1 363 ? -0.931 14.010 22.179 1.00 86.44 363 GLY A C 1
ATOM 2961 O O . GLY A 1 363 ? -1.302 14.503 23.243 1.00 86.44 363 GLY A O 1
ATOM 2962 N N . ARG A 1 364 ? -1.807 13.449 21.333 1.00 89.44 364 ARG A N 1
ATOM 2963 C CA . ARG A 1 364 ? -3.263 13.388 21.569 1.00 89.44 364 ARG A CA 1
ATOM 2964 C C . ARG A 1 364 ? -3.710 11.964 21.866 1.00 89.44 364 ARG A C 1
ATOM 2966 O O . ARG A 1 364 ? -3.414 11.067 21.084 1.00 89.44 364 ARG A O 1
ATOM 2973 N N . SER A 1 365 ? -4.494 11.758 22.922 1.00 91.12 365 SER A N 1
ATOM 2974 C CA . SER A 1 365 ? -5.085 10.445 23.215 1.00 91.12 365 SER A CA 1
ATOM 2975 C C . SER A 1 365 ? -5.960 9.952 22.062 1.00 91.12 365 SER A C 1
ATOM 2977 O O . SER A 1 365 ? -6.820 10.703 21.588 1.00 91.12 365 SER A O 1
ATOM 2979 N N . VAL A 1 366 ? -5.775 8.699 21.636 1.00 92.38 366 VAL A N 1
ATOM 2980 C CA . VAL A 1 366 ? -6.555 8.088 20.544 1.00 92.38 366 VAL A CA 1
ATOM 2981 C C . VAL A 1 366 ? -7.929 7.638 21.050 1.00 92.38 366 VAL A C 1
ATOM 2983 O O . VAL A 1 366 ? -8.165 6.473 21.344 1.00 92.38 366 VAL A O 1
ATOM 2986 N N . CYS A 1 367 ? -8.855 8.585 21.176 1.00 91.44 367 CYS A N 1
ATOM 2987 C CA . CYS A 1 367 ? -10.192 8.355 21.722 1.00 91.44 367 CYS A CA 1
ATOM 2988 C C . CYS A 1 367 ? -11.251 9.245 21.055 1.00 91.44 367 CYS A C 1
ATOM 2990 O O . CYS A 1 367 ? -10.928 10.191 20.329 1.00 91.44 367 CYS A O 1
ATOM 2992 N N . ALA A 1 368 ? -12.524 8.978 21.356 1.00 90.38 368 ALA A N 1
ATOM 2993 C CA . ALA A 1 368 ? -13.664 9.695 20.792 1.00 90.38 368 ALA A CA 1
ATOM 2994 C C . ALA A 1 368 ? -13.608 11.217 21.038 1.00 90.38 368 ALA A C 1
ATOM 2996 O O . ALA A 1 368 ? -13.969 11.995 20.158 1.00 90.38 368 ALA A O 1
ATOM 2997 N N . CYS A 1 369 ? -13.079 11.664 22.184 1.00 90.06 369 CYS A N 1
ATOM 2998 C CA . CYS A 1 369 ? -12.961 13.090 22.512 1.00 90.06 369 CYS A CA 1
ATOM 2999 C C . CYS A 1 369 ? -12.040 13.854 21.546 1.00 90.06 369 CYS A C 1
ATOM 3001 O O . CYS A 1 369 ? -12.271 15.027 21.268 1.00 90.06 369 CYS A O 1
ATOM 3003 N N . ASN A 1 370 ? -11.013 13.188 21.009 1.00 91.38 370 ASN A N 1
ATOM 3004 C CA . ASN A 1 370 ? -10.075 13.772 20.050 1.00 91.38 370 ASN A CA 1
ATOM 3005 C C . ASN A 1 370 ? -10.398 13.393 18.598 1.00 91.38 370 ASN A C 1
ATOM 3007 O O . ASN A 1 370 ? -9.619 13.734 17.707 1.00 91.38 370 ASN A O 1
ATOM 3011 N N . LEU A 1 371 ? -11.525 12.718 18.332 1.00 92.62 371 LEU A N 1
ATOM 3012 C CA . LEU A 1 371 ? -11.849 12.126 17.029 1.00 92.62 371 LEU A CA 1
ATOM 3013 C C . LEU A 1 371 ? -11.719 13.127 15.874 1.00 92.62 371 LEU A C 1
ATOM 3015 O O . LEU A 1 371 ? -10.990 12.874 14.916 1.00 92.62 371 LEU A O 1
ATOM 3019 N N . SER A 1 372 ? -12.365 14.291 15.996 1.00 94.06 372 SER A N 1
ATOM 3020 C CA . SER A 1 372 ? -12.328 15.347 14.974 1.00 94.06 372 SER A CA 1
ATOM 3021 C C . SER A 1 372 ? -10.899 15.811 14.676 1.00 94.06 372 SER A C 1
ATOM 3023 O O . SER A 1 372 ? -10.511 15.977 13.515 1.00 94.06 372 SER A O 1
ATOM 3025 N N . SER A 1 373 ? -10.078 15.950 15.721 1.00 94.56 373 SER A N 1
ATOM 3026 C CA . SER A 1 373 ? -8.684 16.340 15.553 1.00 94.56 373 SER A CA 1
ATOM 3027 C C . SER A 1 373 ? -7.839 15.234 14.933 1.00 94.56 373 SER A C 1
ATOM 3029 O O . SER A 1 373 ? -7.026 15.539 14.067 1.00 94.56 373 SER A O 1
ATOM 3031 N N . LEU A 1 374 ? -7.995 13.986 15.376 1.00 95.56 374 LEU A N 1
ATOM 3032 C CA . LEU A 1 374 ? -7.217 12.845 14.890 1.00 95.56 374 LEU A CA 1
ATOM 3033 C C . LEU A 1 374 ? -7.485 12.619 13.405 1.00 95.56 374 LEU A C 1
ATOM 3035 O O . LEU A 1 374 ? -6.557 12.622 12.603 1.00 95.56 374 LEU A O 1
ATOM 3039 N N . VAL A 1 375 ? -8.761 12.524 13.022 1.00 96.12 375 VAL A N 1
ATOM 3040 C CA . VAL A 1 375 ? -9.181 12.385 11.620 1.00 96.12 375 VAL A CA 1
ATOM 3041 C C . VAL A 1 375 ? -8.754 13.607 10.797 1.00 96.12 375 VAL A C 1
ATOM 3043 O O . VAL A 1 375 ? -8.350 13.473 9.641 1.00 96.12 375 VAL A O 1
ATOM 3046 N N . GLY A 1 376 ? -8.755 14.797 11.406 1.00 96.06 376 GLY A N 1
ATOM 3047 C CA . GLY A 1 376 ? -8.275 16.026 10.780 1.00 96.06 376 GLY A CA 1
ATOM 3048 C C . GLY A 1 376 ? -6.805 16.013 10.377 1.00 96.06 376 GLY A C 1
ATOM 3049 O O . GLY A 1 376 ? -6.478 16.624 9.361 1.00 96.06 376 GLY A O 1
ATOM 3050 N N . LEU A 1 377 ? -5.941 15.285 11.093 1.00 95.75 377 LEU A N 1
ATOM 3051 C CA . LEU A 1 377 ? -4.540 15.124 10.696 1.00 95.75 377 LEU A CA 1
ATOM 3052 C C . LEU A 1 377 ? -4.427 14.384 9.354 1.00 95.75 377 LEU A C 1
ATOM 3054 O O . LEU A 1 377 ? -3.694 14.820 8.467 1.00 95.75 377 LEU A O 1
ATOM 3058 N N . TYR A 1 378 ? -5.191 13.302 9.177 1.00 96.06 378 TYR A N 1
ATOM 3059 C CA . TYR A 1 378 ? -5.203 12.515 7.940 1.00 96.06 378 TYR A CA 1
ATOM 3060 C C . TYR A 1 378 ? -5.809 13.299 6.771 1.00 96.06 378 TYR A C 1
ATOM 3062 O O . TYR A 1 378 ? -5.233 13.323 5.683 1.00 96.06 378 TYR A O 1
ATOM 3070 N N . GLU A 1 379 ? -6.934 13.984 6.994 1.00 95.12 379 GLU A N 1
ATOM 3071 C CA . GLU A 1 379 ? -7.567 14.826 5.971 1.00 95.12 379 GLU A CA 1
ATOM 3072 C C . GLU A 1 379 ? -6.636 15.949 5.498 1.00 95.12 379 GLU A C 1
ATOM 3074 O O . GLU A 1 379 ? -6.489 16.155 4.293 1.00 95.12 379 GLU A O 1
ATOM 3079 N N . ALA A 1 380 ? -5.971 16.651 6.422 1.00 92.88 380 ALA A N 1
ATOM 3080 C CA . ALA A 1 380 ? -5.071 17.748 6.078 1.00 92.88 380 ALA A CA 1
ATOM 3081 C C . ALA A 1 380 ? -3.923 17.276 5.174 1.00 92.88 380 ALA A C 1
ATOM 3083 O O . ALA A 1 380 ? -3.611 17.920 4.171 1.00 92.88 380 ALA A O 1
ATOM 3084 N N . VAL A 1 381 ? -3.328 16.122 5.488 1.00 92.12 381 VAL A N 1
ATOM 3085 C CA . VAL A 1 381 ? -2.262 15.537 4.668 1.00 92.12 381 VAL A CA 1
ATOM 3086 C C . VAL A 1 381 ? -2.817 15.049 3.319 1.00 92.12 381 VAL A C 1
ATOM 3088 O O . VAL A 1 381 ? -2.195 15.315 2.294 1.00 92.12 381 VAL A O 1
ATOM 3091 N N . LEU A 1 382 ? -4.015 14.446 3.262 1.00 91.12 382 LEU A N 1
ATOM 3092 C CA . LEU A 1 382 ? -4.659 14.056 1.994 1.00 91.12 382 LEU A CA 1
ATOM 3093 C C . LEU A 1 382 ? -4.893 15.246 1.056 1.00 91.12 382 LEU A C 1
ATOM 3095 O O . LEU A 1 382 ? -4.619 15.143 -0.141 1.00 91.12 382 LEU A O 1
ATOM 3099 N N . LEU A 1 383 ? -5.368 16.376 1.588 1.00 88.94 383 LEU A N 1
ATOM 3100 C CA . LEU A 1 383 ? -5.592 17.595 0.806 1.00 88.94 383 LEU A CA 1
ATOM 3101 C C . LEU A 1 383 ? -4.283 18.141 0.216 1.00 88.94 383 LEU A C 1
ATOM 3103 O O . LEU A 1 383 ? -4.290 18.652 -0.905 1.00 88.94 383 LEU A O 1
ATOM 3107 N N . ARG A 1 384 ? -3.157 17.962 0.921 1.00 85.38 384 ARG A N 1
ATOM 3108 C CA . ARG A 1 384 ? -1.814 18.273 0.407 1.00 85.38 384 ARG A CA 1
ATOM 3109 C C . ARG A 1 384 ? -1.319 17.264 -0.636 1.00 85.38 384 ARG A C 1
ATOM 3111 O O . ARG A 1 384 ? -0.613 17.666 -1.553 1.00 85.38 384 ARG A O 1
ATOM 3118 N N . CYS A 1 385 ? -1.679 15.979 -0.530 1.00 75.94 385 CYS A N 1
ATOM 3119 C CA . CYS A 1 385 ? -1.215 14.925 -1.447 1.00 75.94 385 CYS A CA 1
ATOM 3120 C C . CYS A 1 385 ? -1.696 15.097 -2.890 1.00 75.94 385 CYS A C 1
ATOM 3122 O O . CYS A 1 385 ? -1.052 14.598 -3.812 1.00 75.94 385 CYS A O 1
ATOM 3124 N N . GLY A 1 386 ? -2.825 15.771 -3.102 1.00 69.06 386 GLY A N 1
ATOM 3125 C CA . GLY A 1 386 ? -3.312 16.011 -4.453 1.00 69.06 386 GLY A CA 1
ATOM 3126 C C . GLY A 1 386 ? -4.796 16.319 -4.521 1.00 69.06 386 GLY A C 1
ATOM 3127 O O . GLY A 1 386 ? -5.550 15.534 -5.089 1.00 69.06 386 GLY A O 1
ATOM 3128 N N . SER A 1 387 ? -5.197 17.493 -4.031 1.00 64.50 387 SER A N 1
ATOM 3129 C CA . SER A 1 387 ? -6.562 18.038 -4.167 1.00 64.50 387 SER A CA 1
ATOM 3130 C C . SER A 1 387 ? -7.071 18.120 -5.619 1.00 64.50 387 SER A C 1
ATOM 3132 O O . SER A 1 387 ? -8.276 18.163 -5.867 1.00 64.50 387 SER A O 1
ATOM 3134 N N . GLN A 1 388 ? -6.163 18.095 -6.595 1.00 70.69 388 GLN A N 1
ATOM 3135 C CA . GLN A 1 388 ? -6.477 18.022 -8.024 1.00 70.69 388 GLN A CA 1
ATOM 3136 C C . GLN A 1 388 ? -7.028 16.658 -8.473 1.00 70.69 388 GLN A C 1
ATOM 3138 O O . GLN A 1 388 ? -7.747 16.571 -9.469 1.00 70.69 388 GLN A O 1
ATOM 3143 N N . TRP A 1 389 ? -6.726 15.577 -7.749 1.00 81.81 389 TRP A N 1
ATOM 3144 C CA . TRP A 1 389 ? -7.221 14.246 -8.078 1.00 81.81 389 TRP A CA 1
ATOM 3145 C C . TRP A 1 389 ? -8.595 14.044 -7.452 1.00 81.81 389 TRP A C 1
ATOM 3147 O O . TRP A 1 389 ? -8.732 13.943 -6.234 1.00 81.81 389 TRP A O 1
ATOM 3157 N N . ARG A 1 390 ? -9.626 13.897 -8.291 1.00 86.12 390 ARG A N 1
ATOM 3158 C CA . ARG A 1 390 ? -11.015 13.715 -7.833 1.00 86.12 390 ARG A CA 1
ATOM 3159 C C . ARG A 1 390 ? -11.170 12.592 -6.800 1.00 86.12 390 ARG A C 1
ATOM 3161 O O . ARG A 1 390 ? -11.951 12.741 -5.867 1.00 86.12 390 ARG A O 1
ATOM 3168 N N . CYS A 1 391 ? -10.443 11.484 -6.951 1.00 85.69 391 CYS A N 1
ATOM 3169 C CA . CYS A 1 391 ? -10.484 10.378 -5.992 1.00 85.69 391 CYS A CA 1
ATOM 3170 C C . CYS A 1 391 ? -9.912 10.759 -4.616 1.00 85.69 391 CYS A C 1
ATOM 3172 O O . CYS A 1 391 ? -10.499 10.386 -3.606 1.00 85.69 391 CYS A O 1
ATOM 3174 N N . VAL A 1 392 ? -8.822 11.529 -4.566 1.00 89.12 392 VAL A N 1
ATOM 3175 C CA . VAL A 1 392 ? -8.200 11.987 -3.313 1.00 89.12 392 VAL A CA 1
ATOM 3176 C C . VAL A 1 392 ? -9.100 13.006 -2.618 1.00 89.12 392 VAL A C 1
ATOM 3178 O O . VAL A 1 392 ? -9.328 12.905 -1.416 1.00 89.12 392 VAL A O 1
ATOM 3181 N N . SER A 1 393 ? -9.707 13.923 -3.372 1.00 89.06 393 SER A N 1
ATOM 3182 C CA . SER A 1 393 ? -10.674 14.881 -2.820 1.00 89.06 393 SER A CA 1
ATOM 3183 C C . SER A 1 393 ? -11.918 14.189 -2.256 1.00 89.06 393 SER A C 1
ATOM 3185 O O . SER A 1 393 ? -12.421 14.591 -1.212 1.00 89.06 393 SER A O 1
ATOM 3187 N N . GLN A 1 394 ? -12.379 13.100 -2.884 1.00 90.56 394 GLN A N 1
ATOM 3188 C CA . GLN A 1 394 ? -13.458 12.264 -2.343 1.00 90.56 394 GLN A CA 1
ATOM 3189 C C . GLN A 1 394 ? -13.054 11.546 -1.046 1.00 90.56 394 GLN A C 1
ATOM 3191 O O . GLN A 1 394 ? -13.856 11.489 -0.117 1.00 90.56 394 GLN A O 1
ATOM 3196 N N . MET A 1 395 ? -11.823 11.031 -0.955 1.00 92.38 395 MET A N 1
ATOM 3197 C CA . MET A 1 395 ? -11.295 10.440 0.284 1.00 92.38 395 MET A CA 1
ATOM 3198 C C . MET A 1 395 ? -11.238 11.467 1.417 1.00 92.38 395 MET A C 1
ATOM 3200 O O . MET A 1 395 ? -11.714 11.196 2.517 1.00 92.38 395 MET A O 1
ATOM 3204 N N . ALA A 1 396 ? -10.698 12.658 1.142 1.00 92.62 396 ALA A N 1
ATOM 3205 C CA . ALA A 1 396 ? -10.618 13.742 2.116 1.00 92.62 396 ALA A CA 1
ATOM 3206 C C . ALA A 1 396 ? -12.015 14.172 2.585 1.00 92.62 396 ALA A C 1
ATOM 3208 O O . ALA A 1 396 ? -12.258 14.255 3.784 1.00 92.62 396 ALA A O 1
ATOM 3209 N N . GLN A 1 397 ? -12.962 14.345 1.656 1.00 91.50 397 GLN A N 1
ATOM 3210 C CA . GLN A 1 397 ? -14.354 14.657 1.984 1.00 91.50 397 GLN A CA 1
ATOM 3211 C C . GLN A 1 397 ? -15.004 13.562 2.839 1.00 91.50 397 GLN A C 1
ATOM 3213 O O . GLN A 1 397 ? -15.728 13.877 3.782 1.00 91.50 397 GLN A O 1
ATOM 3218 N N . SER A 1 398 ? -14.738 12.288 2.532 1.00 91.56 398 SER A N 1
ATOM 3219 C CA . SER A 1 398 ? -15.214 11.157 3.332 1.00 91.56 398 SER A CA 1
ATOM 3220 C C . SER A 1 398 ? -14.683 11.234 4.764 1.00 91.56 398 SER A C 1
ATOM 3222 O O . SER A 1 398 ? -15.486 11.149 5.684 1.00 91.56 398 SER A O 1
ATOM 3224 N N . LEU A 1 399 ? -13.385 11.481 4.978 1.00 93.56 399 LEU A N 1
ATOM 3225 C CA . LEU A 1 399 ? -12.842 11.667 6.332 1.00 93.56 399 LEU A CA 1
ATOM 3226 C C . LEU A 1 399 ? -13.416 12.907 7.029 1.00 93.56 399 LEU A C 1
ATOM 3228 O O . LEU A 1 399 ? -13.726 12.853 8.215 1.00 93.56 399 LEU A O 1
ATOM 3232 N N . SER A 1 400 ? -13.611 14.004 6.296 1.00 92.56 400 SER A N 1
ATOM 3233 C CA . SER A 1 400 ? -14.194 15.243 6.822 1.00 92.56 400 SER A CA 1
ATOM 3234 C C . SER A 1 400 ? -15.578 15.012 7.434 1.00 92.56 400 SER A C 1
ATOM 3236 O O . SER A 1 400 ? -15.888 15.518 8.511 1.00 92.56 400 SER A O 1
ATOM 3238 N N . GLN A 1 401 ? -16.400 14.186 6.779 1.00 90.75 401 GLN A N 1
ATOM 3239 C CA . GLN A 1 401 ? -17.733 13.820 7.265 1.00 90.75 401 GLN A CA 1
ATOM 3240 C C . GLN A 1 401 ? -17.681 13.005 8.562 1.00 90.75 401 GLN A C 1
ATOM 3242 O O . GLN A 1 401 ? -18.553 13.167 9.406 1.00 90.75 401 GLN A O 1
ATOM 3247 N N . LEU A 1 402 ? -16.643 12.187 8.749 1.00 90.44 402 LEU A N 1
ATOM 3248 C CA . LEU A 1 402 ? -16.462 11.336 9.929 1.00 90.44 402 LEU A CA 1
ATOM 3249 C C . LEU A 1 402 ? -15.978 12.092 11.179 1.00 90.44 402 LEU A C 1
ATOM 3251 O O . LEU A 1 402 ? -15.907 11.508 12.261 1.00 90.44 402 LEU A O 1
ATOM 3255 N N . LYS A 1 403 ? -15.624 13.378 11.050 1.00 85.44 403 LYS A N 1
ATOM 3256 C CA . LYS A 1 403 ? -15.221 14.235 12.180 1.00 85.44 403 LYS A CA 1
ATOM 3257 C C . LYS A 1 403 ? -16.381 14.613 13.094 1.00 85.44 403 LYS A C 1
ATOM 3259 O O . LYS A 1 403 ? -16.158 14.924 14.262 1.00 85.44 403 LYS A O 1
ATOM 3264 N N . GLN A 1 404 ? -17.588 14.661 12.541 1.00 69.88 404 GLN A N 1
ATOM 3265 C CA . GLN A 1 404 ? -18.815 14.926 13.278 1.00 69.88 404 GLN A CA 1
ATOM 3266 C C . GLN A 1 404 ? -19.224 13.579 13.874 1.00 69.88 404 GLN A C 1
ATOM 3268 O O . GLN A 1 404 ? -19.662 12.704 13.136 1.00 69.88 404 GLN A O 1
ATOM 3273 N N . GLY A 1 405 ? -18.945 13.357 15.162 1.00 57.53 405 GLY A N 1
ATOM 3274 C CA . GLY A 1 405 ? -19.419 12.150 15.841 1.00 57.53 405 GLY A CA 1
ATOM 3275 C C . GLY A 1 405 ? -20.942 12.083 15.732 1.00 57.53 405 GLY A C 1
ATOM 3276 O O . GLY A 1 405 ? -21.590 13.098 15.984 1.00 57.53 405 GLY A O 1
ATOM 3277 N N . ASP A 1 406 ? -21.469 10.938 15.294 1.00 47.88 406 ASP A N 1
ATOM 3278 C CA . ASP A 1 406 ? -22.911 10.655 15.329 1.00 47.88 406 ASP A CA 1
ATOM 3279 C C . ASP A 1 406 ? -23.420 10.617 16.778 1.00 47.88 406 ASP A C 1
ATOM 3281 O O . ASP A 1 406 ? -22.726 9.998 17.626 1.00 47.88 406 ASP A O 1
#

Organism: NCBI:txid1036611

Mean predicted aligned error: 8.51 Å

InterPro domains:
  IPR007219 Xylanolytic transcriptional activator, regulatory domain [PF04082] (32-98)

pLDDT: mean 82.71, std 14.53, range [39.53, 98.19]

Radius of gyration: 23.4 Å; Cα contacts (8 Å, |Δi|>4): 439; chains: 1; bounding box: 60×58×81 Å

Foldseek 3Di:
DVLVVVVVVCVVQVLQALVSLVVVDDPPDDPVVSVLSSLVSVVVVLVSLLVLLLCCLLPVDARPDALVSRNDWDHAFPQLNPDPDPVSNVVLVVVCVVQDDTDGLVVLLVLLLDPVNVVVRGQDDLSSLQSSLSNCRNLLLVLLVVVVVVVVCVVPPDPDPPVPPPPPRDALVSVLVSLVVSVVSSVVCVPDPSRHDPLVNVLSCLQNLLSSLLSLLSSLDPLVLLVCLLVCPPDDVDPPVVNVVSLVVLLVSLVALSLVSNLLSLLVLLVVLVVVVVVVVVVPPDPPPDQPQRDSSSLSSLLSSLSSLLSNQASPPDDPVVVPPDDDPDPPPDFDEAESVDDCPDPVNVVCSVPNGFYDRVNHTSHPVCNLVSLVSSLVSLCSNCVPDPSSVVSSVSSNVSSPPD

Solvent-accessible surface area (backbone atoms only — not comparable to full-atom values): 23092 Å² total; per-residue (Å²): 113,72,67,64,50,53,55,48,53,38,56,77,66,32,48,41,30,48,67,50,57,52,70,76,50,74,85,86,56,64,71,70,61,58,49,52,52,49,53,51,47,47,48,48,39,57,49,52,51,49,48,38,49,44,47,16,72,72,69,72,45,78,49,83,68,56,49,85,63,33,55,31,60,64,75,77,46,58,46,47,72,68,40,87,44,74,68,54,28,51,54,43,46,54,54,47,60,74,75,47,76,94,46,43,45,41,60,52,50,55,33,62,72,33,83,88,42,38,87,70,57,73,90,62,48,69,67,55,46,40,50,51,58,53,48,48,45,44,56,51,52,54,35,42,52,52,53,51,55,49,62,61,43,71,76,49,93,63,91,68,82,74,83,63,75,70,87,78,62,71,54,67,67,56,51,52,51,53,53,48,58,46,56,53,51,61,69,54,57,86,52,37,82,86,37,32,55,71,67,56,55,54,52,44,47,49,32,38,54,26,47,54,34,43,53,51,28,52,68,33,39,67,60,65,57,51,48,51,61,64,50,48,79,80,81,49,92,66,57,73,67,59,54,51,49,48,52,55,49,51,46,59,42,57,78,36,46,40,36,51,53,25,43,36,33,26,39,47,42,50,49,54,54,50,53,54,50,55,55,51,67,72,65,67,65,64,92,85,68,75,76,75,77,55,40,70,48,31,55,45,33,38,47,53,24,31,48,48,44,46,57,42,11,63,51,46,87,74,55,73,81,70,72,57,69,95,75,71,98,80,80,72,95,80,67,68,69,44,58,45,80,58,71,89,85,44,69,68,45,56,50,37,42,74,73,50,71,48,47,20,55,93,87,37,60,70,25,47,91,38,36,43,61,58,33,43,56,40,29,56,52,36,51,69,46,35,58,87,40,69,70,44,41,50,46,27,50,54,44,58,61,65,35,59,78,129

Secondary structure (DSSP, 8-state):
-HHHHHHHHHHHTTTTBHHHHHHTS-TTS-HHHHHHHHHHHHHHHHHHHHHHHHHHHHH-PPP---GGG-B-BPPPPHHHHH--SHHHHHHHHHHHHHH----BHHHHHHHHH-TTTGGGPPPPPHHHHHHHHHHHHHHHHHHHHHHHHHHHHTTS--S------GGGPPPHHHHHHHHHHHHHHHH--SSHHHHS-HHHHHHHHHHHHHHHHHHHHHHHS-HHHHHHHHHTTTS----HHHHHHHHHHHHHHHTSHHHHHHHHHHHHHHHHHHHHHHHHHHTT--TTS------HHHHHHHHHHHHHHHHHHHH----HHHHS-SS-TTS-TTS-EEETTS-TTSHHHHHHHHH--EEEETTEESSGGGHHHHHHHHHHHHHHHHTTSHHHHHHHHHHHHTTS--